Protein AF-A0A8S1JCL3-F1 (afdb_monomer_lite)

pLDDT: mean 70.02, std 22.61, range [21.36, 97.56]

InterPro domains:
  IPR002912 ACT domain [PS51671] (69-144)
  IPR040217 ACT domain-containing protein ACR1-12 [PTHR31096] (43-451)
  IPR045865 ACT-like domain [SSF55021] (66-135)
  IPR045865 ACT-like domain [SSF55021] (146-220)

Radius of gyration: 25.97 Å; chains: 1; bounding box: 75×80×82 Å

Structure (mmCIF, N/CA/C/O backbone):
data_AF-A0A8S1JCL3-F1
#
_entry.id   AF-A0A8S1JCL3-F1
#
loop_
_atom_site.group_PDB
_atom_site.id
_atom_site.type_symbol
_atom_site.label_atom_id
_atom_site.label_alt_id
_atom_site.label_comp_id
_atom_site.label_asym_id
_atom_site.label_entity_id
_atom_site.label_seq_id
_atom_site.pdbx_PDB_ins_code
_atom_site.Cartn_x
_atom_site.Cartn_y
_atom_site.Cartn_z
_atom_site.occupancy
_atom_site.B_iso_or_equiv
_atom_site.auth_seq_id
_atom_site.auth_comp_id
_atom_site.auth_asym_id
_atom_site.auth_atom_id
_atom_site.pdbx_PDB_model_num
ATOM 1 N N . MET A 1 1 ? 15.816 -17.778 -21.625 1.00 26.64 1 MET A N 1
ATOM 2 C CA . MET A 1 1 ? 15.983 -17.440 -23.055 1.00 26.64 1 MET A CA 1
ATOM 3 C C . MET A 1 1 ? 15.828 -15.932 -23.219 1.00 26.64 1 MET A C 1
ATOM 5 O O . MET A 1 1 ? 14.720 -15.450 -23.379 1.00 26.64 1 MET A O 1
ATOM 9 N N . LEU A 1 2 ? 16.927 -15.183 -23.104 1.00 31.83 2 LEU A N 1
ATOM 10 C CA . LEU A 1 2 ? 16.972 -13.736 -23.343 1.00 31.83 2 LEU A CA 1
ATOM 11 C C . LEU A 1 2 ? 17.297 -13.513 -24.823 1.00 31.83 2 LEU A C 1
ATOM 13 O O . LEU A 1 2 ? 18.466 -13.411 -25.187 1.00 31.83 2 LEU A O 1
ATOM 17 N N . HIS A 1 3 ? 16.279 -13.502 -25.682 1.00 29.34 3 HIS A N 1
ATOM 18 C CA . HIS A 1 3 ? 16.454 -13.169 -27.092 1.00 29.34 3 HIS A CA 1
ATOM 19 C C . HIS A 1 3 ? 15.667 -11.908 -27.464 1.00 29.34 3 HIS A C 1
ATOM 21 O O . HIS A 1 3 ? 14.447 -11.904 -27.567 1.00 29.34 3 HIS A O 1
ATOM 27 N N . THR A 1 4 ? 16.460 -10.872 -27.751 1.00 32.22 4 THR A N 1
ATOM 28 C CA . THR A 1 4 ? 16.186 -9.794 -28.712 1.00 32.22 4 THR A CA 1
ATOM 29 C C . THR A 1 4 ? 15.314 -8.629 -28.233 1.00 32.22 4 THR A C 1
ATOM 31 O O . THR A 1 4 ? 14.191 -8.412 -28.691 1.00 32.22 4 THR A O 1
ATOM 34 N N . LEU A 1 5 ? 15.957 -7.806 -27.395 1.00 38.34 5 LEU A N 1
ATOM 35 C CA . LEU A 1 5 ? 15.718 -6.375 -27.179 1.00 38.34 5 LEU A CA 1
ATOM 36 C C . LEU A 1 5 ? 15.950 -5.569 -28.475 1.00 38.34 5 LEU A C 1
ATOM 38 O O . LEU A 1 5 ? 16.958 -4.881 -28.625 1.00 38.34 5 LEU A O 1
ATOM 42 N N . ALA A 1 6 ? 15.021 -5.654 -29.423 1.00 36.00 6 ALA A N 1
ATOM 43 C CA . ALA A 1 6 ? 14.835 -4.608 -30.423 1.00 36.00 6 ALA A CA 1
ATOM 44 C C . ALA A 1 6 ? 13.599 -3.813 -29.998 1.00 36.00 6 ALA A C 1
ATOM 46 O O . ALA A 1 6 ? 12.491 -4.344 -29.977 1.00 36.00 6 ALA A O 1
ATOM 47 N N . ALA A 1 7 ? 13.827 -2.572 -29.573 1.00 41.00 7 ALA A N 1
ATOM 48 C CA . ALA A 1 7 ? 12.811 -1.665 -29.069 1.00 41.00 7 ALA A CA 1
ATOM 49 C C . ALA A 1 7 ? 11.747 -1.389 -30.144 1.00 41.00 7 ALA A C 1
ATOM 51 O O . ALA A 1 7 ? 11.939 -0.537 -31.007 1.00 41.00 7 ALA A O 1
ATOM 52 N N . ALA A 1 8 ? 10.614 -2.086 -30.072 1.00 33.47 8 ALA A N 1
ATOM 53 C CA . ALA A 1 8 ? 9.370 -1.514 -30.558 1.00 33.47 8 ALA A CA 1
ATOM 54 C C . ALA A 1 8 ? 8.964 -0.432 -29.541 1.00 33.47 8 ALA A C 1
ATOM 56 O O . ALA A 1 8 ? 8.910 -0.732 -28.341 1.00 33.47 8 ALA A O 1
ATOM 57 N N . PRO A 1 9 ? 8.752 0.828 -29.958 1.00 39.31 9 PRO A N 1
ATOM 58 C CA . PRO A 1 9 ? 8.242 1.839 -29.052 1.00 39.31 9 PRO A CA 1
ATOM 59 C C . PRO A 1 9 ? 6.861 1.386 -28.586 1.00 39.31 9 PRO A C 1
ATOM 61 O O . PRO A 1 9 ? 5.953 1.187 -29.388 1.00 39.31 9 PRO A O 1
ATOM 64 N N . ARG A 1 10 ? 6.709 1.205 -27.272 1.00 41.69 10 ARG A N 1
ATOM 65 C CA . ARG A 1 10 ? 5.388 1.160 -26.649 1.00 41.69 10 ARG A CA 1
ATOM 66 C C . ARG A 1 10 ? 4.672 2.436 -27.090 1.00 41.69 10 ARG A C 1
ATOM 68 O O . ARG A 1 10 ? 5.258 3.510 -26.948 1.00 41.69 10 ARG A O 1
ATOM 75 N N . ALA A 1 11 ? 3.447 2.346 -27.605 1.00 38.75 11 ALA A N 1
ATOM 76 C CA . ALA A 1 11 ? 2.616 3.536 -27.728 1.00 38.75 11 ALA A CA 1
ATOM 77 C C . ALA A 1 11 ? 2.518 4.144 -26.316 1.00 38.75 11 ALA A C 1
ATOM 79 O O . ALA A 1 11 ? 2.035 3.457 -25.407 1.00 38.75 11 ALA A O 1
ATOM 80 N N . PRO A 1 12 ? 3.061 5.352 -26.070 1.00 39.81 12 PRO A N 1
ATOM 81 C CA . PRO A 1 12 ? 3.001 5.937 -24.746 1.00 39.81 12 PRO A CA 1
ATOM 82 C C . PRO A 1 12 ? 1.524 6.086 -24.417 1.00 39.81 12 PRO A C 1
ATOM 84 O O . PRO A 1 12 ? 0.777 6.733 -25.152 1.00 39.81 12 PRO A O 1
ATOM 87 N N . SER A 1 13 ? 1.071 5.480 -23.322 1.00 44.28 13 SER A N 1
ATOM 88 C CA . SER A 1 13 ? -0.205 5.900 -22.763 1.00 44.28 13 SER A CA 1
ATOM 89 C C . SER A 1 13 ? -0.036 7.379 -22.447 1.00 44.28 13 SER A C 1
ATOM 91 O O . SER A 1 13 ? 0.739 7.702 -21.555 1.00 44.28 13 SER A O 1
ATOM 93 N N . LEU A 1 14 ? -0.699 8.273 -23.180 1.00 45.84 14 LEU A N 1
ATOM 94 C CA . LEU A 1 14 ? -0.544 9.729 -23.042 1.00 45.84 14 LEU A CA 1
ATOM 95 C C . LEU A 1 14 ? -1.131 10.282 -21.728 1.00 45.84 14 LEU A C 1
ATOM 97 O O . LEU A 1 14 ? -1.193 11.493 -21.549 1.00 45.84 14 LEU A O 1
ATOM 101 N N . LYS A 1 15 ? -1.576 9.408 -20.813 1.00 46.22 15 LYS A N 1
ATOM 102 C CA . LYS A 1 15 ? -2.283 9.767 -19.581 1.00 46.22 15 LYS A CA 1
ATOM 103 C C . LYS A 1 15 ? -1.590 9.199 -18.337 1.00 46.22 15 LYS A C 1
ATOM 105 O O . LYS A 1 15 ? -1.160 8.041 -18.378 1.00 46.22 15 LYS A O 1
ATOM 110 N N . PRO A 1 16 ? -1.474 9.977 -17.241 1.00 56.28 16 PRO A N 1
ATOM 111 C CA . PRO A 1 16 ? -1.010 9.499 -15.936 1.00 56.28 16 PRO A CA 1
ATOM 112 C C . PRO A 1 16 ? -1.797 8.276 -15.471 1.00 56.28 16 PRO A C 1
ATOM 114 O O . PRO A 1 16 ? -2.979 8.148 -15.784 1.00 56.28 16 PRO A O 1
ATOM 117 N N . PHE A 1 17 ? -1.176 7.396 -14.679 1.00 58.88 17 PHE A N 1
ATOM 118 C CA . PHE A 1 17 ? -1.824 6.162 -14.206 1.00 58.88 17 PHE A CA 1
ATOM 119 C C . PHE A 1 17 ? -3.185 6.422 -13.536 1.00 58.88 17 PHE A C 1
ATOM 121 O O . PHE A 1 17 ? -4.162 5.735 -13.826 1.00 58.88 17 PHE A O 1
ATOM 128 N N . LEU A 1 18 ? -3.271 7.441 -12.675 1.00 59.25 18 LEU A N 1
ATOM 129 C CA . LEU A 1 18 ? -4.517 7.797 -11.988 1.00 59.25 18 LEU A CA 1
ATOM 130 C C . LEU A 1 18 ? -5.606 8.266 -12.966 1.00 59.25 18 LEU A C 1
ATOM 132 O O . LEU A 1 18 ? -6.756 7.852 -12.844 1.00 59.25 18 LEU A O 1
ATOM 136 N N . GLU A 1 19 ? -5.236 9.060 -13.970 1.00 59.19 19 GLU A N 1
ATOM 137 C CA . GLU A 1 19 ? -6.162 9.548 -14.994 1.00 59.19 19 GLU A CA 1
ATOM 138 C C . GLU A 1 19 ? -6.617 8.419 -15.928 1.00 59.19 19 GLU A C 1
ATOM 140 O O . GLU A 1 19 ? -7.795 8.345 -16.274 1.00 59.19 19 GLU A O 1
ATOM 145 N N . TYR A 1 20 ? -5.713 7.503 -16.290 1.00 55.91 20 TYR A N 1
ATOM 146 C CA . TYR A 1 20 ? -6.042 6.304 -17.060 1.00 55.91 20 TYR A CA 1
ATOM 147 C C . TYR A 1 20 ? -7.090 5.454 -16.329 1.00 55.91 20 TYR A C 1
ATOM 149 O O . TYR A 1 20 ? -8.125 5.135 -16.908 1.00 55.91 20 TYR A O 1
ATOM 157 N N . VAL A 1 21 ? -6.880 5.163 -15.039 1.00 57.41 21 VAL A N 1
ATOM 158 C CA . VAL A 1 21 ? -7.834 4.388 -14.225 1.00 57.41 21 VAL A CA 1
ATOM 159 C C . VAL A 1 21 ? -9.183 5.103 -14.103 1.00 57.41 21 VAL A C 1
ATOM 161 O O . VAL A 1 21 ? -10.236 4.460 -14.147 1.00 57.41 21 VAL A O 1
ATOM 164 N N . GLU A 1 22 ? -9.192 6.429 -13.952 1.00 57.53 22 GLU A N 1
ATOM 165 C CA . GLU A 1 22 ? -10.431 7.211 -13.914 1.00 57.53 22 GLU A CA 1
ATOM 166 C C . GLU A 1 22 ? -11.182 7.192 -15.249 1.00 57.53 22 GLU A C 1
ATOM 168 O O . GLU A 1 22 ? -12.404 7.029 -15.250 1.00 57.53 22 GLU A O 1
ATOM 173 N N . LEU A 1 23 ? -10.475 7.317 -16.374 1.00 49.12 23 LEU A N 1
ATOM 174 C CA . LEU A 1 23 ? -11.056 7.225 -17.713 1.00 49.12 23 LEU A CA 1
ATOM 175 C C . LEU A 1 23 ? -11.579 5.830 -18.024 1.00 49.12 23 LEU A C 1
ATOM 177 O O . LEU A 1 23 ? -12.710 5.713 -18.473 1.00 49.12 23 LEU A O 1
ATOM 181 N N . GLU A 1 24 ? -10.822 4.780 -17.722 1.00 49.25 24 GLU A N 1
ATOM 182 C CA . GLU A 1 24 ? -11.261 3.389 -17.873 1.00 49.25 24 GLU A CA 1
ATOM 183 C C . GLU A 1 24 ? -12.534 3.136 -17.038 1.00 49.25 24 GLU A C 1
ATOM 185 O O . GLU A 1 24 ? -13.492 2.510 -17.485 1.00 49.25 24 GLU A O 1
ATOM 190 N N . SER A 1 25 ? -12.621 3.740 -15.846 1.00 48.19 25 SER A N 1
ATOM 191 C CA . SER A 1 25 ? -13.821 3.690 -14.996 1.00 48.19 25 SER A CA 1
ATOM 192 C C . SER A 1 25 ? -15.017 4.488 -15.524 1.00 48.19 25 SER A C 1
ATOM 194 O O . SER A 1 25 ? -16.150 4.197 -15.133 1.00 48.19 25 SER A O 1
ATOM 196 N N . ARG A 1 26 ? -14.789 5.496 -16.374 1.00 44.66 26 ARG A N 1
ATOM 197 C CA . ARG A 1 26 ? -15.843 6.255 -17.069 1.00 44.66 26 ARG A CA 1
ATOM 198 C C . ARG A 1 26 ? -16.275 5.558 -18.359 1.00 44.66 26 ARG A C 1
ATOM 200 O O . ARG A 1 26 ? -17.471 5.457 -18.581 1.00 44.66 26 ARG A O 1
ATOM 207 N N . ASN A 1 27 ? -15.337 5.007 -19.126 1.00 42.12 27 ASN A N 1
ATOM 208 C CA . ASN A 1 27 ? -15.581 4.305 -20.389 1.00 42.12 27 ASN A CA 1
ATOM 209 C C . ASN A 1 27 ? -16.385 3.007 -20.219 1.00 42.12 27 ASN A C 1
ATOM 211 O O . ASN A 1 27 ? -16.981 2.539 -21.169 1.00 42.12 27 ASN A O 1
ATOM 215 N N . LEU A 1 28 ? -16.459 2.439 -19.013 1.00 44.50 28 LEU A N 1
ATOM 216 C CA . LEU A 1 28 ? -17.385 1.338 -18.704 1.00 44.50 28 LEU A CA 1
ATOM 217 C C . LEU A 1 28 ? -18.858 1.783 -18.581 1.00 44.50 28 LEU A C 1
ATOM 219 O O . LEU A 1 28 ? -19.734 0.932 -18.439 1.00 44.50 28 LEU A O 1
ATOM 223 N N . LYS A 1 29 ? -19.141 3.095 -18.555 1.00 41.56 29 LYS A N 1
ATOM 224 C CA . LYS A 1 29 ? -20.506 3.649 -18.469 1.00 41.56 29 LYS A CA 1
ATOM 225 C C . LYS A 1 29 ? -21.100 4.025 -19.826 1.00 41.56 29 LYS A C 1
ATOM 227 O O . LYS A 1 29 ? -22.321 4.094 -19.910 1.00 41.56 29 LYS A O 1
ATOM 232 N N . ASP A 1 30 ? -20.263 4.244 -20.834 1.00 37.19 30 ASP A N 1
ATOM 233 C CA . ASP A 1 30 ? -20.662 4.598 -22.195 1.00 37.19 30 ASP A CA 1
ATOM 234 C C . ASP A 1 30 ? -20.231 3.471 -23.148 1.00 37.19 30 ASP A C 1
ATOM 236 O O . ASP A 1 30 ? -19.250 2.777 -22.894 1.00 37.19 30 ASP A O 1
ATOM 240 N N . GLU A 1 31 ? -21.005 3.228 -24.205 1.00 44.84 31 GLU A N 1
ATOM 241 C CA . GLU A 1 31 ? -20.750 2.168 -25.188 1.00 44.84 31 GLU A CA 1
ATOM 242 C C . GLU A 1 31 ? -19.301 2.198 -25.723 1.00 44.84 31 GLU A C 1
ATOM 244 O O . GLU A 1 31 ? -18.698 3.262 -25.856 1.00 44.84 31 GLU A O 1
ATOM 249 N N . CYS A 1 32 ? -18.764 1.002 -25.994 1.00 40.78 32 CYS A N 1
ATOM 250 C CA . CYS A 1 32 ? -17.385 0.665 -26.373 1.00 40.78 32 CYS A CA 1
ATOM 251 C C . CYS A 1 32 ? -16.535 1.808 -26.980 1.00 40.78 32 CYS A C 1
ATOM 253 O O . CYS A 1 32 ? -16.945 2.400 -27.982 1.00 40.78 32 CYS A O 1
ATOM 255 N N . PRO A 1 33 ? -15.297 2.042 -26.491 1.00 47.72 33 PRO A N 1
ATOM 256 C CA . PRO A 1 33 ? -14.351 2.915 -27.179 1.00 47.72 33 PRO A CA 1
ATOM 257 C C . PRO A 1 33 ? -14.123 2.426 -28.614 1.00 47.72 33 PRO A C 1
ATOM 259 O O . PRO A 1 33 ? -13.962 1.229 -28.864 1.00 47.72 33 PRO A O 1
ATOM 262 N N . SER A 1 34 ? -14.117 3.354 -29.568 1.00 50.31 34 SER A N 1
ATOM 263 C CA . SER A 1 34 ? -13.704 3.067 -30.940 1.00 50.31 34 SER A CA 1
ATOM 264 C C . SER A 1 34 ? -12.229 2.666 -30.925 1.00 50.31 34 SER A C 1
ATOM 266 O O . SER A 1 34 ? -11.393 3.530 -30.687 1.00 50.31 34 SER A O 1
ATOM 268 N N . ALA A 1 35 ? -11.916 1.409 -31.279 1.00 53.19 35 ALA A N 1
ATOM 269 C CA . ALA A 1 35 ? -10.554 0.870 -31.474 1.00 53.19 35 ALA A CA 1
ATOM 270 C C . ALA A 1 35 ? -9.747 1.574 -32.589 1.00 53.19 35 ALA A C 1
ATOM 272 O O . ALA A 1 35 ? -8.718 1.078 -33.051 1.00 53.19 35 ALA A O 1
ATOM 273 N N . VAL A 1 36 ? -10.261 2.704 -33.065 1.00 47.00 36 VAL A N 1
ATOM 274 C CA . VAL A 1 36 ? -9.796 3.514 -34.173 1.00 47.00 36 VAL A CA 1
ATOM 275 C C . VAL A 1 36 ? -9.736 4.954 -33.676 1.00 47.00 36 VAL A C 1
ATOM 277 O O . VAL A 1 36 ? -10.754 5.519 -33.261 1.00 47.00 36 VAL A O 1
ATOM 280 N N . ALA A 1 37 ? -8.547 5.541 -33.728 1.00 54.56 37 ALA A N 1
ATOM 281 C CA . ALA A 1 37 ? -8.320 6.951 -33.475 1.00 54.56 37 ALA A CA 1
ATOM 282 C C . ALA A 1 37 ? -9.065 7.828 -34.510 1.00 54.56 37 ALA A C 1
ATOM 284 O O . ALA A 1 37 ? -9.439 7.349 -35.584 1.00 54.56 37 ALA A O 1
ATOM 285 N N . PRO A 1 38 ? -9.292 9.127 -34.230 1.00 48.19 38 PRO A N 1
ATOM 286 C CA . PRO A 1 38 ? -10.025 10.030 -35.130 1.00 48.19 38 PRO A CA 1
ATOM 287 C C . PRO A 1 38 ? -9.420 10.178 -36.537 1.00 48.19 38 PRO A C 1
ATOM 289 O O . PRO A 1 38 ? -10.100 10.628 -37.455 1.00 48.19 38 PRO A O 1
ATOM 292 N N . ASP A 1 39 ? -8.147 9.819 -36.702 1.00 63.22 39 ASP A N 1
ATOM 293 C CA . ASP A 1 39 ? -7.394 9.807 -37.958 1.00 63.22 39 ASP A CA 1
ATOM 294 C C . ASP A 1 39 ? -7.465 8.461 -38.711 1.00 63.22 39 ASP A C 1
ATOM 296 O O . ASP A 1 39 ? -6.880 8.323 -39.785 1.00 63.22 39 ASP A O 1
ATOM 300 N N . GLY A 1 40 ? -8.196 7.475 -38.183 1.00 49.75 40 GLY A N 1
ATOM 301 C CA . GLY A 1 40 ? -8.357 6.155 -38.791 1.00 49.75 40 GLY A CA 1
ATOM 302 C C . GLY A 1 40 ? -7.309 5.119 -38.368 1.00 49.75 40 GLY A C 1
ATOM 303 O O . GLY A 1 40 ? -7.364 3.988 -38.857 1.00 49.75 40 GLY A O 1
ATOM 304 N N . ALA A 1 41 ? -6.367 5.456 -37.481 1.00 48.84 41 ALA A N 1
ATOM 305 C CA . ALA A 1 41 ? -5.365 4.507 -36.999 1.00 48.84 41 ALA A CA 1
ATOM 306 C C . ALA A 1 41 ? -5.949 3.554 -35.946 1.00 48.84 41 ALA A C 1
ATOM 308 O O . ALA A 1 41 ? -6.641 3.985 -35.027 1.00 48.84 41 ALA A O 1
ATOM 309 N N . LEU A 1 42 ? -5.647 2.255 -36.043 1.00 47.38 42 LEU A N 1
ATOM 310 C CA . LEU A 1 42 ? -6.018 1.301 -34.997 1.00 47.38 42 LEU A CA 1
ATOM 311 C C . LEU A 1 42 ? -5.223 1.593 -33.722 1.00 47.38 42 LEU A C 1
ATOM 313 O O . LEU A 1 42 ? -3.993 1.661 -33.750 1.00 47.38 42 LEU A O 1
ATOM 317 N N . LEU A 1 43 ? -5.919 1.718 -32.596 1.00 56.22 43 LEU A N 1
ATOM 318 C CA . LEU A 1 43 ? -5.286 1.795 -31.288 1.00 56.22 43 LEU A CA 1
ATOM 319 C C . LEU A 1 43 ? -4.812 0.380 -30.933 1.00 56.22 43 LEU A C 1
ATOM 321 O O . LEU A 1 43 ? -5.590 -0.441 -30.452 1.00 56.22 43 LEU A O 1
ATOM 325 N N . GLU A 1 44 ? -3.538 0.075 -31.222 1.00 53.34 44 GLU A N 1
ATOM 326 C CA . GLU A 1 44 ? -2.939 -1.266 -31.050 1.00 53.34 44 GLU A CA 1
ATOM 327 C C . GLU A 1 44 ? -3.297 -1.887 -29.698 1.00 53.34 44 GLU A C 1
ATOM 329 O O . GLU A 1 44 ? -3.694 -3.047 -29.618 1.00 53.34 44 GLU A O 1
ATOM 334 N N . TYR A 1 45 ? -3.236 -1.081 -28.645 1.00 51.22 45 TYR A N 1
ATOM 335 C CA . TYR A 1 45 ? -3.588 -1.471 -27.295 1.00 51.22 45 TYR A CA 1
ATOM 336 C C . TYR A 1 45 ? -5.053 -1.927 -27.155 1.00 51.22 45 TYR A C 1
ATOM 338 O O . TYR A 1 45 ? -5.290 -3.029 -26.675 1.00 51.22 45 TYR A O 1
ATOM 346 N N . GLU A 1 46 ? -6.023 -1.170 -27.669 1.00 54.50 46 GLU A N 1
ATOM 347 C CA . GLU A 1 46 ? -7.455 -1.516 -27.617 1.00 54.50 46 GLU A CA 1
ATOM 348 C C . GLU A 1 46 ? -7.780 -2.738 -28.497 1.00 54.50 46 GLU A C 1
ATOM 350 O O . GLU A 1 46 ? -8.609 -3.581 -28.154 1.00 54.50 46 GLU A O 1
ATOM 355 N N . THR A 1 47 ? -7.066 -2.915 -29.615 1.00 55.66 47 THR A N 1
ATOM 356 C CA . THR A 1 47 ? -7.199 -4.130 -30.438 1.00 55.66 47 THR A CA 1
ATOM 357 C C . THR A 1 47 ? -6.587 -5.380 -29.798 1.00 55.66 47 THR A C 1
ATOM 359 O O . THR A 1 47 ? -7.069 -6.487 -30.048 1.00 55.66 47 THR A O 1
ATOM 362 N N . LEU A 1 48 ? -5.540 -5.233 -28.978 1.00 53.62 48 LEU A N 1
ATOM 363 C CA . LEU A 1 48 ? -4.959 -6.319 -28.182 1.00 53.62 48 LEU A CA 1
ATOM 364 C C . LEU A 1 48 ? -5.849 -6.660 -26.984 1.00 53.62 48 LEU A C 1
ATOM 366 O O . LEU A 1 48 ? -6.036 -7.837 -26.680 1.00 53.62 48 LEU A O 1
ATOM 370 N N . GLU A 1 49 ? -6.457 -5.654 -26.357 1.00 52.66 49 GLU A N 1
ATOM 371 C CA . GLU A 1 49 ? -7.441 -5.838 -25.290 1.00 52.66 49 GLU A CA 1
ATOM 372 C C . GLU A 1 49 ? -8.609 -6.719 -25.736 1.00 52.66 49 GLU A C 1
ATOM 374 O O . GLU A 1 49 ? -8.951 -7.689 -25.070 1.00 52.66 49 GLU A O 1
ATOM 379 N N . LEU A 1 50 ? -9.163 -6.480 -26.922 1.00 54.12 50 LEU A N 1
ATOM 380 C CA . LEU A 1 50 ? -10.262 -7.301 -27.439 1.00 54.12 50 LEU A CA 1
ATOM 381 C C . LEU A 1 50 ? -9.886 -8.777 -27.683 1.00 54.12 50 LEU A C 1
ATOM 383 O O . LEU A 1 50 ? -10.775 -9.614 -27.817 1.00 54.12 50 LEU A O 1
ATOM 387 N N . ARG A 1 51 ? -8.591 -9.113 -27.772 1.00 54.22 51 ARG A N 1
ATOM 388 C CA . ARG A 1 51 ? -8.108 -10.462 -28.123 1.00 54.22 51 ARG A CA 1
ATOM 389 C C . ARG A 1 51 ? -7.665 -11.306 -26.929 1.00 54.22 51 ARG A C 1
ATOM 391 O O . ARG A 1 51 ? -7.594 -12.522 -27.068 1.00 54.22 51 ARG A O 1
ATOM 398 N N . VAL A 1 52 ? -7.332 -10.681 -25.801 1.00 56.03 52 VAL A N 1
ATOM 399 C CA . VAL A 1 52 ? -6.677 -11.339 -24.649 1.00 56.03 52 VAL A CA 1
ATOM 400 C C . VAL A 1 52 ? -7.413 -11.032 -23.334 1.00 56.03 52 VAL A C 1
ATOM 402 O O . VAL A 1 52 ? -6.884 -11.229 -22.246 1.00 56.03 52 VAL A O 1
ATOM 405 N N . HIS A 1 53 ? -8.648 -10.530 -23.420 1.00 58.28 53 HIS A N 1
ATOM 406 C CA . HIS A 1 53 ? -9.527 -10.367 -22.264 1.00 58.28 53 HIS A CA 1
ATOM 407 C C . HIS A 1 53 ? -10.526 -11.521 -22.159 1.00 58.28 53 HIS A C 1
ATOM 409 O O . HIS A 1 53 ? -11.183 -11.838 -23.155 1.00 58.28 53 HIS A O 1
ATOM 415 N N . PRO A 1 54 ? -10.693 -12.127 -20.966 1.00 63.19 54 PRO A N 1
ATOM 416 C CA . PRO A 1 54 ? -10.044 -11.806 -19.681 1.00 63.19 54 PRO A CA 1
ATOM 417 C C . PRO A 1 54 ? -8.590 -12.322 -19.558 1.00 63.19 54 PRO A C 1
ATOM 419 O O . PRO A 1 54 ? -8.224 -13.255 -20.274 1.00 63.19 54 PRO A O 1
ATOM 422 N N . PRO A 1 55 ? -7.775 -11.769 -18.631 1.00 76.19 55 PRO A N 1
ATOM 423 C CA . PRO A 1 55 ? -6.412 -12.244 -18.382 1.00 76.19 55 PRO A CA 1
ATOM 424 C C . PRO A 1 55 ? -6.397 -13.714 -17.944 1.00 76.19 55 PRO A C 1
ATOM 426 O O . PRO A 1 55 ? -7.248 -14.162 -17.165 1.00 76.19 55 PRO A O 1
ATOM 429 N N . ASN A 1 56 ? -5.408 -14.458 -18.435 1.00 82.44 56 ASN A N 1
ATOM 430 C CA . ASN A 1 56 ? -5.222 -15.860 -18.093 1.00 82.44 56 ASN A CA 1
ATOM 431 C C . ASN A 1 56 ? -4.476 -15.965 -16.760 1.00 82.44 56 ASN A C 1
ATOM 433 O O . ASN A 1 56 ? -3.450 -15.318 -16.563 1.00 82.44 56 ASN A O 1
ATOM 437 N N . VAL A 1 57 ? -5.017 -16.757 -15.833 1.00 87.06 57 VAL A N 1
ATOM 438 C CA . VAL A 1 57 ? -4.461 -16.917 -14.485 1.00 87.06 57 VAL A CA 1
ATOM 439 C C . VAL A 1 57 ? -4.277 -18.396 -14.208 1.00 87.06 57 VAL A C 1
ATOM 441 O O . VAL A 1 57 ? -5.241 -19.132 -13.952 1.00 87.06 57 VAL A O 1
ATOM 444 N N . GLU A 1 58 ? -3.022 -18.814 -14.222 1.00 89.62 58 GLU A N 1
ATOM 445 C CA . GLU A 1 58 ? -2.610 -20.149 -13.838 1.00 89.62 58 GLU A CA 1
ATOM 446 C C . GLU A 1 58 ? -2.156 -20.139 -12.379 1.00 89.62 58 GLU A C 1
ATOM 448 O O . GLU A 1 58 ? -1.522 -19.200 -11.898 1.00 89.62 58 GLU A O 1
ATOM 453 N N . ILE A 1 59 ? -2.561 -21.168 -11.640 1.00 92.19 59 ILE A N 1
ATOM 454 C CA . ILE A 1 59 ? -2.137 -21.351 -10.256 1.00 92.19 59 ILE A CA 1
ATOM 455 C C . ILE A 1 59 ? -1.543 -22.740 -10.167 1.00 92.19 59 ILE A C 1
ATOM 457 O O . ILE A 1 59 ? -2.261 -23.718 -10.391 1.00 92.19 59 ILE A O 1
ATOM 461 N N . ASP A 1 60 ? -0.271 -22.784 -9.804 1.00 90.88 60 ASP A N 1
ATOM 462 C CA . ASP A 1 60 ? 0.502 -23.992 -9.592 1.00 90.88 60 ASP A CA 1
ATOM 463 C C . ASP A 1 60 ? 0.816 -24.151 -8.096 1.00 90.88 60 ASP A C 1
ATOM 465 O O . ASP A 1 60 ? 1.394 -23.285 -7.432 1.00 90.88 60 ASP A O 1
ATOM 469 N N . ASN A 1 61 ? 0.381 -25.287 -7.554 1.00 91.00 61 ASN A N 1
ATOM 470 C CA . ASN A 1 61 ? 0.598 -25.699 -6.173 1.00 91.00 61 ASN A CA 1
ATOM 471 C C . ASN A 1 61 ? 1.513 -26.935 -6.070 1.00 91.00 61 ASN A C 1
ATOM 473 O O . ASN A 1 61 ? 1.611 -27.524 -4.995 1.00 91.00 61 ASN A O 1
ATOM 477 N N . GLU A 1 62 ? 2.218 -27.303 -7.132 1.00 87.12 62 GLU A N 1
ATOM 478 C CA . GLU A 1 62 ? 3.172 -28.415 -7.181 1.00 87.12 62 GLU A CA 1
ATOM 479 C C . GLU A 1 62 ? 4.610 -27.931 -7.438 1.00 87.12 62 GLU A C 1
ATOM 481 O O . GLU A 1 62 ? 5.539 -28.510 -6.881 1.00 87.12 62 GLU A O 1
ATOM 486 N N . GLY A 1 63 ? 4.807 -26.840 -8.190 1.00 83.62 63 GLY A N 1
ATOM 487 C CA . GLY A 1 63 ? 6.136 -26.359 -8.601 1.00 83.62 63 GLY A CA 1
ATOM 488 C C . GLY A 1 63 ? 7.068 -25.826 -7.499 1.00 83.62 63 GLY A C 1
ATOM 489 O O . GLY A 1 63 ? 8.275 -25.740 -7.713 1.00 83.62 63 GLY A O 1
ATOM 490 N N . ASP A 1 64 ? 6.547 -25.489 -6.317 1.00 85.12 64 ASP A N 1
ATOM 491 C CA . ASP A 1 64 ? 7.322 -25.010 -5.159 1.00 85.12 64 ASP A CA 1
ATOM 492 C C . ASP A 1 64 ? 6.765 -25.625 -3.866 1.00 85.12 64 ASP A C 1
ATOM 494 O O . ASP A 1 64 ? 5.565 -25.557 -3.613 1.00 85.12 64 ASP A O 1
ATOM 498 N N . GLU A 1 65 ? 7.597 -26.228 -3.016 1.00 82.81 65 GLU A N 1
ATOM 499 C CA . GLU A 1 65 ? 7.142 -26.844 -1.759 1.00 82.81 65 GLU A CA 1
ATOM 500 C C . GLU A 1 65 ? 6.640 -25.810 -0.733 1.00 82.81 65 GLU A C 1
ATOM 502 O O . GLU A 1 65 ? 5.759 -26.110 0.077 1.00 82.81 65 GLU A O 1
ATOM 507 N N . GLY A 1 66 ? 7.175 -24.586 -0.767 1.00 84.12 66 GLY A N 1
ATOM 508 C CA . GLY A 1 66 ? 6.930 -23.549 0.237 1.00 84.12 66 GLY A CA 1
ATOM 509 C C . GLY A 1 66 ? 5.906 -22.487 -0.161 1.00 84.12 66 GLY A C 1
ATOM 510 O O . GLY A 1 66 ? 5.385 -21.796 0.716 1.00 84.12 66 GLY A O 1
ATOM 511 N N . ALA A 1 67 ? 5.597 -22.344 -1.451 1.00 89.31 67 ALA A N 1
ATOM 512 C CA . ALA A 1 67 ? 4.723 -21.286 -1.953 1.00 89.31 67 ALA A CA 1
ATOM 513 C C . ALA A 1 67 ? 3.757 -21.769 -3.042 1.00 89.31 67 ALA A C 1
ATOM 515 O O . ALA A 1 67 ? 3.940 -22.808 -3.671 1.00 89.31 67 ALA A O 1
ATOM 516 N N . THR A 1 68 ? 2.690 -20.999 -3.239 1.00 93.00 68 THR A N 1
ATOM 517 C CA . THR A 1 68 ? 1.771 -21.134 -4.373 1.00 93.00 68 THR A CA 1
ATOM 518 C C . THR A 1 68 ? 2.267 -20.231 -5.492 1.00 93.00 68 THR A C 1
ATOM 520 O O . THR A 1 68 ? 2.461 -19.041 -5.256 1.00 93.00 68 THR A O 1
ATOM 523 N N . ILE A 1 69 ? 2.461 -20.758 -6.695 1.00 93.81 69 ILE A N 1
ATOM 524 C CA . ILE A 1 69 ? 2.880 -19.963 -7.849 1.00 93.81 69 ILE A CA 1
ATOM 525 C C . ILE A 1 69 ? 1.622 -19.482 -8.569 1.00 93.81 69 ILE A C 1
ATOM 527 O O . ILE A 1 69 ? 0.729 -20.267 -8.881 1.00 93.81 69 ILE A O 1
ATOM 531 N N . VAL A 1 70 ? 1.526 -18.175 -8.791 1.00 93.06 70 VAL A N 1
ATOM 532 C CA . VAL A 1 70 ? 0.456 -17.545 -9.567 1.00 93.06 70 VAL A CA 1
ATOM 533 C C . VAL A 1 70 ? 1.087 -16.908 -10.793 1.00 93.06 70 VAL A C 1
ATOM 535 O O . VAL A 1 70 ? 1.793 -15.908 -10.661 1.00 93.06 70 VAL A O 1
ATOM 538 N N . THR A 1 71 ? 0.806 -17.476 -11.960 1.00 92.38 71 THR A N 1
ATOM 539 C CA . THR A 1 71 ? 1.242 -16.960 -13.258 1.00 92.38 71 THR A CA 1
ATOM 540 C C . THR A 1 71 ? 0.089 -16.202 -13.895 1.00 92.38 71 THR A C 1
ATOM 542 O O . THR A 1 71 ? -1.041 -16.696 -13.964 1.00 92.38 71 THR A O 1
ATOM 545 N N . VAL A 1 72 ? 0.357 -14.970 -14.317 1.00 88.56 72 VAL A N 1
ATOM 546 C CA . VAL A 1 72 ? -0.640 -14.088 -14.922 1.00 88.56 72 VAL A CA 1
ATOM 547 C C . VAL A 1 72 ? -0.172 -13.658 -16.301 1.00 88.56 72 VAL A C 1
ATOM 549 O O . VAL A 1 72 ? 0.792 -12.901 -16.413 1.00 88.56 72 VAL A O 1
ATOM 552 N N . ASP A 1 73 ? -0.924 -14.062 -17.326 1.00 85.50 73 ASP A N 1
ATOM 553 C CA . ASP A 1 73 ? -0.747 -13.583 -18.695 1.00 85.50 73 ASP A CA 1
ATOM 554 C C . ASP A 1 73 ? -1.826 -12.553 -19.021 1.00 85.50 73 ASP A C 1
ATOM 556 O O . ASP A 1 73 ? -3.032 -12.821 -18.962 1.00 85.50 73 ASP A O 1
ATOM 560 N N . SER A 1 74 ? -1.404 -11.346 -19.383 1.00 76.25 74 SER A N 1
ATOM 561 C CA . SER A 1 74 ? -2.322 -10.255 -19.694 1.00 76.25 74 SER A CA 1
ATOM 562 C C . SER A 1 74 ? -1.749 -9.283 -20.722 1.00 76.25 74 SER A C 1
ATOM 564 O O . SER A 1 74 ? -0.561 -9.295 -21.050 1.00 76.25 74 SER A O 1
ATOM 566 N N . VAL A 1 75 ? -2.613 -8.411 -21.243 1.00 72.62 75 VAL A N 1
ATOM 567 C CA . VAL A 1 75 ? -2.174 -7.251 -22.026 1.00 72.62 75 VAL A CA 1
ATOM 568 C C . VAL A 1 75 ? -1.438 -6.280 -21.104 1.00 72.62 75 VAL A C 1
ATOM 570 O O . VAL A 1 75 ? -1.878 -5.996 -19.988 1.00 72.62 75 VAL A O 1
ATOM 573 N N . ASN A 1 76 ? -0.322 -5.730 -21.580 1.00 70.56 76 ASN A N 1
ATOM 574 C CA . ASN A 1 76 ? 0.495 -4.785 -20.824 1.00 70.56 76 ASN A CA 1
ATOM 575 C C . ASN A 1 76 ? -0.147 -3.387 -20.755 1.00 70.56 76 ASN A C 1
ATOM 577 O O . ASN A 1 76 ? 0.235 -2.461 -21.484 1.00 70.56 76 ASN A O 1
ATOM 581 N N . ARG A 1 77 ? -1.108 -3.239 -19.841 1.00 70.69 77 ARG A N 1
ATOM 582 C CA . ARG A 1 77 ? -1.801 -1.994 -19.504 1.00 70.69 77 ARG A CA 1
ATOM 583 C C . ARG A 1 77 ? -0.970 -1.071 -18.617 1.00 70.69 77 ARG A C 1
ATOM 585 O O . ARG A 1 77 ? -0.209 -1.544 -17.766 1.00 70.69 77 ARG A O 1
ATOM 592 N N . PRO A 1 78 ? -1.101 0.262 -18.762 1.00 68.06 78 PRO A N 1
ATOM 593 C CA . PRO A 1 78 ? -0.612 1.200 -17.762 1.00 68.06 78 PRO A CA 1
ATOM 594 C C . PRO A 1 78 ? -1.119 0.821 -16.366 1.00 68.06 78 PRO A C 1
ATOM 596 O O . PRO A 1 78 ? -2.298 0.945 -16.049 1.00 68.06 78 PRO A O 1
ATOM 599 N N . GLY A 1 79 ? -0.203 0.345 -15.523 1.00 71.69 79 GLY A N 1
ATOM 600 C CA . GLY A 1 79 ? -0.499 -0.031 -14.146 1.00 71.69 79 GLY A CA 1
ATOM 601 C C . GLY A 1 79 ? -1.078 -1.431 -13.923 1.00 71.69 79 GLY A C 1
ATOM 602 O O . GLY A 1 79 ? -1.523 -1.682 -12.803 1.00 71.69 79 GLY A O 1
ATOM 603 N N . THR A 1 80 ? -0.999 -2.357 -14.894 1.00 78.88 80 THR A N 1
ATOM 604 C CA . THR A 1 80 ? -1.326 -3.787 -14.677 1.00 78.88 80 THR A CA 1
ATOM 605 C C . THR A 1 80 ? -0.617 -4.339 -13.440 1.00 78.88 80 THR A C 1
ATOM 607 O O . THR A 1 80 ? -1.266 -4.867 -12.541 1.00 78.88 80 THR A O 1
ATOM 610 N N . LEU A 1 81 ? 0.703 -4.132 -13.326 1.00 85.94 81 LEU A N 1
ATOM 611 C CA . LEU A 1 81 ? 1.488 -4.588 -12.171 1.00 85.94 81 LEU A CA 1
ATOM 612 C C . LEU A 1 81 ? 0.918 -4.067 -10.842 1.00 85.94 81 LEU A C 1
ATOM 614 O O . LEU A 1 81 ? 0.792 -4.803 -9.865 1.00 85.94 81 LEU A O 1
ATOM 618 N N . VAL A 1 82 ? 0.553 -2.784 -10.803 1.00 85.06 82 VAL A N 1
ATOM 619 C CA . VAL A 1 82 ? -0.008 -2.149 -9.606 1.00 85.06 82 VAL A CA 1
ATOM 620 C C . VAL A 1 82 ? -1.351 -2.777 -9.244 1.00 85.06 82 VAL A C 1
ATOM 622 O O . VAL A 1 82 ? -1.595 -3.027 -8.065 1.00 85.06 82 VAL A O 1
ATOM 625 N N . GLN A 1 83 ? -2.200 -3.055 -10.232 1.00 80.69 83 GLN A N 1
ATOM 626 C CA . GLN A 1 83 ? -3.499 -3.697 -10.030 1.00 80.69 83 GLN A CA 1
ATOM 627 C C . GLN A 1 83 ? -3.356 -5.144 -9.540 1.00 80.69 83 GLN A C 1
ATOM 629 O O . GLN A 1 83 ? -4.018 -5.523 -8.573 1.00 80.69 83 GLN A O 1
ATOM 634 N N . LEU A 1 84 ? -2.461 -5.936 -10.135 1.00 86.25 84 LEU A N 1
ATOM 635 C CA . LEU A 1 84 ? -2.212 -7.321 -9.722 1.00 86.25 84 LEU A CA 1
ATOM 636 C C . LEU A 1 84 ? -1.690 -7.387 -8.289 1.00 86.25 84 LEU A C 1
ATOM 638 O O . LEU A 1 84 ? -2.257 -8.077 -7.439 1.00 86.25 84 LEU A O 1
ATOM 642 N N . VAL A 1 85 ? -0.666 -6.591 -7.977 1.00 89.50 85 VAL A N 1
ATOM 643 C CA . VAL A 1 85 ? -0.099 -6.544 -6.628 1.00 89.50 85 VAL A CA 1
ATOM 644 C C . VAL A 1 85 ? -1.123 -5.986 -5.625 1.00 89.50 85 VAL A C 1
ATOM 646 O O . VAL A 1 85 ? -1.199 -6.461 -4.490 1.00 89.50 85 VAL A O 1
ATOM 649 N N . GLN A 1 86 ? -1.984 -5.038 -6.016 1.00 85.31 86 GLN A N 1
ATOM 650 C CA . GLN A 1 86 ? -3.131 -4.604 -5.203 1.00 85.31 86 GLN A CA 1
ATOM 651 C C . GLN A 1 86 ? -4.111 -5.745 -4.915 1.00 85.31 86 GLN A C 1
ATOM 653 O O . GLN A 1 86 ? -4.527 -5.907 -3.769 1.00 85.31 86 GLN A O 1
ATOM 658 N N . CYS A 1 87 ? -4.463 -6.548 -5.916 1.00 85.00 87 CYS A N 1
ATOM 659 C CA . CYS A 1 87 ? -5.374 -7.677 -5.752 1.00 85.00 87 CYS A CA 1
ATOM 660 C C . CYS A 1 87 ? -4.797 -8.730 -4.798 1.00 85.00 87 CYS A C 1
ATOM 662 O O . CYS A 1 87 ? -5.444 -9.084 -3.810 1.00 85.00 87 CYS A O 1
ATOM 664 N N . LEU A 1 88 ? -3.550 -9.158 -5.025 1.00 87.69 88 LEU A N 1
ATOM 665 C CA . LEU A 1 88 ? -2.861 -10.136 -4.175 1.00 87.69 88 LEU A CA 1
ATOM 666 C C . LEU A 1 88 ? -2.756 -9.645 -2.721 1.00 87.69 88 LEU A C 1
ATOM 668 O O . LEU A 1 88 ? -3.103 -10.354 -1.773 1.00 87.69 88 LEU A O 1
ATOM 672 N N . THR A 1 89 ? -2.354 -8.389 -2.527 1.00 83.94 89 THR A N 1
ATOM 673 C CA . THR A 1 89 ? -2.213 -7.805 -1.182 1.00 83.94 89 THR A CA 1
ATOM 674 C C . THR A 1 89 ? -3.562 -7.534 -0.505 1.00 83.94 89 THR A C 1
ATOM 676 O O . THR A 1 89 ? -3.657 -7.605 0.727 1.00 83.94 89 THR A O 1
ATOM 679 N N . GLY A 1 90 ? -4.612 -7.257 -1.285 1.00 79.31 90 GLY A N 1
ATOM 680 C CA . GLY A 1 90 ? -5.998 -7.126 -0.839 1.00 79.31 90 GLY A CA 1
ATOM 681 C C . GLY A 1 90 ? -6.586 -8.448 -0.341 1.00 79.31 90 GLY A C 1
ATOM 682 O O . GLY A 1 90 ? -7.285 -8.460 0.675 1.00 79.31 90 GLY A O 1
ATOM 683 N N . LEU A 1 91 ? -6.214 -9.565 -0.976 1.00 81.50 91 LEU A N 1
ATOM 684 C CA . LEU A 1 91 ? -6.519 -10.930 -0.525 1.00 81.50 91 LEU A CA 1
ATOM 685 C C . LEU A 1 91 ? -5.729 -11.343 0.729 1.00 81.50 91 LEU A C 1
ATOM 687 O O . LEU A 1 91 ? -6.030 -12.363 1.348 1.00 81.50 91 LEU A O 1
ATOM 691 N N . GLY A 1 92 ? -4.768 -10.520 1.158 1.00 79.62 92 GLY A N 1
ATOM 692 C CA . GLY A 1 92 ? -3.937 -10.778 2.331 1.00 79.62 92 GLY A CA 1
ATOM 693 C C . GLY A 1 92 ? -2.803 -11.764 2.069 1.00 79.62 92 GLY A C 1
ATOM 694 O O . GLY A 1 92 ? -2.314 -12.359 3.025 1.00 79.62 92 GLY A O 1
ATOM 695 N N . LEU A 1 93 ? -2.405 -11.926 0.806 1.00 86.75 93 LEU A N 1
ATOM 696 C CA . LEU A 1 93 ? -1.274 -12.752 0.409 1.00 86.75 93 LEU A CA 1
ATOM 697 C C . LEU A 1 93 ? 0.040 -11.983 0.558 1.00 86.75 93 LEU A C 1
ATOM 699 O O . LEU A 1 93 ? 0.091 -10.758 0.379 1.00 86.75 93 LEU A O 1
ATOM 703 N N . ARG A 1 94 ? 1.104 -12.716 0.877 1.00 87.19 94 ARG A N 1
ATOM 704 C CA . ARG A 1 94 ? 2.489 -12.242 0.844 1.00 87.19 94 ARG A CA 1
ATOM 705 C C . ARG A 1 94 ? 3.153 -12.724 -0.432 1.00 87.19 94 ARG A C 1
ATOM 707 O O . ARG A 1 94 ? 2.885 -13.834 -0.863 1.00 87.19 94 ARG A O 1
ATOM 714 N N . ILE A 1 95 ? 4.014 -11.893 -1.008 1.00 90.19 95 ILE A N 1
ATOM 715 C CA . ILE A 1 95 ? 4.793 -12.217 -2.205 1.00 90.19 95 ILE A CA 1
ATOM 716 C C . ILE A 1 95 ? 6.236 -12.401 -1.742 1.00 90.19 95 ILE A C 1
ATOM 718 O O . ILE A 1 95 ? 6.829 -11.434 -1.265 1.00 90.19 95 ILE A O 1
ATOM 722 N N . SER A 1 96 ? 6.761 -13.622 -1.828 1.00 88.06 96 SER A N 1
ATOM 723 C CA . SER A 1 96 ? 8.143 -13.949 -1.447 1.00 88.06 96 SER A CA 1
ATOM 724 C C . SER A 1 96 ? 9.096 -13.857 -2.633 1.00 88.06 96 SER A C 1
ATOM 726 O O . SER A 1 96 ? 10.243 -13.441 -2.480 1.00 88.06 96 SER A O 1
ATOM 728 N N . GLN A 1 97 ? 8.625 -14.229 -3.820 1.00 91.06 97 GLN A N 1
ATOM 729 C CA . GLN A 1 97 ? 9.379 -14.111 -5.059 1.00 91.06 97 GLN A CA 1
ATOM 730 C C . GLN A 1 97 ? 8.468 -13.629 -6.180 1.00 91.06 97 GLN A C 1
ATOM 732 O O . GLN A 1 97 ? 7.267 -13.907 -6.180 1.00 91.06 97 GLN A O 1
ATOM 737 N N . ALA A 1 98 ? 9.037 -12.889 -7.125 1.00 93.88 98 ALA A N 1
ATOM 738 C CA . ALA A 1 98 ? 8.330 -12.505 -8.334 1.00 93.88 98 ALA A CA 1
ATOM 739 C C . ALA A 1 98 ? 9.280 -12.349 -9.521 1.00 93.88 98 ALA A C 1
ATOM 741 O O . ALA A 1 98 ? 10.380 -11.802 -9.388 1.00 93.88 98 ALA A O 1
ATOM 742 N N . ARG A 1 99 ? 8.818 -12.771 -10.696 1.00 94.31 99 ARG A N 1
ATOM 743 C CA . ARG A 1 99 ? 9.433 -12.463 -11.987 1.00 94.31 99 ARG A CA 1
ATOM 744 C C . ARG A 1 99 ? 8.421 -11.665 -12.787 1.00 94.31 99 ARG A C 1
ATOM 746 O O . ARG A 1 99 ? 7.333 -12.148 -13.052 1.00 94.31 99 ARG A O 1
ATOM 753 N N . ILE A 1 100 ? 8.781 -10.435 -13.128 1.00 92.38 100 ILE A N 1
ATOM 754 C CA . ILE A 1 100 ? 7.910 -9.502 -13.843 1.00 92.38 100 ILE A CA 1
ATOM 755 C C . ILE A 1 100 ? 8.498 -9.296 -15.226 1.00 92.38 100 ILE A C 1
ATOM 757 O O . ILE A 1 100 ? 9.693 -8.997 -15.337 1.00 92.38 100 ILE A O 1
ATOM 761 N N . SER A 1 101 ? 7.694 -9.454 -16.272 1.00 88.31 101 SER A N 1
ATOM 762 C CA . SER A 1 101 ? 8.140 -9.241 -17.649 1.00 88.31 101 SER A CA 1
ATOM 763 C C . SER A 1 101 ? 7.048 -8.628 -18.508 1.00 88.31 101 SER A C 1
ATOM 765 O O . SER A 1 101 ? 5.962 -9.168 -18.683 1.00 88.31 101 SER A O 1
ATOM 767 N N . SER A 1 102 ? 7.374 -7.487 -19.101 1.00 80.94 102 SER A N 1
ATOM 768 C CA . SER A 1 102 ? 6.458 -6.686 -19.898 1.00 80.94 102 SER A CA 1
ATOM 769 C C . SER A 1 102 ? 7.087 -6.395 -21.263 1.00 80.94 102 SER A C 1
ATOM 771 O O . SER A 1 102 ? 7.620 -5.308 -21.495 1.00 80.94 102 SER A O 1
ATOM 773 N N . ASP A 1 103 ? 7.076 -7.384 -22.161 1.00 70.25 103 ASP A N 1
ATOM 774 C CA . ASP A 1 103 ? 7.680 -7.291 -23.499 1.00 70.25 103 ASP A CA 1
ATOM 775 C C . ASP A 1 103 ? 6.618 -7.294 -24.613 1.00 70.25 103 ASP A C 1
ATOM 777 O O . ASP A 1 103 ? 5.611 -7.991 -24.531 1.00 70.25 103 ASP A O 1
ATOM 781 N N . ARG A 1 104 ? 6.837 -6.509 -25.677 1.00 63.28 104 ARG A N 1
ATOM 782 C CA . ARG A 1 104 ? 6.012 -6.477 -26.912 1.00 63.28 104 ARG A CA 1
ATOM 783 C C . ARG A 1 104 ? 4.489 -6.376 -26.706 1.00 63.28 104 ARG A C 1
ATOM 785 O O . ARG A 1 104 ? 3.721 -6.970 -27.457 1.00 63.28 104 ARG A O 1
ATOM 792 N N . GLY A 1 105 ? 4.045 -5.629 -25.695 1.00 62.41 105 GLY A N 1
ATOM 793 C CA . GLY A 1 105 ? 2.616 -5.462 -25.383 1.00 62.41 105 GLY A CA 1
ATOM 794 C C . GLY A 1 105 ? 2.001 -6.604 -24.564 1.00 62.41 105 GLY A C 1
ATOM 795 O O . GLY A 1 105 ? 0.842 -6.502 -24.165 1.00 62.41 105 GLY A O 1
ATOM 796 N N . TRP A 1 106 ? 2.788 -7.632 -24.248 1.00 70.00 106 TRP A N 1
ATOM 797 C CA . TRP A 1 106 ? 2.438 -8.726 -23.351 1.00 70.00 106 TRP A CA 1
ATOM 798 C C . TRP A 1 106 ? 2.991 -8.480 -21.956 1.00 70.00 106 TRP A C 1
ATOM 800 O O . TRP A 1 106 ? 4.005 -7.801 -21.773 1.00 70.00 106 TRP A O 1
ATOM 810 N N . PHE A 1 107 ? 2.289 -9.020 -20.976 1.00 73.06 107 PHE A N 1
ATOM 811 C CA . PHE A 1 107 ? 2.610 -8.917 -19.569 1.00 73.06 107 PHE A CA 1
ATOM 812 C C . PHE A 1 107 ? 2.476 -10.315 -18.968 1.00 73.06 107 PHE A C 1
ATOM 814 O O . PHE A 1 107 ? 1.362 -10.828 -18.879 1.00 73.06 107 PHE A O 1
ATOM 821 N N . VAL A 1 108 ? 3.615 -10.933 -18.654 1.00 82.81 108 VAL A N 1
ATOM 822 C CA . VAL A 1 108 ? 3.719 -12.294 -18.114 1.00 82.81 108 VAL A CA 1
ATOM 823 C C . VAL A 1 108 ? 4.486 -12.205 -16.809 1.00 82.81 108 VAL A C 1
ATOM 825 O O . VAL A 1 108 ? 5.692 -11.932 -16.809 1.00 82.81 108 VAL A O 1
ATOM 828 N N . ASP A 1 109 ? 3.767 -12.421 -15.716 1.00 89.06 109 ASP A N 1
ATOM 829 C CA . ASP A 1 109 ? 4.302 -12.287 -14.373 1.00 89.06 109 ASP A CA 1
ATOM 830 C C . ASP A 1 109 ? 4.068 -13.556 -13.558 1.00 89.06 109 ASP A C 1
ATOM 832 O O . ASP A 1 109 ? 2.941 -14.043 -13.464 1.00 89.06 109 ASP A O 1
ATOM 836 N N . ASP A 1 110 ? 5.123 -14.013 -12.891 1.00 92.19 110 ASP A N 1
ATOM 837 C CA . ASP A 1 110 ? 5.075 -15.109 -11.932 1.00 92.19 110 ASP A CA 1
ATOM 838 C C . ASP A 1 110 ? 5.209 -14.552 -10.517 1.00 92.19 110 ASP A C 1
ATOM 840 O O . ASP A 1 110 ? 6.160 -13.826 -10.211 1.00 92.19 110 ASP A O 1
ATOM 844 N N . PHE A 1 111 ? 4.285 -14.923 -9.632 1.00 93.50 111 PHE A N 1
ATOM 845 C CA . PHE A 1 111 ? 4.305 -14.548 -8.220 1.00 93.50 111 PHE A CA 1
ATOM 846 C C . PHE A 1 111 ? 4.285 -15.788 -7.331 1.00 93.50 111 PHE A C 1
ATOM 848 O O . PHE A 1 111 ? 3.314 -16.539 -7.327 1.00 93.50 111 PHE A O 1
ATOM 855 N N . HIS A 1 112 ? 5.312 -15.954 -6.502 1.00 93.12 112 HIS A N 1
ATOM 856 C CA . HIS A 1 112 ? 5.307 -16.940 -5.426 1.00 93.12 112 HIS A CA 1
ATOM 857 C C . HIS A 1 112 ? 4.622 -16.311 -4.218 1.00 93.12 112 HIS A C 1
ATOM 859 O O . HIS A 1 112 ? 5.130 -15.351 -3.620 1.00 93.12 112 HIS A O 1
ATOM 865 N N . VAL A 1 113 ? 3.442 -16.829 -3.884 1.00 91.88 113 VAL A N 1
ATOM 866 C CA . VAL A 1 113 ? 2.585 -16.293 -2.833 1.00 91.88 113 VAL A CA 1
ATOM 867 C C . VAL A 1 113 ? 2.387 -17.259 -1.676 1.00 91.88 113 VAL A C 1
ATOM 869 O O . VAL A 1 113 ? 2.258 -18.472 -1.841 1.00 91.88 113 VAL A O 1
ATOM 872 N N . THR A 1 114 ? 2.316 -16.685 -0.481 1.00 89.25 114 THR A N 1
ATOM 873 C CA . THR A 1 114 ? 1.976 -17.374 0.766 1.00 89.25 114 THR A CA 1
ATOM 874 C C . THR A 1 114 ? 0.830 -16.653 1.466 1.00 89.25 114 THR A C 1
ATOM 876 O O . THR A 1 114 ? 0.486 -15.508 1.147 1.00 89.25 114 THR A O 1
ATOM 879 N N . ASP A 1 115 ? 0.185 -17.328 2.409 1.00 84.06 115 ASP A N 1
ATOM 880 C CA . ASP A 1 115 ? -0.829 -16.715 3.252 1.00 84.06 115 ASP A CA 1
ATOM 881 C C . ASP A 1 115 ? -0.225 -15.779 4.323 1.00 84.06 115 ASP A C 1
ATOM 883 O O . ASP A 1 115 ? 0.981 -15.523 4.391 1.00 84.06 115 ASP A O 1
ATOM 887 N N . ALA A 1 116 ? -1.087 -15.220 5.174 1.00 73.06 116 ALA A N 1
ATOM 888 C CA . ALA A 1 116 ? -0.672 -14.308 6.240 1.00 73.06 116 ALA A CA 1
ATOM 889 C C . ALA A 1 116 ? 0.176 -14.981 7.336 1.00 73.06 116 ALA A C 1
ATOM 891 O O . ALA A 1 116 ? 0.852 -14.276 8.090 1.00 73.06 116 ALA A O 1
ATOM 892 N N . ASP A 1 117 ? 0.168 -16.309 7.408 1.00 70.44 117 ASP A N 1
ATOM 893 C CA . ASP A 1 117 ? 0.935 -17.109 8.361 1.00 70.44 117 ASP A CA 1
ATOM 894 C C . ASP A 1 117 ? 2.254 -17.607 7.732 1.00 70.44 117 ASP A C 1
ATOM 896 O O . ASP A 1 117 ? 3.115 -18.147 8.423 1.00 70.44 117 ASP A O 1
ATOM 900 N N . GLY A 1 118 ? 2.469 -17.321 6.440 1.00 76.56 118 GLY A N 1
ATOM 901 C CA . GLY A 1 118 ? 3.648 -17.728 5.674 1.00 76.56 118 GLY A CA 1
ATOM 902 C C . GLY A 1 118 ? 3.546 -19.145 5.113 1.00 76.56 118 GLY A C 1
ATOM 903 O O . GLY A 1 118 ? 4.534 -19.656 4.595 1.00 76.56 118 GLY A O 1
ATOM 904 N N . GLY A 1 119 ? 2.373 -19.772 5.213 1.00 83.44 119 GLY A N 1
ATOM 905 C CA . GLY A 1 119 ? 2.089 -21.077 4.642 1.00 83.44 119 GLY A CA 1
ATOM 906 C C . GLY A 1 119 ? 1.648 -20.992 3.184 1.00 83.44 119 GLY A C 1
ATOM 907 O O . GLY A 1 119 ? 1.207 -19.951 2.685 1.00 83.44 119 GLY A O 1
ATOM 908 N N . LYS A 1 120 ? 1.738 -22.127 2.498 1.00 88.12 120 LYS A N 1
ATOM 909 C CA . LYS A 1 120 ? 1.220 -22.291 1.142 1.00 88.12 120 LYS A CA 1
ATOM 910 C C . LYS A 1 120 ? -0.302 -22.137 1.113 1.00 88.12 120 LYS A C 1
ATOM 912 O O . LYS A 1 120 ? -1.004 -22.587 2.021 1.00 88.12 120 LYS A O 1
ATOM 917 N N . VAL A 1 121 ? -0.837 -21.533 0.055 1.00 87.75 121 VAL A N 1
ATOM 918 C CA . VAL A 1 121 ? -2.285 -21.355 -0.088 1.00 87.75 121 VAL A CA 1
ATOM 919 C C . VAL A 1 121 ? -2.890 -22.646 -0.637 1.00 87.75 121 VAL A C 1
ATOM 921 O O . VAL A 1 121 ? -2.887 -22.891 -1.837 1.00 87.75 121 VAL A O 1
ATOM 924 N N . THR A 1 122 ? -3.415 -23.490 0.246 1.00 87.00 122 THR A N 1
ATOM 925 C CA . THR A 1 122 ? -4.036 -24.778 -0.126 1.00 87.00 122 THR A CA 1
ATOM 926 C C . THR A 1 122 ? -5.563 -24.759 -0.074 1.00 87.00 122 THR A C 1
ATOM 928 O O . THR A 1 122 ? -6.215 -25.647 -0.611 1.00 87.00 122 THR A O 1
ATOM 931 N N . ASP A 1 123 ? -6.156 -23.744 0.558 1.00 85.56 123 ASP A N 1
ATOM 932 C CA . ASP A 1 123 ? -7.609 -23.603 0.653 1.00 85.56 123 ASP A CA 1
ATOM 933 C C . ASP A 1 123 ? -8.217 -23.271 -0.718 1.00 85.56 123 ASP A C 1
ATOM 935 O O . ASP A 1 123 ? -8.083 -22.149 -1.218 1.00 85.56 123 ASP A O 1
ATOM 939 N N . GLU A 1 124 ? -8.955 -24.226 -1.283 1.00 86.06 124 GLU A N 1
ATOM 940 C CA . GLU A 1 124 ? -9.656 -24.103 -2.566 1.00 86.06 124 GLU A CA 1
ATOM 941 C C . GLU A 1 124 ? -10.564 -22.873 -2.659 1.00 86.06 124 GLU A C 1
ATOM 943 O O . GLU A 1 124 ? -10.718 -22.279 -3.730 1.00 86.06 124 GLU A O 1
ATOM 948 N N . ARG A 1 125 ? -11.143 -22.415 -1.539 1.00 83.44 125 ARG A N 1
ATOM 949 C CA . ARG A 1 125 ? -11.962 -21.193 -1.531 1.00 83.44 125 ARG A CA 1
ATOM 950 C C . ARG A 1 125 ? -11.107 -19.954 -1.766 1.00 83.44 125 ARG A C 1
ATOM 952 O O . ARG A 1 125 ? -11.536 -19.049 -2.484 1.00 83.44 125 ARG A O 1
ATOM 959 N N . LYS A 1 126 ? -9.907 -19.902 -1.179 1.00 82.75 126 LYS A N 1
ATOM 960 C CA . LYS A 1 126 ? -8.946 -18.813 -1.404 1.00 82.75 126 LYS A CA 1
ATOM 961 C C . LYS A 1 126 ? -8.375 -18.882 -2.816 1.00 82.75 126 LYS A C 1
ATOM 963 O O . LYS A 1 126 ? -8.331 -17.848 -3.470 1.00 82.75 126 LYS A O 1
ATOM 968 N N . LEU A 1 127 ? -8.015 -20.068 -3.308 1.00 86.50 127 LEU A N 1
ATOM 969 C CA . LEU A 1 127 ? -7.527 -20.256 -4.679 1.00 86.50 127 LEU A CA 1
ATOM 970 C C . LEU A 1 127 ? -8.567 -19.821 -5.717 1.00 86.50 127 LEU A C 1
ATOM 972 O O . LEU A 1 127 ? -8.267 -19.039 -6.619 1.00 86.50 127 LEU A O 1
ATOM 976 N N . SER A 1 128 ? -9.821 -20.231 -5.530 1.00 83.81 128 SER A N 1
ATOM 977 C CA . SER A 1 128 ? -10.943 -19.787 -6.364 1.00 83.81 128 SER A CA 1
ATOM 978 C C . SER A 1 128 ? -11.147 -18.271 -6.295 1.00 83.81 128 SER A C 1
ATOM 980 O O . SER A 1 128 ? -11.441 -17.639 -7.309 1.00 83.81 128 SER A O 1
ATOM 982 N N . ALA A 1 129 ? -10.973 -17.662 -5.117 1.00 82.12 129 ALA A N 1
ATOM 983 C CA . ALA A 1 129 ? -11.043 -16.211 -4.962 1.00 82.12 129 ALA A CA 1
ATOM 984 C C . ALA A 1 129 ? -9.890 -15.492 -5.681 1.00 82.12 129 ALA A C 1
ATOM 986 O O . ALA A 1 129 ? -10.140 -14.464 -6.301 1.00 82.12 129 ALA A O 1
ATOM 987 N N . ILE A 1 130 ? -8.668 -16.037 -5.647 1.00 84.38 130 ILE A N 1
ATOM 988 C CA . ILE A 1 130 ? -7.511 -15.513 -6.390 1.00 84.38 130 ILE A CA 1
ATOM 989 C C . ILE A 1 130 ? -7.817 -15.520 -7.886 1.00 84.38 130 ILE A C 1
ATOM 991 O O . ILE A 1 130 ? -7.791 -14.455 -8.500 1.00 84.38 130 ILE A O 1
ATOM 995 N N . ARG A 1 131 ? -8.204 -16.675 -8.452 1.00 85.50 131 ARG A N 1
ATOM 996 C CA . ARG A 1 131 ? -8.580 -16.772 -9.874 1.00 85.50 131 ARG A CA 1
ATOM 997 C C . ARG A 1 131 ? -9.681 -15.777 -10.211 1.00 85.50 131 ARG A C 1
ATOM 999 O O . ARG A 1 131 ? -9.549 -14.991 -11.134 1.00 85.50 131 ARG A O 1
ATOM 1006 N N . LYS A 1 132 ? -10.749 -15.733 -9.413 1.00 81.12 132 LYS A N 1
ATOM 1007 C CA . LYS A 1 132 ? -11.878 -14.835 -9.672 1.00 81.12 132 LYS A CA 1
ATOM 1008 C C . LYS A 1 132 ? -11.481 -13.358 -9.645 1.00 81.12 132 LYS A C 1
ATOM 1010 O O . LYS A 1 132 ? -11.940 -12.612 -10.497 1.00 81.12 132 LYS A O 1
ATOM 1015 N N . VAL A 1 133 ? -10.677 -12.925 -8.676 1.00 77.31 133 VAL A N 1
ATOM 1016 C CA . VAL A 1 133 ? -10.278 -11.513 -8.542 1.00 77.31 133 VAL A CA 1
ATOM 1017 C C . VAL A 1 133 ? -9.302 -11.096 -9.639 1.00 77.31 133 VAL A C 1
ATOM 1019 O O . VAL A 1 133 ? -9.348 -9.948 -10.066 1.00 77.31 133 VAL A O 1
ATOM 1022 N N . LEU A 1 134 ? -8.441 -12.009 -10.092 1.00 78.38 134 LEU A N 1
ATOM 1023 C CA . LEU A 1 134 ? -7.449 -11.721 -11.124 1.00 78.38 134 LEU A CA 1
ATOM 1024 C C . LEU A 1 134 ? -8.012 -11.867 -12.551 1.00 78.38 134 LEU A C 1
ATOM 1026 O O . LEU A 1 134 ? -7.600 -11.114 -13.422 1.00 78.38 134 LEU A O 1
ATOM 1030 N N . THR A 1 135 ? -8.965 -12.780 -12.786 1.00 72.81 135 THR A N 1
ATOM 1031 C CA . THR A 1 135 ? -9.585 -13.033 -14.105 1.00 72.81 135 THR A CA 1
ATOM 1032 C C . THR A 1 135 ? -10.808 -12.157 -14.377 1.00 72.81 135 THR A C 1
ATOM 1034 O O . THR A 1 135 ? -11.052 -11.772 -15.517 1.00 72.81 135 THR A O 1
ATOM 1037 N N . VAL A 1 136 ? -11.622 -11.846 -13.364 1.00 58.28 136 VAL A N 1
ATOM 1038 C CA . VAL A 1 136 ? -12.814 -11.013 -13.564 1.00 58.28 136 VAL A CA 1
ATOM 1039 C C . VAL A 1 136 ? -12.408 -9.551 -13.437 1.00 58.28 136 VAL A C 1
ATOM 1041 O O . VAL A 1 136 ? -12.212 -9.056 -12.324 1.00 58.28 136 VAL A O 1
ATOM 1044 N N . GLU A 1 137 ? -12.362 -8.835 -14.565 1.00 55.91 137 GLU A N 1
ATOM 1045 C CA . GLU A 1 137 ? -12.486 -7.380 -14.541 1.00 55.91 137 GLU A CA 1
ATOM 1046 C C . GLU A 1 137 ? -13.759 -7.038 -13.774 1.00 55.91 137 GLU A C 1
ATOM 1048 O O . GLU A 1 137 ? -14.868 -7.272 -14.245 1.00 55.91 137 GLU A O 1
ATOM 1053 N N . ARG A 1 138 ? -13.574 -6.530 -12.552 1.00 52.19 138 ARG A N 1
ATOM 1054 C CA . ARG A 1 138 ? -14.629 -5.963 -11.714 1.00 52.19 138 ARG A CA 1
ATOM 1055 C C . ARG A 1 138 ? -15.873 -6.849 -11.693 1.00 52.19 138 ARG A C 1
ATOM 1057 O O . ARG A 1 138 ? -16.888 -6.538 -12.315 1.00 52.19 138 ARG A O 1
ATOM 1064 N N . ALA A 1 139 ? -15.866 -7.878 -10.839 1.00 34.88 139 ALA A N 1
ATOM 1065 C CA . ALA A 1 139 ? -17.144 -8.268 -10.249 1.00 34.88 139 ALA A CA 1
ATOM 1066 C C . ALA A 1 139 ? -17.821 -6.958 -9.799 1.00 34.88 139 ALA A C 1
ATOM 1068 O O . ALA A 1 139 ? -17.117 -6.142 -9.189 1.00 34.88 139 ALA A O 1
ATOM 1069 N N . PRO A 1 140 ? -19.102 -6.701 -10.128 1.00 36.31 140 PRO A N 1
ATOM 1070 C CA . PRO A 1 140 ? -19.821 -5.553 -9.602 1.00 36.31 140 PRO A CA 1
ATOM 1071 C C . PRO A 1 140 ? -19.882 -5.746 -8.088 1.00 36.31 140 PRO A C 1
ATOM 1073 O O . PRO A 1 140 ? -20.764 -6.392 -7.529 1.00 36.31 140 PRO A O 1
ATOM 1076 N N . LEU A 1 141 ? -18.824 -5.291 -7.426 1.00 41.03 141 LEU A N 1
ATOM 1077 C CA . LEU A 1 141 ? -18.647 -5.323 -5.996 1.00 41.03 141 LEU A CA 1
ATOM 1078 C C . LEU A 1 141 ? -19.672 -4.327 -5.508 1.00 41.03 141 LEU A C 1
ATOM 1080 O O . LEU A 1 141 ? -19.471 -3.140 -5.716 1.00 41.03 141 LEU A O 1
ATOM 1084 N N . ALA A 1 142 ? -20.777 -4.871 -4.995 1.00 43.03 142 ALA A N 1
ATOM 1085 C CA . ALA A 1 142 ? -21.920 -4.231 -4.358 1.00 43.03 142 ALA A CA 1
ATOM 1086 C C . ALA A 1 142 ? -22.083 -2.722 -4.624 1.00 43.03 142 ALA A C 1
ATOM 1088 O O . ALA A 1 142 ? -21.245 -1.911 -4.235 1.00 43.03 142 ALA A O 1
ATOM 1089 N N . GLU A 1 143 ? -23.254 -2.343 -5.137 1.00 42.50 143 GLU A N 1
ATOM 1090 C CA . GLU A 1 143 ? -23.742 -0.969 -5.359 1.00 42.50 143 GLU A CA 1
ATOM 1091 C C . GLU A 1 143 ? -23.814 -0.072 -4.099 1.00 42.50 143 GLU A C 1
ATOM 1093 O O . GLU A 1 143 ? -24.522 0.932 -4.068 1.00 42.50 143 GLU A O 1
ATOM 1098 N N . ALA A 1 144 ? -23.107 -0.408 -3.022 1.00 54.75 144 ALA A N 1
ATOM 1099 C CA . ALA A 1 144 ? -22.994 0.437 -1.855 1.00 54.75 144 ALA A CA 1
ATOM 1100 C C . ALA A 1 144 ? -22.026 1.589 -2.154 1.00 54.75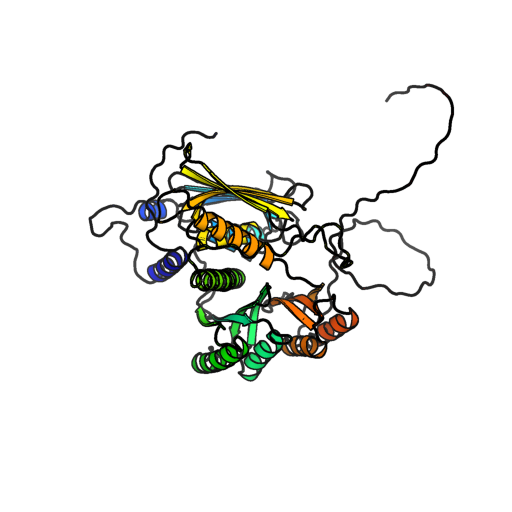 144 ALA A C 1
ATOM 1102 O O . ALA A 1 144 ? -20.803 1.432 -2.098 1.00 54.75 144 ALA A O 1
ATOM 1103 N N . ASP A 1 145 ? -22.586 2.765 -2.443 1.00 66.00 145 ASP A N 1
ATOM 1104 C CA . ASP A 1 145 ? -21.852 4.025 -2.355 1.00 66.00 145 ASP A CA 1
ATOM 1105 C C . ASP A 1 145 ? -21.190 4.111 -0.971 1.00 66.00 145 ASP A C 1
ATOM 1107 O O . ASP A 1 145 ? -21.860 4.171 0.062 1.00 66.00 145 ASP A O 1
ATOM 1111 N N . SER A 1 146 ? -19.862 4.099 -0.953 1.00 73.44 146 SER A N 1
ATOM 1112 C CA . SER A 1 146 ? -19.065 4.251 0.257 1.00 73.44 146 SER A CA 1
ATOM 1113 C C . SER A 1 146 ? -18.472 5.652 0.280 1.00 73.44 146 SER A C 1
ATOM 1115 O O . SER A 1 146 ? -17.834 6.087 -0.682 1.00 73.44 146 SER A O 1
ATOM 1117 N N . ALA A 1 147 ? -18.675 6.363 1.385 1.00 88.25 147 ALA A N 1
ATOM 1118 C CA . ALA A 1 147 ? -18.005 7.631 1.613 1.00 88.25 147 ALA A CA 1
ATOM 1119 C C . ALA A 1 147 ? -16.595 7.356 2.135 1.00 88.25 147 ALA A C 1
ATOM 1121 O O . ALA A 1 147 ? -16.410 6.611 3.100 1.00 88.25 147 ALA A O 1
ATOM 1122 N N . VAL A 1 148 ? -15.600 7.939 1.476 1.00 90.44 148 VAL A N 1
ATOM 1123 C CA . VAL A 1 148 ? -14.188 7.794 1.826 1.00 90.44 148 VAL A CA 1
ATOM 1124 C C . VAL A 1 148 ? -13.638 9.152 2.220 1.00 90.44 148 VAL A C 1
ATOM 1126 O O . VAL A 1 148 ? -13.800 10.124 1.486 1.00 90.44 148 VAL A O 1
ATOM 1129 N N . LEU A 1 149 ? -12.979 9.197 3.371 1.00 92.44 149 LEU A N 1
ATOM 1130 C CA . LEU A 1 149 ? -12.238 10.347 3.867 1.00 92.44 149 LEU A CA 1
ATOM 1131 C C . LEU A 1 149 ? -10.743 10.087 3.703 1.00 92.44 149 LEU A C 1
ATOM 1133 O O . LEU A 1 149 ? -10.239 9.046 4.139 1.00 92.44 149 LEU A O 1
ATOM 1137 N N . GLU A 1 150 ? -10.048 11.052 3.115 1.00 93.94 150 GLU A N 1
ATOM 1138 C CA . GLU A 1 150 ? -8.590 11.076 3.015 1.00 93.94 150 GLU A CA 1
ATOM 1139 C C . GLU A 1 150 ? -8.076 12.317 3.731 1.00 93.94 150 GLU A C 1
ATOM 1141 O O . GLU A 1 150 ? -8.424 13.441 3.376 1.00 93.94 150 GLU A O 1
ATOM 1146 N N . LEU A 1 151 ? -7.293 12.106 4.780 1.00 92.94 151 LEU A N 1
ATOM 1147 C CA . LEU A 1 151 ? -6.843 13.151 5.686 1.00 92.94 151 LEU A CA 1
ATOM 1148 C C . LEU A 1 151 ? -5.321 13.090 5.788 1.00 92.94 151 LEU A C 1
ATOM 1150 O O . LEU A 1 151 ? -4.783 12.016 6.046 1.00 92.94 151 LEU A O 1
ATOM 1154 N N . ALA A 1 152 ? -4.620 14.205 5.627 1.00 91.75 152 ALA A N 1
ATOM 1155 C CA . ALA A 1 152 ? -3.191 14.290 5.910 1.00 91.75 152 ALA A CA 1
ATOM 1156 C C . ALA A 1 152 ? -2.856 15.589 6.631 1.00 91.75 152 ALA A C 1
ATOM 1158 O O . ALA A 1 152 ? -3.514 16.607 6.434 1.00 91.75 152 ALA A O 1
ATOM 1159 N N . GLY A 1 153 ? -1.848 15.553 7.490 1.00 89.19 153 GLY A N 1
ATOM 1160 C CA . GLY A 1 153 ? -1.498 16.714 8.292 1.00 89.19 153 GLY A CA 1
ATOM 1161 C C . GLY A 1 153 ? -0.343 16.457 9.237 1.00 89.19 153 GLY A C 1
ATOM 1162 O O . GLY A 1 153 ? 0.379 15.464 9.114 1.00 89.19 153 GLY A O 1
ATOM 1163 N N . GLU A 1 154 ? -0.164 17.378 10.174 1.00 85.00 154 GLU A N 1
ATOM 1164 C CA . GLU A 1 154 ? 0.784 17.203 11.273 1.00 85.00 154 GLU A CA 1
ATOM 1165 C C . GLU A 1 154 ? 0.214 16.244 12.307 1.00 85.00 154 GLU A C 1
ATOM 1167 O O . GLU A 1 154 ? -0.961 16.311 12.663 1.00 85.00 154 GLU A O 1
ATOM 1172 N N . ASP A 1 155 ? 1.052 15.303 12.730 1.00 84.81 155 ASP A N 1
ATOM 1173 C CA . ASP A 1 155 ? 0.677 14.339 13.746 1.00 84.81 155 ASP A CA 1
ATOM 1174 C C . ASP A 1 155 ? 0.783 14.978 15.131 1.00 84.81 155 ASP A C 1
ATOM 1176 O O . ASP A 1 155 ? 1.817 15.548 15.489 1.00 84.81 155 ASP A O 1
ATOM 1180 N N . CYS A 1 156 ? -0.284 14.847 15.912 1.00 79.56 156 CYS A N 1
ATOM 1181 C CA . CYS A 1 156 ? -0.388 15.359 17.271 1.00 79.56 156 CYS A CA 1
ATOM 1182 C C . CYS A 1 156 ? -0.904 14.238 18.187 1.00 79.56 156 CYS A C 1
ATOM 1184 O O . CYS A 1 156 ? -1.800 13.487 17.782 1.00 79.56 156 CYS A O 1
ATOM 1186 N N . PRO A 1 157 ? -0.408 14.122 19.435 1.00 79.88 157 PRO A N 1
ATOM 1187 C CA . PRO A 1 157 ? -0.930 13.147 20.389 1.00 79.88 157 PRO A CA 1
ATOM 1188 C C . PRO A 1 157 ? -2.456 13.240 20.525 1.00 79.88 157 PRO A C 1
ATOM 1190 O O . PRO A 1 157 ? -3.016 14.323 20.678 1.00 79.88 157 PRO A O 1
ATOM 1193 N N . GLY A 1 158 ? -3.141 12.098 20.440 1.00 82.88 158 GLY A N 1
ATOM 1194 C CA . GLY A 1 158 ? -4.603 12.023 20.539 1.00 82.88 158 GLY A CA 1
ATOM 1195 C C . GLY A 1 158 ? -5.386 12.410 19.275 1.00 82.88 158 GLY A C 1
ATOM 1196 O O . GLY A 1 158 ? -6.599 12.202 19.254 1.00 82.88 158 GLY A O 1
ATOM 1197 N N . LEU A 1 159 ? -4.734 12.873 18.200 1.00 88.00 159 LEU A N 1
ATOM 1198 C CA . LEU A 1 159 ? -5.408 13.322 16.973 1.00 88.00 159 LEU A CA 1
ATOM 1199 C C . LEU A 1 159 ? -6.332 12.255 16.369 1.00 88.00 159 LEU A C 1
ATOM 1201 O O . LEU A 1 159 ? -7.472 12.550 16.023 1.00 88.00 159 LEU A O 1
ATOM 1205 N N . LEU A 1 160 ? -5.882 10.998 16.279 1.00 89.06 160 LEU A N 1
ATOM 1206 C CA . LEU A 1 160 ? -6.714 9.903 15.761 1.00 89.06 160 LEU A CA 1
ATOM 1207 C C . LEU A 1 160 ? -7.986 9.693 16.599 1.00 89.06 160 LEU A C 1
ATOM 1209 O O . LEU A 1 160 ? -9.047 9.401 16.043 1.00 89.06 160 LEU A O 1
ATOM 1213 N N . ALA A 1 161 ? -7.884 9.841 17.922 1.00 88.31 161 ALA A N 1
ATOM 1214 C CA . ALA A 1 161 ? -9.031 9.721 18.810 1.00 88.31 161 ALA A CA 1
ATOM 1215 C C . ALA A 1 161 ? -10.009 10.879 18.593 1.00 88.31 161 ALA A C 1
ATOM 1217 O O . ALA A 1 161 ? -11.205 10.637 18.452 1.00 88.31 161 ALA A O 1
ATOM 1218 N N . ASP A 1 162 ? -9.509 12.108 18.460 1.00 90.12 162 ASP A N 1
ATOM 1219 C CA . ASP A 1 162 ? -10.350 13.281 18.210 1.00 90.12 162 ASP A CA 1
ATOM 1220 C C . ASP A 1 162 ? -11.058 13.211 16.852 1.00 90.12 162 ASP A C 1
ATOM 1222 O O . ASP A 1 162 ? -12.255 13.483 16.764 1.00 90.12 162 ASP A O 1
ATOM 1226 N N . VAL A 1 163 ? -10.357 12.762 15.804 1.00 92.25 163 VAL A N 1
ATOM 1227 C CA . VAL A 1 163 ? -10.946 12.518 14.477 1.00 92.25 163 VAL A CA 1
ATOM 1228 C C . VAL A 1 163 ? -12.071 11.485 14.567 1.00 92.25 163 VAL A C 1
ATOM 1230 O O . VAL A 1 163 ? -13.159 11.700 14.031 1.00 92.25 163 VAL A O 1
ATOM 1233 N N . HIS A 1 164 ? -11.838 10.369 15.263 1.00 90.25 164 HIS A N 1
ATOM 1234 C CA . HIS A 1 164 ? -12.853 9.331 15.436 1.00 90.25 164 HIS A CA 1
ATOM 1235 C C . HIS A 1 164 ? -14.066 9.835 16.231 1.00 90.25 164 HIS A C 1
ATOM 1237 O O . HIS A 1 164 ? -15.207 9.586 15.840 1.00 90.25 164 HIS A O 1
ATOM 1243 N N . MET A 1 165 ? -13.832 10.578 17.314 1.00 89.75 165 MET A N 1
ATOM 1244 C CA . MET A 1 165 ? -14.889 11.140 18.154 1.00 89.75 165 MET A CA 1
ATOM 1245 C C . MET A 1 165 ? -15.743 12.158 17.400 1.00 89.75 165 MET A C 1
ATOM 1247 O O . MET A 1 165 ? -16.969 12.104 17.495 1.00 89.75 165 MET A O 1
ATOM 1251 N N . LEU A 1 166 ? -15.129 13.037 16.605 1.00 93.38 166 LEU A N 1
ATOM 1252 C CA . LEU A 1 166 ? -15.848 14.005 15.779 1.00 93.38 166 LEU A CA 1
ATOM 1253 C C . LEU A 1 166 ? -16.777 13.315 14.769 1.00 93.38 166 LEU A C 1
ATOM 1255 O O . LEU A 1 166 ? -17.923 13.737 14.587 1.00 93.38 166 LEU A O 1
ATOM 1259 N N . LEU A 1 167 ? -16.306 12.237 14.132 1.00 92.50 167 LEU A N 1
ATOM 1260 C CA . LEU A 1 167 ? -17.123 11.436 13.219 1.00 92.50 167 LEU A CA 1
ATOM 1261 C C . LEU A 1 167 ? -18.302 10.792 13.954 1.00 92.50 167 LEU A C 1
ATOM 1263 O O . LEU A 1 167 ? -19.444 10.960 13.522 1.00 92.50 167 LEU A O 1
ATOM 1267 N N . ALA A 1 168 ? -18.046 10.156 15.100 1.00 89.88 168 ALA A N 1
ATOM 1268 C CA . ALA A 1 168 ? -19.075 9.501 15.904 1.00 89.88 168 ALA A CA 1
ATOM 1269 C C . ALA A 1 168 ? -20.143 10.492 16.409 1.00 89.88 168 ALA A C 1
ATOM 1271 O O . ALA A 1 168 ? -21.339 10.244 16.262 1.00 89.88 168 ALA A O 1
ATOM 1272 N N . GLN A 1 169 ? -19.736 11.659 16.923 1.00 90.75 169 GLN A N 1
ATOM 1273 C CA . GLN A 1 169 ? -20.646 12.736 17.350 1.00 90.75 169 GLN A CA 1
ATOM 1274 C C . GLN A 1 169 ? -21.465 13.302 16.184 1.00 90.75 169 GLN A C 1
ATOM 1276 O O . GLN A 1 169 ? -22.623 13.692 16.338 1.00 90.75 169 GLN A O 1
ATOM 1281 N N . SER A 1 170 ? -20.886 13.293 14.986 1.00 91.69 170 SER A N 1
ATOM 1282 C CA . SER A 1 170 ? -21.572 13.665 13.751 1.00 91.69 170 SER A CA 1
ATOM 1283 C C . SER A 1 170 ? -22.463 12.542 13.201 1.00 91.69 170 SER A C 1
ATOM 1285 O O . SER A 1 170 ? -23.162 12.743 12.205 1.00 91.69 170 SER A O 1
ATOM 1287 N N . GLY A 1 171 ? -22.527 11.390 13.872 1.00 89.25 171 GLY A N 1
ATOM 1288 C CA . GLY A 1 171 ? -23.345 10.239 13.498 1.00 89.25 171 GLY A CA 1
ATOM 1289 C C . GLY A 1 171 ? -22.766 9.419 12.346 1.00 89.25 171 GLY A C 1
ATOM 1290 O O . GLY A 1 171 ? -23.536 8.743 11.668 1.00 89.25 171 GLY A O 1
ATOM 1291 N N . PHE A 1 172 ? -21.459 9.517 12.091 1.00 90.69 172 PHE A N 1
ATOM 1292 C CA . PHE A 1 172 ? -20.743 8.700 11.116 1.00 90.69 172 PHE A CA 1
ATOM 1293 C C . PHE A 1 172 ? -19.937 7.605 11.817 1.00 90.69 172 PHE A C 1
ATOM 1295 O O . PHE A 1 172 ? -19.124 7.880 12.697 1.00 90.69 172 PHE A O 1
ATOM 1302 N N . ASP A 1 173 ? -20.113 6.371 11.359 1.00 86.50 173 ASP A N 1
ATOM 1303 C CA . ASP A 1 173 ? -19.388 5.202 11.843 1.00 86.50 173 ASP A CA 1
ATOM 1304 C C . ASP A 1 173 ? -18.232 4.862 10.902 1.00 86.50 173 ASP A C 1
ATOM 1306 O O . ASP A 1 173 ? -18.410 4.775 9.682 1.00 86.50 173 ASP A O 1
ATOM 1310 N N . VAL A 1 174 ? -17.046 4.617 11.463 1.0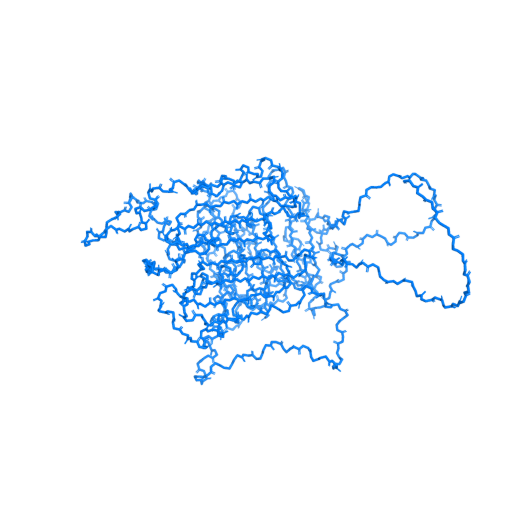0 87.50 174 VAL A N 1
ATOM 1311 C CA . VAL A 1 174 ? -15.867 4.177 10.703 1.00 87.50 174 VAL A CA 1
ATOM 1312 C C . VAL A 1 174 ? -15.978 2.681 10.414 1.00 87.50 174 VAL A C 1
ATOM 1314 O O . VAL A 1 174 ? -15.887 1.857 11.322 1.00 87.50 174 VAL A O 1
ATOM 1317 N N . GLN A 1 175 ? -16.135 2.311 9.143 1.00 83.81 175 GLN A N 1
ATOM 1318 C CA . GLN A 1 175 ? -16.234 0.907 8.732 1.00 83.81 175 GLN A CA 1
ATOM 1319 C C . GLN A 1 175 ? -14.866 0.262 8.547 1.00 83.81 175 GLN A C 1
ATOM 1321 O O . GLN A 1 175 ? -14.645 -0.884 8.934 1.00 83.81 175 GLN A O 1
ATOM 1326 N N . SER A 1 176 ? -13.944 0.980 7.914 1.00 85.94 176 SER A N 1
ATOM 1327 C CA . SER A 1 176 ? -12.562 0.546 7.762 1.00 85.94 176 SER A CA 1
ATOM 1328 C C . SER A 1 176 ? -11.644 1.750 7.685 1.00 85.94 176 SER A C 1
ATOM 1330 O O . SER A 1 176 ? -12.046 2.812 7.220 1.00 85.94 176 SER A O 1
ATOM 1332 N N . ALA A 1 177 ? -10.418 1.598 8.168 1.00 90.06 177 ALA A N 1
ATOM 1333 C CA . ALA A 1 177 ? -9.441 2.675 8.175 1.00 90.06 177 ALA A CA 1
ATOM 1334 C C . ALA A 1 177 ? -8.024 2.126 8.049 1.00 90.06 177 ALA A C 1
ATOM 1336 O O . ALA A 1 177 ? -7.691 1.082 8.616 1.00 90.06 177 ALA A O 1
ATOM 1337 N N . ALA A 1 178 ? -7.192 2.861 7.327 1.00 90.38 178 ALA A N 1
ATOM 1338 C CA . ALA A 1 178 ? -5.749 2.735 7.314 1.00 90.38 178 ALA A CA 1
ATOM 1339 C C . ALA A 1 178 ? -5.159 4.061 7.802 1.00 90.38 178 ALA A C 1
ATOM 1341 O O . ALA A 1 178 ? -5.558 5.125 7.332 1.00 90.38 178 ALA A O 1
ATOM 1342 N N . VAL A 1 179 ? -4.227 3.993 8.749 1.00 91.00 179 VAL A N 1
ATOM 1343 C CA . VAL A 1 179 ? -3.589 5.172 9.353 1.00 91.00 179 VAL A CA 1
ATOM 1344 C C . VAL A 1 179 ? -2.097 4.935 9.420 1.00 91.00 179 VAL A C 1
ATOM 1346 O O . VAL A 1 179 ? -1.718 3.887 9.944 1.00 91.00 179 VAL A O 1
ATOM 1349 N N . TRP A 1 180 ? -1.277 5.865 8.923 1.00 88.56 180 TRP A N 1
ATOM 1350 C CA . TRP A 1 180 ? 0.191 5.816 8.988 1.00 88.56 180 TRP A CA 1
ATOM 1351 C C . TRP A 1 180 ? 0.740 7.141 9.518 1.00 88.56 180 TRP A C 1
ATOM 1353 O O . TRP A 1 180 ? 0.351 8.203 9.039 1.00 88.56 180 TRP A O 1
ATOM 1363 N N . THR A 1 181 ? 1.696 7.066 10.441 1.00 85.38 181 THR A N 1
ATOM 1364 C CA . THR A 1 181 ? 2.485 8.218 10.898 1.00 85.38 181 THR A CA 1
ATOM 1365 C C . THR A 1 181 ? 3.926 8.088 10.413 1.00 85.38 181 THR A C 1
ATOM 1367 O O . THR A 1 181 ? 4.551 7.039 10.599 1.00 85.38 181 THR A O 1
ATOM 1370 N N . HIS A 1 182 ? 4.492 9.140 9.830 1.00 80.25 182 HIS A N 1
ATOM 1371 C CA . HIS A 1 182 ? 5.881 9.167 9.379 1.00 80.25 182 HIS A CA 1
ATOM 1372 C C . HIS A 1 182 ? 6.443 10.592 9.434 1.00 80.25 182 HIS A C 1
ATOM 1374 O O . HIS A 1 182 ? 5.803 11.522 8.962 1.00 80.25 182 HIS A O 1
ATOM 1380 N N . LYS A 1 183 ? 7.650 10.776 9.996 1.00 74.94 183 LYS A N 1
ATOM 1381 C CA . LYS A 1 183 ? 8.333 12.087 10.094 1.00 74.94 183 LYS A CA 1
ATOM 1382 C C . LYS A 1 183 ? 7.421 13.226 10.621 1.00 74.94 183 LYS A C 1
ATOM 1384 O O . LYS A 1 183 ? 7.404 14.302 10.034 1.00 74.94 183 LYS A O 1
ATOM 1389 N N . GLN A 1 184 ? 6.678 12.984 11.713 1.00 77.56 184 GLN A N 1
ATOM 1390 C CA . GLN A 1 184 ? 5.702 13.922 12.321 1.00 77.56 184 GLN A CA 1
ATOM 1391 C C . GLN A 1 184 ? 4.504 14.298 11.431 1.00 77.56 184 GLN A C 1
ATOM 1393 O O . GLN A 1 184 ? 3.751 15.214 11.747 1.00 77.56 184 GLN A O 1
ATOM 1398 N N . LYS A 1 185 ? 4.306 13.595 10.316 1.00 84.00 185 LYS A N 1
ATOM 1399 C CA . LYS A 1 185 ? 3.099 13.688 9.501 1.00 84.00 185 LYS A CA 1
ATOM 1400 C C . LYS A 1 185 ? 2.244 12.456 9.723 1.00 84.00 185 LYS A C 1
ATOM 1402 O O . LYS A 1 185 ? 2.763 11.361 9.950 1.00 84.00 185 LYS A O 1
ATOM 1407 N N . VAL A 1 186 ? 0.941 12.633 9.606 1.00 88.19 186 VAL A N 1
ATOM 1408 C CA . VAL A 1 186 ? -0.032 11.549 9.647 1.00 88.19 186 VAL A CA 1
ATOM 1409 C C . VAL A 1 186 ? -0.851 11.549 8.369 1.00 88.19 186 VAL A C 1
ATOM 1411 O O . VAL A 1 186 ? -1.141 12.600 7.801 1.00 88.19 186 VAL A O 1
ATOM 1414 N N . GLY A 1 187 ? -1.212 10.354 7.919 1.00 91.44 187 GLY A N 1
ATOM 1415 C CA . GLY A 1 187 ? -2.207 10.144 6.884 1.00 91.44 187 GLY A CA 1
ATOM 1416 C C . GLY A 1 187 ? -3.280 9.179 7.376 1.00 91.44 187 GLY A C 1
ATOM 1417 O O . GLY A 1 187 ? -2.972 8.154 7.991 1.00 91.44 187 GLY A O 1
ATOM 1418 N N . PHE A 1 188 ? -4.533 9.479 7.057 1.00 92.75 188 PHE A N 1
ATOM 1419 C CA . PHE A 1 188 ? -5.688 8.633 7.299 1.00 92.75 188 PHE A CA 1
ATOM 1420 C C . PHE A 1 188 ? -6.422 8.405 5.979 1.00 92.75 188 PHE A C 1
ATOM 1422 O O . PHE A 1 188 ? -6.746 9.350 5.266 1.00 92.75 188 PHE A O 1
ATOM 1429 N N . ALA A 1 189 ? -6.739 7.152 5.680 1.00 92.06 189 ALA A N 1
ATOM 1430 C CA . ALA A 1 189 ? -7.692 6.783 4.645 1.00 92.06 189 ALA A CA 1
ATOM 1431 C C . ALA A 1 189 ? -8.764 5.914 5.298 1.00 92.06 189 ALA A C 1
ATOM 1433 O O . ALA A 1 189 ? -8.459 4.819 5.776 1.00 92.06 189 ALA A O 1
ATOM 1434 N N . MET A 1 190 ? -10.007 6.386 5.352 1.00 91.94 190 MET A N 1
ATOM 1435 C CA . MET A 1 190 ? -11.086 5.687 6.053 1.00 91.94 190 MET A CA 1
ATOM 1436 C C . MET A 1 190 ? -12.388 5.681 5.263 1.00 91.94 190 MET A C 1
ATOM 1438 O O . MET A 1 190 ? -12.741 6.673 4.633 1.00 91.94 190 MET A O 1
ATOM 1442 N N . SER A 1 191 ? -13.111 4.564 5.311 1.00 89.62 191 SER A N 1
ATOM 1443 C CA . SER A 1 191 ? -14.493 4.496 4.849 1.00 89.62 191 SER A CA 1
ATOM 1444 C C . SER A 1 191 ? -15.449 4.717 6.011 1.00 89.62 191 SER A C 1
ATOM 1446 O O . SER A 1 191 ? -15.307 4.119 7.084 1.00 89.62 191 SER A O 1
ATOM 1448 N N . VAL A 1 192 ? -16.437 5.572 5.777 1.00 89.94 192 VAL A N 1
ATOM 1449 C CA . VAL A 1 192 ? -17.456 5.934 6.757 1.00 89.94 192 VAL A CA 1
ATOM 1450 C C . VAL A 1 192 ? -18.848 5.608 6.243 1.00 89.94 192 VAL A C 1
ATOM 1452 O O . VAL A 1 192 ? -19.111 5.582 5.040 1.00 89.94 192 VAL A O 1
ATOM 1455 N N . SER A 1 193 ? -19.753 5.352 7.178 1.00 87.56 193 SER A N 1
ATOM 1456 C CA . SER A 1 193 ? -21.166 5.130 6.898 1.00 87.56 193 SER A CA 1
ATOM 1457 C C . SER A 1 193 ? -22.056 5.807 7.911 1.00 87.56 193 SER A C 1
ATOM 1459 O O . SER A 1 193 ? -21.591 6.259 8.950 1.00 87.56 193 SER A O 1
ATOM 1461 N N . GLN A 1 194 ? -23.349 5.830 7.615 1.00 86.69 194 GLN A N 1
ATOM 1462 C CA . GLN A 1 194 ? -24.355 6.369 8.504 1.00 86.69 194 GLN A CA 1
ATOM 1463 C C . GLN A 1 194 ? -25.385 5.280 8.811 1.00 86.69 194 GLN A C 1
ATOM 1465 O O . GLN A 1 194 ? -25.902 4.636 7.897 1.00 86.69 194 GLN A O 1
ATOM 1470 N N . ALA A 1 195 ? -25.649 5.024 10.092 1.00 81.25 195 ALA A N 1
ATOM 1471 C CA . ALA A 1 195 ? -26.515 3.924 10.505 1.00 81.25 195 ALA A CA 1
ATOM 1472 C C . ALA A 1 195 ? -27.924 4.040 9.893 1.00 81.25 195 ALA A C 1
ATOM 1474 O O . ALA A 1 195 ? -28.615 5.043 10.077 1.00 81.25 195 ALA A O 1
ATOM 1475 N N . GLY A 1 196 ? -28.343 3.001 9.161 1.00 75.25 196 GLY A N 1
ATOM 1476 C CA . GLY A 1 196 ? -29.699 2.864 8.619 1.00 75.25 196 GLY A CA 1
ATOM 1477 C C . GLY A 1 196 ? -30.089 3.847 7.508 1.00 75.25 196 GLY A C 1
ATOM 1478 O O . GLY A 1 196 ? -31.255 3.865 7.123 1.00 75.25 196 GLY A O 1
ATOM 1479 N N . LYS A 1 197 ? -29.161 4.661 6.983 1.00 81.88 197 LYS A N 1
ATOM 1480 C CA . LYS A 1 197 ? -29.448 5.640 5.920 1.00 81.88 197 LYS A CA 1
ATOM 1481 C C . LYS A 1 197 ? -28.259 5.869 4.977 1.00 81.88 197 LYS A C 1
ATOM 1483 O O . LYS A 1 197 ? -27.120 5.599 5.359 1.00 81.88 197 LYS A O 1
ATOM 1488 N N . PRO A 1 198 ? -28.495 6.388 3.757 1.00 84.69 198 PRO A N 1
ATOM 1489 C CA . PRO A 1 198 ? -27.423 6.885 2.901 1.00 84.69 198 PRO A CA 1
ATOM 1490 C C . PRO A 1 198 ? -26.596 7.961 3.613 1.00 84.69 198 PRO A C 1
ATOM 1492 O O . PRO A 1 198 ? -27.120 8.704 4.444 1.00 84.69 198 PRO A O 1
ATOM 1495 N N . VAL A 1 199 ? -25.310 8.049 3.272 1.00 87.38 199 VAL A N 1
ATOM 1496 C CA . VAL A 1 199 ? -24.403 9.046 3.854 1.00 87.38 199 VAL A CA 1
ATOM 1497 C C . VAL A 1 199 ? -24.851 10.455 3.465 1.00 87.38 199 VAL A C 1
ATOM 1499 O O . VAL A 1 199 ? -24.966 10.775 2.282 1.00 87.38 199 VAL A O 1
ATOM 1502 N N . ASP A 1 200 ? -25.060 11.307 4.467 1.00 90.44 200 ASP A N 1
ATOM 1503 C CA . ASP A 1 200 ? -25.290 12.738 4.284 1.00 90.44 200 ASP A CA 1
ATOM 1504 C C . ASP A 1 200 ? -23.974 13.462 3.955 1.00 90.44 200 ASP A C 1
ATOM 1506 O O . ASP A 1 200 ? -23.177 13.795 4.837 1.00 90.44 200 ASP A O 1
ATOM 1510 N N . TYR A 1 201 ? -23.746 13.705 2.664 1.00 90.25 201 TYR A N 1
ATOM 1511 C CA . TYR A 1 201 ? -22.542 14.378 2.175 1.00 90.25 201 TYR A CA 1
ATOM 1512 C C . TYR A 1 201 ? -22.467 15.857 2.570 1.00 90.25 201 TYR A C 1
ATOM 1514 O O . TYR A 1 201 ? -21.363 16.367 2.724 1.00 90.25 201 TYR A O 1
ATOM 1522 N N . ALA A 1 202 ? -23.594 16.545 2.784 1.00 90.88 202 ALA A N 1
ATOM 1523 C CA . ALA A 1 202 ? -23.575 17.946 3.212 1.00 90.88 202 ALA A CA 1
ATOM 1524 C C . ALA A 1 202 ? -23.087 18.060 4.665 1.00 90.88 202 ALA A C 1
ATOM 1526 O O . ALA A 1 202 ? -22.235 18.892 4.997 1.00 90.88 202 ALA A O 1
ATOM 1527 N N . LYS A 1 203 ? -23.558 17.153 5.529 1.00 92.69 203 LYS A N 1
ATOM 1528 C CA . LYS A 1 203 ? -23.039 17.033 6.893 1.00 92.69 203 LYS A CA 1
ATOM 1529 C C . LYS A 1 203 ? -21.576 16.591 6.900 1.00 92.69 203 LYS A C 1
ATOM 1531 O O . LYS A 1 203 ? -20.783 17.146 7.656 1.00 92.69 203 LYS A O 1
ATOM 1536 N N . LEU A 1 204 ? -21.203 15.630 6.054 1.00 92.19 204 LEU A N 1
ATOM 1537 C CA . LEU A 1 204 ? -19.822 15.149 5.962 1.00 92.19 204 LEU A CA 1
ATOM 1538 C C . LEU A 1 204 ? -18.857 16.249 5.498 1.00 92.19 204 LEU A C 1
ATOM 1540 O O . LEU A 1 204 ? -17.754 16.348 6.024 1.00 92.19 204 LEU A O 1
ATOM 1544 N N . GLU A 1 205 ? -19.289 17.119 4.587 1.00 91.81 205 GLU A N 1
ATOM 1545 C CA . GLU A 1 205 ? -18.519 18.283 4.145 1.00 91.81 205 GLU A CA 1
ATOM 1546 C C . GLU A 1 205 ? -18.334 19.315 5.270 1.00 91.81 205 GLU A C 1
ATOM 1548 O O . GLU A 1 205 ? -17.259 19.893 5.425 1.00 91.81 205 GLU A O 1
ATOM 1553 N N . THR A 1 206 ? -19.340 19.485 6.132 1.00 93.12 206 THR A N 1
ATOM 1554 C CA . THR A 1 206 ? -19.207 20.311 7.346 1.00 93.12 206 THR A CA 1
ATOM 1555 C C . THR A 1 206 ? -18.159 19.724 8.296 1.00 93.12 206 THR A C 1
ATOM 1557 O O . THR A 1 206 ? -17.291 20.440 8.795 1.00 93.12 206 THR A O 1
ATOM 1560 N N . VAL A 1 207 ? -18.190 18.404 8.502 1.00 94.12 207 VAL A N 1
ATOM 1561 C CA . VAL A 1 207 ? -17.188 17.688 9.307 1.00 94.12 207 VAL A CA 1
ATOM 1562 C C . VAL A 1 207 ? -15.795 17.799 8.686 1.00 94.12 207 VAL A C 1
ATOM 1564 O O . VAL A 1 207 ? -14.825 18.009 9.412 1.00 94.12 207 VAL A O 1
ATOM 1567 N N . ARG A 1 208 ? -15.684 17.730 7.352 1.00 93.38 208 ARG A N 1
ATOM 1568 C CA . ARG A 1 208 ? -14.421 17.886 6.614 1.00 93.38 208 ARG A CA 1
ATOM 1569 C C . ARG A 1 208 ? -13.720 19.198 6.955 1.00 93.38 208 ARG A C 1
ATOM 1571 O O . ARG A 1 208 ? -12.507 19.194 7.135 1.00 93.38 208 ARG A O 1
ATOM 1578 N N . GLN A 1 209 ? -14.459 20.299 7.091 1.00 90.81 209 GLN A N 1
ATOM 1579 C CA . GLN A 1 209 ? -13.870 21.601 7.428 1.00 90.81 209 GLN A CA 1
ATOM 1580 C C . GLN A 1 209 ? -13.321 21.656 8.859 1.00 90.81 209 GLN A C 1
ATOM 1582 O O . GLN A 1 209 ? -12.247 22.213 9.102 1.00 90.81 209 GLN A O 1
ATOM 1587 N N . VAL A 1 210 ? -14.011 21.024 9.810 1.00 92.69 210 VAL A N 1
ATOM 1588 C CA . VAL A 1 210 ? -13.510 20.895 11.187 1.00 92.69 210 VAL A CA 1
ATOM 1589 C C . VAL A 1 210 ? -12.254 20.020 11.215 1.00 92.69 210 VAL A C 1
ATOM 1591 O O . VAL A 1 210 ? -11.246 20.416 11.797 1.00 92.69 210 VAL A O 1
ATOM 1594 N N . LEU A 1 211 ? -12.270 18.882 10.514 1.00 92.12 211 LEU A N 1
ATOM 1595 C CA . LEU A 1 211 ? -11.106 17.999 10.379 1.00 92.12 211 LEU A CA 1
ATOM 1596 C C . LEU A 1 211 ? -9.904 18.724 9.768 1.00 92.12 211 LEU A C 1
ATOM 1598 O O . LEU A 1 211 ? -8.793 18.595 10.271 1.00 92.12 211 LEU A O 1
ATOM 1602 N N . LEU A 1 212 ? -10.119 19.528 8.725 1.00 89.69 212 LEU A N 1
ATOM 1603 C CA . LEU A 1 212 ? -9.058 20.318 8.103 1.00 89.69 212 LEU A CA 1
ATOM 1604 C C . LEU A 1 212 ? -8.389 21.269 9.106 1.00 89.69 212 LEU A C 1
ATOM 1606 O O . LEU A 1 212 ? -7.169 21.418 9.100 1.00 89.69 212 LEU A O 1
ATOM 1610 N N . THR A 1 213 ? -9.185 21.857 10.001 1.00 87.69 213 THR A N 1
ATOM 1611 C CA . THR A 1 213 ? -8.692 22.750 11.058 1.00 87.69 213 THR A CA 1
ATOM 1612 C C . THR A 1 213 ? -7.842 21.984 12.076 1.00 87.69 213 THR A C 1
ATOM 1614 O O . THR A 1 213 ? -6.797 22.471 12.499 1.00 87.69 213 THR A O 1
ATOM 1617 N N . MET A 1 214 ? -8.241 20.756 12.425 1.00 88.62 214 MET A N 1
ATOM 1618 C CA . MET A 1 214 ? -7.484 19.883 13.334 1.00 88.62 214 MET A CA 1
ATOM 1619 C C . MET A 1 214 ? -6.144 19.414 12.746 1.00 88.62 214 MET A C 1
ATOM 1621 O O . MET A 1 214 ? -5.185 19.226 13.486 1.00 88.62 214 MET A O 1
ATOM 1625 N N . LEU A 1 215 ? -6.074 19.212 11.426 1.00 85.56 215 LEU A N 1
ATOM 1626 C CA . LEU A 1 215 ? -4.915 18.631 10.729 1.00 85.56 215 LEU A CA 1
ATOM 1627 C C . LEU A 1 215 ? -3.821 19.645 10.367 1.00 85.56 215 LEU A C 1
ATOM 1629 O O . LEU A 1 215 ? -2.727 19.254 9.956 1.00 85.56 215 LEU A O 1
ATOM 1633 N N . GLY A 1 216 ? -4.115 20.941 10.454 1.00 69.25 216 GLY A N 1
ATOM 1634 C CA . GLY A 1 216 ? -3.284 21.975 9.855 1.00 69.25 216 GLY A CA 1
ATOM 1635 C C . GLY A 1 216 ? -3.177 23.226 10.704 1.00 69.25 216 GLY A C 1
ATOM 1636 O O . GLY A 1 216 ? -3.515 24.291 10.203 1.00 69.25 216 GLY A O 1
ATOM 1637 N N . GLY A 1 217 ? -2.630 23.140 11.921 1.00 55.97 217 GLY A N 1
ATOM 1638 C CA . GLY A 1 217 ? -2.358 24.311 12.778 1.00 55.97 217 GLY A CA 1
ATOM 1639 C C . GLY A 1 217 ? -1.655 25.497 12.076 1.00 55.97 217 GLY A C 1
ATOM 1640 O O . GLY A 1 217 ? -1.763 26.626 12.544 1.00 55.97 217 GLY A O 1
ATOM 1641 N N . HIS A 1 218 ? -1.016 25.268 10.916 1.00 53.69 218 HIS A N 1
ATOM 1642 C CA . HIS A 1 218 ? -0.417 26.279 10.029 1.00 53.69 218 HIS A CA 1
ATOM 1643 C C . HIS A 1 218 ? -0.925 26.274 8.562 1.00 53.69 218 HIS A C 1
ATOM 1645 O O . HIS A 1 218 ? -0.236 26.759 7.668 1.00 53.69 218 HIS A O 1
ATOM 1651 N N . GLY A 1 219 ? -2.114 25.730 8.273 1.00 59.03 219 GLY A N 1
ATOM 1652 C CA . GLY A 1 219 ? -2.766 25.829 6.953 1.00 59.03 219 GLY A CA 1
ATOM 1653 C C . GLY A 1 219 ? -2.286 24.854 5.866 1.00 59.03 219 GLY A C 1
ATOM 1654 O O . GLY A 1 219 ? -2.571 25.077 4.693 1.00 59.03 219 GLY A O 1
ATOM 1655 N N . GLN A 1 220 ? -1.572 23.779 6.224 1.00 71.31 220 GLN A N 1
ATOM 1656 C CA . GLN A 1 220 ? -1.041 22.779 5.273 1.00 71.31 220 GLN A CA 1
ATOM 1657 C C . GLN A 1 220 ? -1.742 21.408 5.320 1.00 71.31 220 GLN A C 1
ATOM 1659 O O . GLN A 1 220 ? -1.300 20.474 4.659 1.00 71.31 220 GLN A O 1
ATOM 1664 N N . GLY A 1 221 ? -2.813 21.264 6.105 1.00 83.69 221 GLY A N 1
ATOM 1665 C CA . GLY A 1 221 ? -3.571 20.014 6.180 1.00 83.69 221 GLY A CA 1
ATOM 1666 C C . GLY A 1 221 ? -4.326 19.705 4.881 1.00 83.69 221 GLY A C 1
ATOM 1667 O O . GLY A 1 221 ? -4.685 20.600 4.116 1.00 83.69 221 GLY A O 1
ATOM 1668 N N . VAL A 1 222 ? -4.607 18.428 4.653 1.00 88.62 222 VAL A N 1
ATOM 1669 C CA . VAL A 1 222 ? -5.442 17.919 3.563 1.00 88.62 222 VAL A CA 1
ATOM 1670 C C . VAL A 1 222 ? -6.62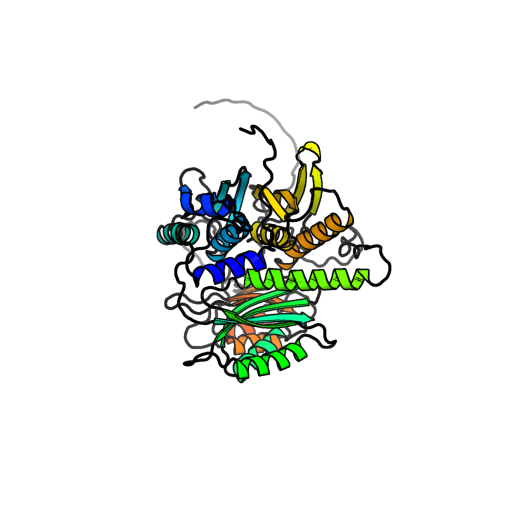2 17.183 4.180 1.00 88.62 222 VAL A C 1
ATOM 1672 O O . VAL A 1 222 ? -6.441 16.330 5.043 1.00 88.62 222 VAL A O 1
ATOM 1675 N N . ALA A 1 223 ? -7.832 17.493 3.723 1.00 91.38 223 ALA A N 1
ATOM 1676 C CA . ALA A 1 223 ? -9.033 16.741 4.059 1.00 91.38 223 ALA A CA 1
ATOM 1677 C C . ALA A 1 223 ? -9.912 16.640 2.813 1.00 91.38 223 ALA A C 1
ATOM 1679 O O . ALA A 1 223 ? -10.449 17.650 2.353 1.00 91.38 223 ALA A O 1
ATOM 1680 N N . LEU A 1 224 ? -10.042 15.437 2.261 1.00 88.88 224 LEU A N 1
ATOM 1681 C CA . LEU A 1 224 ? -10.809 15.143 1.054 1.00 88.88 224 LEU A CA 1
ATOM 1682 C C . LEU A 1 224 ? -11.949 14.180 1.379 1.00 88.88 224 LEU A C 1
ATOM 1684 O O . LEU A 1 224 ? -11.802 13.267 2.194 1.00 88.88 224 LEU A O 1
ATOM 1688 N N . VAL A 1 225 ? -13.084 14.387 0.715 1.00 89.44 225 VAL A N 1
ATOM 1689 C CA . VAL A 1 225 ? -14.259 13.514 0.773 1.00 89.44 225 VAL A CA 1
ATOM 1690 C C . VAL A 1 225 ? -14.524 12.996 -0.631 1.00 89.44 225 VAL A C 1
ATOM 1692 O O . VAL A 1 225 ? -14.716 13.773 -1.564 1.00 89.44 225 VAL A O 1
ATOM 1695 N N . HIS A 1 226 ? -14.581 11.677 -0.774 1.00 85.00 226 HIS A N 1
ATOM 1696 C CA . HIS A 1 226 ? -14.894 11.019 -2.034 1.00 85.00 226 HIS A CA 1
ATOM 1697 C C . HIS A 1 226 ? -16.131 10.138 -1.882 1.00 85.00 226 HIS A C 1
ATOM 1699 O O . HIS A 1 226 ? -16.239 9.346 -0.944 1.00 85.00 226 HIS A O 1
ATOM 1705 N N . ARG A 1 227 ? -17.043 10.231 -2.851 1.00 84.94 227 ARG A N 1
ATOM 1706 C CA . ARG A 1 227 ? -18.086 9.225 -3.069 1.00 84.94 227 ARG A CA 1
ATOM 1707 C C . ARG A 1 227 ? -17.516 8.155 -3.985 1.00 84.94 227 ARG A C 1
ATOM 1709 O O . ARG A 1 227 ? -17.242 8.438 -5.149 1.00 84.94 227 ARG A O 1
ATOM 1716 N N . VAL A 1 228 ? -17.327 6.947 -3.464 1.00 75.31 228 VAL A N 1
ATOM 1717 C CA . VAL A 1 228 ? -16.758 5.838 -4.236 1.00 75.31 228 VAL A CA 1
ATOM 1718 C C . VAL A 1 228 ? -17.777 4.716 -4.371 1.00 75.31 228 VAL A C 1
ATOM 1720 O O . VAL A 1 228 ? -18.432 4.339 -3.402 1.00 75.31 228 VAL A O 1
ATOM 1723 N N . ARG A 1 229 ? -17.896 4.175 -5.584 1.00 67.38 229 ARG A N 1
ATOM 1724 C CA . ARG A 1 229 ? -18.667 2.962 -5.863 1.00 67.38 229 ARG A CA 1
ATOM 1725 C C . ARG A 1 229 ? -17.734 1.758 -5.874 1.00 67.38 229 ARG A C 1
ATOM 1727 O O . ARG A 1 229 ? -16.682 1.811 -6.506 1.00 67.38 229 ARG A O 1
ATOM 1734 N N . GLY A 1 230 ? -18.136 0.684 -5.202 1.00 65.69 230 GLY A N 1
ATOM 1735 C CA . GLY A 1 230 ? -17.372 -0.559 -5.125 1.00 65.69 230 GLY A CA 1
ATOM 1736 C C . GLY A 1 230 ? -16.265 -0.557 -4.069 1.00 65.69 230 GLY A C 1
ATOM 1737 O O . GLY A 1 230 ? -16.257 0.237 -3.127 1.00 65.69 230 GLY A O 1
ATOM 1738 N N . SER A 1 231 ? -15.333 -1.505 -4.190 1.0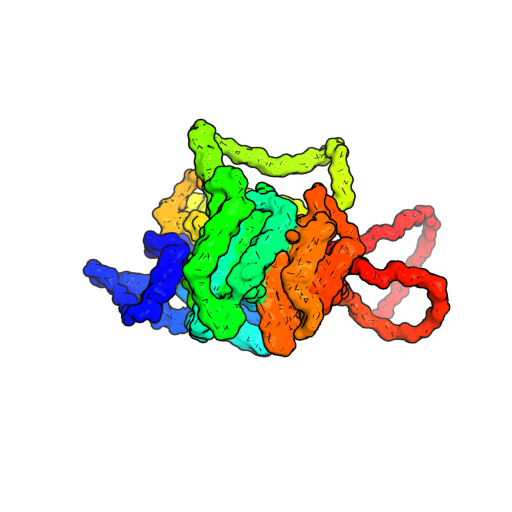0 64.75 231 SER A N 1
ATOM 1739 C CA . SER A 1 231 ? -14.269 -1.708 -3.205 1.00 64.75 231 SER A CA 1
ATOM 1740 C C . SER A 1 231 ? -13.195 -0.624 -3.277 1.00 64.75 231 SER A C 1
ATOM 1742 O O . SER A 1 231 ? -12.645 -0.350 -4.341 1.00 64.75 231 SER A O 1
ATOM 1744 N N . VAL A 1 232 ? -12.820 -0.083 -2.120 1.00 74.69 232 VAL A N 1
ATOM 1745 C CA . VAL A 1 232 ? -11.773 0.935 -1.998 1.00 74.69 232 VAL A CA 1
ATOM 1746 C C . VAL A 1 232 ? -10.523 0.319 -1.382 1.00 74.69 232 VAL A C 1
ATOM 1748 O O . VAL A 1 232 ? -10.558 -0.176 -0.255 1.00 74.69 232 VAL A O 1
ATOM 1751 N N . HIS A 1 233 ? -9.385 0.409 -2.073 1.00 80.38 233 HIS A N 1
ATOM 1752 C CA . HIS A 1 233 ? -8.102 -0.006 -1.509 1.00 80.38 233 HIS A CA 1
ATOM 1753 C C . HIS A 1 233 ? -7.505 1.119 -0.640 1.00 80.38 233 HIS A C 1
ATOM 1755 O O . HIS A 1 233 ? -6.691 1.920 -1.098 1.00 80.38 233 HIS A O 1
ATOM 1761 N N . LEU A 1 234 ? -7.909 1.199 0.634 1.00 84.62 234 LEU A N 1
ATOM 1762 C CA . LEU A 1 234 ? -7.509 2.292 1.542 1.00 84.62 234 LEU A CA 1
ATOM 1763 C C . LEU A 1 234 ? -5.987 2.440 1.699 1.00 84.62 234 LEU A C 1
ATOM 1765 O O . LEU A 1 234 ? -5.483 3.554 1.767 1.00 84.62 234 LEU A O 1
ATOM 1769 N N . GLU A 1 235 ? -5.231 1.338 1.685 1.00 84.38 235 GLU A N 1
ATOM 1770 C CA . GLU A 1 235 ? -3.762 1.407 1.747 1.00 84.38 235 GLU A CA 1
ATOM 1771 C C . GLU A 1 235 ? -3.150 2.038 0.484 1.00 84.38 235 GLU A C 1
ATOM 1773 O O . GLU A 1 235 ? -2.089 2.647 0.560 1.00 84.38 235 GLU A O 1
ATOM 1778 N N . ARG A 1 236 ? -3.826 1.932 -0.669 1.00 86.06 236 ARG A N 1
ATOM 1779 C CA . ARG A 1 236 ? -3.389 2.571 -1.917 1.00 86.06 236 ARG A CA 1
ATOM 1780 C C . ARG A 1 236 ? -3.642 4.074 -1.855 1.00 86.06 236 ARG A C 1
ATOM 1782 O O . ARG A 1 236 ? -2.750 4.839 -2.193 1.00 86.06 236 ARG A O 1
ATOM 1789 N N . LYS A 1 237 ? -4.818 4.487 -1.375 1.00 87.50 237 LYS A N 1
ATOM 1790 C CA . LYS A 1 237 ? -5.139 5.907 -1.154 1.00 87.50 237 LYS A CA 1
ATOM 1791 C C . LYS A 1 237 ? -4.148 6.560 -0.196 1.00 87.50 237 LYS A C 1
ATOM 1793 O O . LYS A 1 237 ? -3.563 7.585 -0.513 1.00 87.50 237 LYS A O 1
ATOM 1798 N N . LEU A 1 238 ? -3.858 5.889 0.916 1.00 88.12 238 LEU A N 1
ATOM 1799 C CA . LEU A 1 238 ? -2.880 6.365 1.888 1.00 88.12 238 LEU A CA 1
ATOM 1800 C C . LEU A 1 238 ? -1.455 6.461 1.310 1.00 88.12 238 LEU A C 1
ATOM 1802 O O . LEU A 1 238 ? -0.724 7.398 1.627 1.00 88.12 238 LEU A O 1
ATOM 1806 N N . HIS A 1 239 ? -1.070 5.524 0.433 1.00 88.56 239 HIS A N 1
ATOM 1807 C CA . HIS A 1 239 ? 0.202 5.571 -0.296 1.00 88.56 239 HIS A CA 1
ATOM 1808 C C . HIS A 1 239 ? 0.316 6.816 -1.183 1.00 88.56 239 HIS A C 1
ATOM 1810 O O . HIS A 1 239 ? 1.354 7.479 -1.132 1.00 88.56 239 HIS A O 1
ATOM 1816 N N . VAL A 1 240 ? -0.726 7.121 -1.968 1.00 88.00 240 VAL A N 1
ATOM 1817 C CA . VAL A 1 240 ? -0.789 8.312 -2.838 1.00 88.00 240 VAL A CA 1
ATOM 1818 C C . VAL A 1 240 ? -0.737 9.580 -1.997 1.00 88.00 240 VAL A C 1
ATOM 1820 O O . VAL A 1 240 ? 0.151 10.403 -2.188 1.00 88.00 240 VAL A O 1
ATOM 1823 N N . LEU A 1 241 ? -1.616 9.687 -1.000 1.00 88.12 241 LEU A N 1
ATOM 1824 C CA . LEU A 1 241 ? -1.743 10.867 -0.151 1.00 88.12 241 LEU A CA 1
ATOM 1825 C C . LEU A 1 241 ? -0.409 11.255 0.504 1.00 88.12 241 LEU A C 1
ATOM 1827 O O . LEU A 1 241 ? 0.027 12.400 0.437 1.00 88.12 241 LEU A O 1
ATOM 1831 N N . LEU A 1 242 ? 0.290 10.282 1.093 1.00 86.06 242 LEU A N 1
ATOM 1832 C CA . LEU A 1 242 ? 1.585 10.534 1.727 1.00 86.06 242 LEU A CA 1
ATOM 1833 C C . LEU A 1 242 ? 2.719 10.746 0.717 1.00 86.06 242 LEU A C 1
ATOM 1835 O O . LEU A 1 242 ? 3.733 11.344 1.064 1.00 86.06 242 LEU A O 1
ATOM 1839 N N . LEU A 1 243 ? 2.593 10.230 -0.509 1.00 87.19 243 LEU A N 1
ATOM 1840 C CA . LEU A 1 243 ? 3.558 10.510 -1.572 1.00 87.19 243 LEU A CA 1
ATOM 1841 C C . LEU A 1 243 ? 3.428 11.966 -2.037 1.00 87.19 243 LEU A C 1
ATOM 1843 O O . LEU A 1 243 ? 4.437 12.648 -2.200 1.00 87.19 243 LEU A O 1
ATOM 1847 N N . GLU A 1 244 ? 2.200 12.456 -2.207 1.00 85.19 244 GLU A N 1
ATOM 1848 C CA . GLU A 1 244 ? 1.923 13.846 -2.571 1.00 85.19 244 GLU A CA 1
ATOM 1849 C C . GLU A 1 244 ? 2.427 14.832 -1.515 1.00 85.19 244 GLU A C 1
ATOM 1851 O O . GLU A 1 244 ? 3.032 15.842 -1.871 1.00 85.19 244 GLU A O 1
ATOM 1856 N N . GLU A 1 245 ? 2.258 14.526 -0.227 1.00 83.88 245 GLU A N 1
ATOM 1857 C CA . GLU A 1 245 ? 2.801 15.354 0.858 1.00 83.88 245 GLU A CA 1
ATOM 1858 C C . GLU A 1 245 ? 4.335 15.452 0.810 1.00 83.88 245 GLU A C 1
ATOM 1860 O O . GLU A 1 245 ? 4.901 16.542 0.939 1.00 83.88 245 GLU A O 1
ATOM 1865 N N . GLU A 1 246 ? 5.029 14.342 0.545 1.00 84.75 246 GLU A N 1
ATOM 1866 C CA . GLU A 1 246 ? 6.486 14.357 0.363 1.00 84.75 246 GLU A CA 1
ATOM 1867 C C . GLU A 1 246 ? 6.893 15.131 -0.902 1.00 84.75 246 GLU A C 1
ATOM 1869 O O . GLU A 1 246 ? 7.857 15.897 -0.872 1.00 84.75 246 GLU A O 1
ATOM 1874 N N . ARG A 1 247 ? 6.133 15.022 -2.001 1.00 83.56 247 ARG A N 1
ATOM 1875 C CA . ARG A 1 247 ? 6.374 15.813 -3.221 1.00 83.56 247 ARG A CA 1
ATOM 1876 C C . ARG A 1 247 ? 6.208 17.311 -2.973 1.00 83.56 247 ARG A C 1
ATOM 1878 O O . ARG A 1 247 ? 7.094 18.077 -3.346 1.00 83.56 247 ARG A O 1
ATOM 1885 N N . LYS A 1 248 ? 5.130 17.738 -2.305 1.00 80.31 248 LYS A N 1
ATOM 1886 C CA . LYS A 1 248 ? 4.913 19.149 -1.936 1.00 80.31 248 LYS A CA 1
ATOM 1887 C C . LYS A 1 248 ? 6.077 19.683 -1.107 1.00 80.31 248 LYS A C 1
ATOM 1889 O O . LYS A 1 248 ? 6.574 20.773 -1.379 1.00 80.31 248 LYS A O 1
ATOM 1894 N N . ARG A 1 249 ? 6.562 18.897 -0.141 1.00 78.56 249 ARG A N 1
ATOM 1895 C CA . ARG A 1 249 ? 7.727 19.248 0.680 1.00 78.56 249 ARG A CA 1
ATOM 1896 C C . ARG A 1 249 ? 8.986 19.460 -0.164 1.00 78.56 249 ARG A C 1
ATOM 1898 O O . ARG A 1 249 ? 9.706 20.433 0.056 1.00 78.56 249 ARG A O 1
ATOM 1905 N N . LEU A 1 250 ? 9.243 18.575 -1.126 1.00 78.44 250 LEU A N 1
ATOM 1906 C CA . LEU A 1 250 ? 10.374 18.714 -2.044 1.00 78.44 250 LEU A CA 1
ATOM 1907 C C . LEU A 1 250 ? 10.242 19.983 -2.900 1.00 78.44 250 LEU A C 1
ATOM 1909 O O . LEU A 1 250 ? 11.198 20.750 -2.981 1.00 78.44 250 LEU A O 1
ATOM 1913 N N . CYS A 1 251 ? 9.061 20.271 -3.453 1.00 73.06 251 CYS A N 1
ATOM 1914 C CA . CYS A 1 251 ? 8.817 21.496 -4.221 1.00 73.06 251 CYS A CA 1
ATOM 1915 C C . CYS A 1 251 ? 9.019 22.770 -3.382 1.00 73.06 251 CYS A C 1
ATOM 1917 O O . CYS A 1 251 ? 9.678 23.702 -3.835 1.00 73.06 251 CYS A O 1
ATOM 1919 N N . LEU A 1 252 ? 8.523 22.802 -2.138 1.00 63.97 252 LEU A N 1
ATOM 1920 C CA . LEU A 1 252 ? 8.726 23.934 -1.223 1.00 63.97 252 LEU A CA 1
ATOM 1921 C C . LEU A 1 252 ? 10.211 24.167 -0.914 1.00 63.97 252 LEU A C 1
ATOM 1923 O O . LEU A 1 252 ? 10.642 25.311 -0.797 1.00 63.97 252 LEU A O 1
ATOM 1927 N N . SER A 1 253 ? 11.009 23.099 -0.831 1.00 61.19 253 SER A N 1
ATOM 1928 C CA . SER A 1 253 ? 12.457 23.213 -0.626 1.00 61.19 253 SER A CA 1
ATOM 1929 C C . SER A 1 253 ? 13.216 23.760 -1.845 1.00 61.19 253 SER A C 1
ATOM 1931 O O . SER A 1 253 ? 14.278 24.350 -1.675 1.00 61.19 253 SER A O 1
ATOM 1933 N N . GLN A 1 254 ? 12.666 23.629 -3.058 1.00 57.03 254 GLN A N 1
ATOM 1934 C CA . GLN A 1 254 ? 13.282 24.111 -4.303 1.00 57.03 254 GLN A CA 1
ATOM 1935 C C . GLN A 1 254 ? 13.063 25.616 -4.552 1.00 57.03 254 GLN A C 1
ATOM 1937 O O . GLN A 1 254 ? 13.779 26.212 -5.353 1.00 57.03 254 GLN A O 1
ATOM 1942 N N . GLY A 1 255 ? 12.120 26.256 -3.847 1.00 48.09 255 GLY A N 1
ATOM 1943 C CA . GLY A 1 255 ? 11.858 27.700 -3.948 1.00 48.09 255 GLY A CA 1
ATOM 1944 C C . GLY A 1 255 ? 12.961 28.600 -3.364 1.00 48.09 255 GLY A C 1
ATOM 1945 O O . GLY A 1 255 ? 12.968 29.802 -3.621 1.00 48.09 255 GLY A O 1
ATOM 1946 N N . CYS A 1 256 ? 13.915 28.032 -2.618 1.00 41.53 256 CYS A N 1
ATOM 1947 C CA . CYS A 1 256 ? 15.026 28.742 -1.984 1.00 41.53 256 CYS A CA 1
ATOM 1948 C C . CYS A 1 256 ? 16.369 28.217 -2.528 1.00 41.53 256 CYS A C 1
ATOM 1950 O O . CYS A 1 256 ? 16.968 27.307 -1.965 1.00 41.53 256 CYS A O 1
ATOM 1952 N N . SER A 1 257 ? 16.857 28.828 -3.613 1.00 40.19 257 SER A N 1
ATOM 1953 C CA . SER A 1 257 ? 18.069 28.469 -4.378 1.00 40.19 257 SER A CA 1
ATOM 1954 C C . SER A 1 257 ? 17.963 27.150 -5.164 1.00 40.19 257 SER A C 1
ATOM 1956 O O . SER A 1 257 ? 17.744 26.082 -4.604 1.00 40.19 257 SER A O 1
ATOM 1958 N N . GLY A 1 258 ? 18.128 27.241 -6.488 1.00 41.44 258 GLY A N 1
ATOM 1959 C CA . GLY A 1 258 ? 17.942 26.166 -7.474 1.00 41.44 258 GLY A CA 1
ATOM 1960 C C . GLY A 1 258 ? 18.967 25.027 -7.442 1.00 41.44 258 GLY A C 1
ATOM 1961 O O . GLY A 1 258 ? 19.415 24.579 -8.490 1.00 41.44 258 GLY A O 1
ATOM 1962 N N . VAL A 1 259 ? 19.341 24.545 -6.259 1.00 42.69 259 VAL A N 1
ATOM 1963 C CA . VAL A 1 259 ? 20.089 23.302 -6.074 1.00 42.69 259 VAL A CA 1
ATOM 1964 C C . VAL A 1 259 ? 19.394 22.529 -4.962 1.00 42.69 259 VAL A C 1
ATOM 1966 O O . VAL A 1 259 ? 19.488 22.892 -3.790 1.00 42.69 259 VAL A O 1
ATOM 1969 N N . TYR A 1 260 ? 18.692 21.453 -5.324 1.00 43.00 260 TYR A N 1
ATOM 1970 C CA . TYR A 1 260 ? 18.222 20.477 -4.348 1.00 43.00 260 TYR A CA 1
ATOM 1971 C C . TYR A 1 260 ? 19.443 19.911 -3.615 1.00 43.00 260 TYR A C 1
ATOM 1973 O O . TYR A 1 260 ? 20.194 19.105 -4.158 1.00 43.00 260 TYR A O 1
ATOM 1981 N N . LYS A 1 261 ? 19.666 20.356 -2.377 1.00 41.16 261 LYS A N 1
ATOM 1982 C CA . LYS A 1 261 ? 20.467 19.600 -1.419 1.00 41.16 261 LYS A CA 1
ATOM 1983 C C . LYS A 1 261 ? 19.490 18.671 -0.711 1.00 41.16 261 LYS A C 1
ATOM 1985 O O . LYS A 1 261 ? 18.648 19.192 0.028 1.00 41.16 261 LYS A O 1
ATOM 1990 N N . PRO A 1 262 ? 19.552 17.343 -0.922 1.00 43.22 262 PRO A N 1
ATOM 1991 C CA . PRO A 1 262 ? 18.754 16.436 -0.117 1.00 43.22 262 PRO A CA 1
ATOM 1992 C C . PRO A 1 262 ? 19.004 16.779 1.348 1.00 43.22 262 PRO A C 1
ATOM 1994 O O . PRO A 1 262 ? 20.154 16.973 1.759 1.00 43.22 262 PRO A O 1
ATOM 1997 N N . ALA A 1 263 ? 17.927 16.895 2.134 1.00 39.91 263 ALA A N 1
ATOM 1998 C CA . ALA A 1 263 ? 18.079 16.861 3.580 1.00 39.91 263 ALA A CA 1
ATOM 1999 C C . ALA A 1 263 ? 18.970 15.646 3.875 1.00 39.91 263 ALA A C 1
ATOM 2001 O O . ALA A 1 263 ? 18.707 14.586 3.291 1.00 39.91 263 ALA A O 1
ATOM 2002 N N . PRO A 1 264 ? 20.044 15.792 4.676 1.00 37.06 264 PRO A N 1
ATOM 2003 C CA . PRO A 1 264 ? 20.947 14.683 4.924 1.00 37.06 264 PRO A CA 1
ATOM 2004 C C . PRO A 1 264 ? 20.092 13.473 5.300 1.00 37.06 264 PRO A C 1
ATOM 2006 O O . PRO A 1 264 ? 19.127 13.657 6.060 1.00 37.06 264 PRO A O 1
ATOM 2009 N N . PRO A 1 265 ? 20.375 12.276 4.743 1.00 41.12 265 PRO A N 1
ATOM 2010 C CA . PRO A 1 265 ? 19.662 11.074 5.147 1.00 41.12 265 PRO A CA 1
ATOM 2011 C C . PRO A 1 265 ? 19.642 11.101 6.666 1.00 41.12 265 PRO A C 1
ATOM 2013 O O . PRO A 1 265 ? 20.694 11.346 7.265 1.00 41.12 265 PRO A O 1
ATOM 2016 N N . SER A 1 266 ? 18.445 10.985 7.257 1.00 39.78 266 SER A N 1
ATOM 2017 C CA . SER A 1 266 ? 18.239 11.036 8.709 1.00 39.78 266 SER A CA 1
ATOM 2018 C C . SER A 1 266 ? 19.446 10.390 9.376 1.00 39.78 266 SER A C 1
ATOM 2020 O O . SER A 1 266 ? 19.717 9.235 9.023 1.00 39.78 266 SER A O 1
ATOM 2022 N N . PRO A 1 267 ? 20.227 11.138 10.185 1.00 33.97 267 PRO A N 1
ATOM 2023 C CA . PRO A 1 267 ? 21.630 10.841 10.424 1.00 33.97 267 PRO A CA 1
ATOM 2024 C C . PRO A 1 267 ? 21.801 9.354 10.678 1.00 33.97 267 PRO A C 1
ATOM 2026 O O . PRO A 1 267 ? 21.161 8.794 11.577 1.00 33.97 267 PRO A O 1
ATOM 2029 N N . ARG A 1 268 ? 22.622 8.698 9.843 1.00 40.56 268 ARG A N 1
ATOM 2030 C CA . ARG A 1 268 ? 23.087 7.346 10.159 1.00 40.56 268 ARG A CA 1
ATOM 2031 C C . ARG A 1 268 ? 23.621 7.447 11.589 1.00 40.56 268 ARG A C 1
ATOM 2033 O O . ARG A 1 268 ? 24.464 8.315 11.822 1.00 40.56 268 ARG A O 1
ATOM 2040 N N . PRO A 1 269 ? 23.102 6.671 12.557 1.00 35.31 269 PRO A N 1
ATOM 2041 C CA . PRO A 1 269 ? 23.627 6.736 13.907 1.00 35.31 269 PRO A CA 1
ATOM 2042 C C . PRO A 1 269 ? 25.119 6.462 13.805 1.00 35.31 269 PRO A C 1
ATOM 2044 O O . PRO A 1 269 ? 25.523 5.430 13.267 1.00 35.31 269 PRO A O 1
ATOM 2047 N N . VAL A 1 270 ? 25.921 7.429 14.235 1.00 33.53 270 VAL A N 1
ATOM 2048 C CA . VAL A 1 270 ? 27.372 7.301 14.244 1.00 33.53 270 VAL A CA 1
ATOM 2049 C C . VAL A 1 270 ? 27.684 6.103 15.146 1.00 33.53 270 VAL A C 1
ATOM 2051 O O . VAL A 1 270 ? 27.242 6.107 16.301 1.00 33.53 270 VAL A O 1
ATOM 2054 N N . PRO A 1 271 ? 28.377 5.054 14.669 1.00 33.09 271 PRO A N 1
ATOM 2055 C CA . PRO A 1 271 ? 28.802 3.979 15.550 1.00 33.09 271 PRO A CA 1
ATOM 2056 C C . PRO A 1 271 ? 29.793 4.585 16.547 1.00 33.09 271 PRO A C 1
ATOM 2058 O O . PRO A 1 271 ? 30.911 4.923 16.172 1.00 33.09 271 PRO A O 1
ATOM 2061 N N . GLY A 1 272 ? 29.373 4.790 17.798 1.00 37.44 272 GLY A N 1
ATOM 2062 C CA . GLY A 1 272 ? 30.293 5.163 18.877 1.00 37.44 272 GLY A CA 1
ATOM 2063 C C . GLY A 1 272 ? 29.968 6.401 19.712 1.00 37.44 272 GLY A C 1
ATOM 2064 O O . GLY A 1 272 ? 30.725 6.665 20.639 1.00 37.44 272 GLY A O 1
ATOM 2065 N N . MET A 1 273 ? 28.866 7.129 19.489 1.00 33.75 273 MET A N 1
ATOM 2066 C CA . MET A 1 273 ? 28.466 8.215 20.404 1.00 33.75 273 MET A CA 1
ATOM 2067 C C . MET A 1 273 ? 27.144 7.881 21.104 1.00 33.75 273 MET A C 1
ATOM 2069 O O . MET A 1 273 ? 26.101 7.702 20.481 1.00 33.75 273 MET A O 1
ATOM 2073 N N . GLY A 1 274 ? 27.240 7.668 22.417 1.00 36.38 274 GLY A N 1
ATOM 2074 C CA . GLY A 1 274 ? 26.257 6.967 23.230 1.00 36.38 274 GLY A CA 1
ATOM 2075 C C . GLY A 1 274 ? 24.949 7.720 23.462 1.00 36.38 274 GLY A C 1
ATOM 2076 O O . GLY A 1 274 ? 24.876 8.614 24.289 1.00 36.38 274 GLY A O 1
ATOM 2077 N N . MET A 1 275 ? 23.886 7.228 22.833 1.00 30.80 275 MET A N 1
ATOM 2078 C CA . MET A 1 275 ? 22.668 6.811 23.533 1.00 30.80 275 MET A CA 1
ATOM 2079 C C . MET A 1 275 ? 22.206 5.512 22.871 1.00 30.80 275 MET A C 1
ATOM 2081 O O . MET A 1 275 ? 21.620 5.515 21.789 1.00 30.80 275 MET A O 1
ATOM 2085 N N . ARG A 1 276 ? 22.520 4.371 23.495 1.00 30.03 276 ARG A N 1
ATOM 2086 C CA . ARG A 1 276 ? 21.949 3.084 23.089 1.00 30.03 276 ARG A CA 1
ATOM 2087 C C . ARG A 1 276 ? 20.471 3.102 23.480 1.00 30.03 276 ARG A C 1
ATOM 2089 O O . ARG A 1 276 ? 20.141 2.856 24.633 1.00 30.03 276 ARG A O 1
ATOM 2096 N N . LEU A 1 277 ? 19.581 3.402 22.532 1.00 36.91 277 LEU A N 1
ATOM 2097 C CA . LEU A 1 277 ? 18.190 2.959 22.647 1.00 36.91 277 LEU A CA 1
ATOM 2098 C C . LEU A 1 277 ? 18.238 1.424 22.739 1.00 36.91 277 LEU A C 1
ATOM 2100 O O . LEU A 1 277 ? 18.828 0.822 21.838 1.00 36.91 277 LEU A O 1
ATOM 2104 N N . PRO A 1 278 ? 17.687 0.778 23.784 1.00 31.84 278 PRO A N 1
ATOM 2105 C CA . PRO A 1 278 ? 17.988 -0.627 24.054 1.00 31.84 278 PRO A CA 1
ATOM 2106 C C . PRO A 1 278 ? 17.595 -1.588 22.929 1.00 31.84 278 PRO A C 1
ATOM 2108 O O . PRO A 1 278 ? 18.157 -2.674 22.851 1.00 31.84 278 PRO A O 1
ATOM 2111 N N . HIS A 1 279 ? 16.670 -1.225 22.035 1.00 37.53 279 HIS A N 1
ATOM 2112 C CA . HIS A 1 279 ? 16.101 -2.159 21.064 1.00 37.53 279 HIS A CA 1
ATOM 2113 C C . HIS A 1 279 ? 15.940 -1.513 19.677 1.00 37.53 279 HIS A C 1
ATOM 2115 O O . HIS A 1 279 ? 14.915 -0.905 19.373 1.00 37.53 279 HIS A O 1
ATOM 2121 N N . ARG A 1 280 ? 16.938 -1.658 18.796 1.00 37.19 280 ARG A N 1
ATOM 2122 C CA . ARG A 1 280 ? 16.740 -1.502 17.343 1.00 37.19 280 ARG A CA 1
ATOM 2123 C C . ARG A 1 280 ? 16.766 -2.888 16.710 1.00 37.19 280 ARG A C 1
ATOM 2125 O O . ARG A 1 280 ? 17.821 -3.504 16.629 1.00 37.19 280 ARG A O 1
ATOM 2132 N N . SER A 1 281 ? 15.603 -3.379 16.282 1.00 37.00 281 SER A N 1
ATOM 2133 C CA . SER A 1 281 ? 15.520 -4.654 15.565 1.00 37.00 281 SER A CA 1
ATOM 2134 C C . SER A 1 281 ? 16.272 -4.584 14.216 1.00 37.00 281 SER A C 1
ATOM 2136 O O . SER A 1 281 ? 16.261 -3.530 13.570 1.00 37.00 281 SER A O 1
ATOM 2138 N N . PRO A 1 282 ? 16.864 -5.693 13.729 1.00 42.12 282 PRO A N 1
ATOM 2139 C CA . PRO A 1 282 ? 17.451 -5.791 12.383 1.00 42.12 282 PRO A CA 1
ATOM 2140 C C . PRO A 1 282 ? 16.472 -5.448 11.242 1.00 42.12 282 PRO A C 1
ATOM 2142 O O . PRO A 1 282 ? 16.894 -5.110 10.140 1.00 42.12 282 PRO A O 1
ATOM 2145 N N . LYS A 1 283 ? 15.158 -5.473 11.518 1.00 42.91 283 LYS A N 1
ATOM 2146 C CA . LYS A 1 283 ? 14.075 -5.074 10.601 1.00 42.91 283 LYS A CA 1
ATOM 2147 C C . LYS A 1 283 ? 13.970 -3.557 10.381 1.00 42.91 283 LYS A C 1
ATOM 2149 O O . LYS A 1 283 ? 13.189 -3.114 9.546 1.00 42.91 283 LYS A O 1
ATOM 2154 N N . HIS A 1 284 ? 14.775 -2.765 11.090 1.00 47.31 284 HIS A N 1
ATOM 2155 C CA . HIS A 1 284 ? 14.986 -1.336 10.843 1.00 47.31 284 HIS A CA 1
ATOM 2156 C C . HIS A 1 284 ? 16.226 -1.053 9.981 1.00 47.31 284 HIS A C 1
ATOM 2158 O O . HIS A 1 284 ? 16.809 0.032 10.082 1.00 47.31 284 HIS A O 1
ATOM 2164 N N . SER A 1 285 ? 16.657 -2.005 9.146 1.00 58.62 285 SER A N 1
ATOM 2165 C CA . SER A 1 285 ? 17.613 -1.695 8.087 1.00 58.62 285 SER A CA 1
ATOM 2166 C C . SER A 1 285 ? 16.999 -0.629 7.178 1.00 58.62 285 SER A C 1
ATOM 2168 O O . SER A 1 285 ? 15.880 -0.765 6.669 1.00 58.62 285 SER A O 1
ATOM 2170 N N . TYR A 1 286 ? 17.711 0.490 7.044 1.00 71.44 286 TYR A N 1
ATOM 2171 C CA . TYR A 1 286 ? 17.351 1.508 6.069 1.00 71.44 286 TYR A CA 1
ATOM 2172 C C . TYR A 1 286 ? 17.336 0.849 4.688 1.00 71.44 286 TYR A C 1
ATOM 2174 O O . TYR A 1 286 ? 18.271 0.105 4.387 1.00 71.44 286 TYR A O 1
ATOM 2182 N N . PRO A 1 287 ? 16.290 1.070 3.873 1.00 87.25 287 PRO A N 1
ATOM 2183 C CA . PRO A 1 287 ? 16.310 0.586 2.506 1.00 87.25 287 PRO A CA 1
ATOM 2184 C C . PRO A 1 287 ? 17.482 1.229 1.775 1.00 87.25 287 PRO A C 1
ATOM 2186 O O . PRO A 1 287 ? 17.663 2.444 1.835 1.00 87.25 287 PRO A O 1
ATOM 2189 N N . GLU A 1 288 ? 18.276 0.409 1.104 1.00 89.44 288 GLU A N 1
ATOM 2190 C CA . GLU A 1 288 ? 19.315 0.866 0.201 1.00 89.44 288 GLU A CA 1
ATOM 2191 C C . GLU A 1 288 ? 18.760 0.822 -1.216 1.00 89.44 288 GLU A C 1
ATOM 2193 O O . GLU A 1 288 ? 18.505 -0.251 -1.766 1.00 89.44 288 GLU A O 1
ATOM 2198 N N . VAL A 1 289 ? 18.540 2.002 -1.794 1.00 94.44 289 VAL A N 1
ATOM 2199 C CA . VAL A 1 289 ? 18.080 2.146 -3.173 1.00 94.44 289 VAL A CA 1
ATOM 2200 C C . VAL A 1 289 ? 19.238 2.650 -4.024 1.00 94.44 289 VAL A C 1
ATOM 2202 O O . VAL A 1 289 ? 19.816 3.708 -3.767 1.00 94.44 289 VAL A O 1
ATOM 2205 N N . THR A 1 290 ? 19.583 1.899 -5.064 1.00 95.56 290 THR A N 1
ATOM 2206 C CA . THR A 1 290 ? 20.565 2.317 -6.069 1.00 95.56 290 THR A CA 1
ATOM 2207 C C . THR A 1 290 ? 19.899 2.376 -7.430 1.00 95.56 290 THR A C 1
ATOM 2209 O O . THR A 1 290 ? 19.120 1.497 -7.786 1.00 95.56 290 THR A O 1
ATOM 2212 N N . ILE A 1 291 ? 20.188 3.428 -8.189 1.00 96.12 291 ILE A N 1
ATOM 2213 C CA . ILE A 1 291 ? 19.634 3.637 -9.526 1.00 96.12 291 ILE A CA 1
ATOM 2214 C C . ILE A 1 291 ? 20.813 3.829 -10.471 1.00 96.12 291 ILE A C 1
ATOM 2216 O O . ILE A 1 291 ? 21.736 4.583 -10.163 1.00 96.12 291 ILE A O 1
ATOM 2220 N N . LYS A 1 292 ? 20.821 3.112 -11.595 1.00 94.38 292 LYS A N 1
ATOM 2221 C CA . LYS A 1 292 ? 21.894 3.177 -12.596 1.00 94.38 292 LYS A CA 1
ATOM 2222 C C . LYS A 1 292 ? 21.317 3.305 -13.998 1.00 94.38 292 LYS A C 1
ATOM 2224 O O . LYS A 1 292 ? 20.400 2.567 -14.350 1.00 94.38 292 LYS A O 1
ATOM 2229 N N . ALA A 1 293 ? 21.886 4.186 -14.817 1.00 92.06 293 ALA A N 1
ATOM 2230 C CA . ALA A 1 293 ? 21.592 4.217 -16.245 1.00 92.06 293 ALA A CA 1
ATOM 2231 C C . ALA A 1 293 ? 22.132 2.950 -16.918 1.00 92.06 293 ALA A C 1
ATOM 2233 O O . ALA A 1 293 ? 23.279 2.562 -16.693 1.00 92.06 293 ALA A O 1
ATOM 2234 N N . MET A 1 294 ? 21.342 2.359 -17.811 1.00 89.25 294 MET A N 1
ATOM 2235 C CA . MET A 1 294 ? 21.750 1.267 -18.694 1.00 89.25 294 MET A CA 1
ATOM 2236 C C . MET A 1 294 ? 21.558 1.706 -20.157 1.00 89.25 294 MET A C 1
ATOM 2238 O O . MET A 1 294 ? 20.619 1.243 -20.810 1.00 89.25 294 MET A O 1
ATOM 2242 N N . PRO A 1 295 ? 22.427 2.584 -20.708 1.00 82.88 295 PRO A N 1
ATOM 2243 C CA . PRO A 1 295 ? 22.196 3.234 -22.005 1.00 82.88 295 PRO A CA 1
ATOM 2244 C C . PRO A 1 295 ? 22.052 2.250 -23.167 1.00 82.88 295 PRO A C 1
ATOM 2246 O O . PRO A 1 295 ? 21.212 2.434 -24.036 1.00 82.88 295 PRO A O 1
ATOM 2249 N N . ARG A 1 296 ? 22.820 1.151 -23.147 1.00 81.75 296 ARG A N 1
ATOM 2250 C CA . ARG A 1 296 ? 22.765 0.110 -24.190 1.00 81.75 296 ARG A CA 1
ATOM 2251 C C . ARG A 1 296 ? 21.418 -0.602 -24.272 1.00 81.75 296 ARG A C 1
ATOM 2253 O O . ARG A 1 296 ? 21.074 -1.113 -25.328 1.00 81.75 296 ARG A O 1
ATOM 2260 N N . LEU A 1 297 ? 20.701 -0.676 -23.155 1.00 80.62 297 LEU A N 1
ATOM 2261 C CA . LEU A 1 297 ? 19.401 -1.338 -23.070 1.00 80.62 297 LEU A CA 1
ATOM 2262 C C . LEU A 1 297 ? 18.254 -0.308 -23.060 1.00 80.62 297 LEU A C 1
ATOM 2264 O O . LEU A 1 297 ? 17.087 -0.677 -23.165 1.00 80.62 297 LEU A O 1
ATOM 2268 N N . GLY A 1 298 ? 18.572 0.984 -22.929 1.00 86.19 298 GLY A N 1
ATOM 2269 C CA . GLY A 1 298 ? 17.593 2.056 -22.788 1.00 86.19 298 GLY A CA 1
ATOM 2270 C C . GLY A 1 298 ? 16.753 1.922 -21.519 1.00 86.19 298 GLY A C 1
ATOM 2271 O O . GLY A 1 298 ? 15.555 2.151 -21.579 1.00 86.19 298 GLY A O 1
ATOM 2272 N N . TYR A 1 299 ? 17.328 1.503 -20.389 1.00 89.75 299 TYR A N 1
ATOM 2273 C CA . TYR A 1 299 ? 16.612 1.389 -19.106 1.00 89.75 299 TYR A CA 1
ATOM 2274 C C . TYR A 1 299 ? 17.348 2.121 -17.991 1.00 89.75 299 TYR A C 1
ATOM 2276 O O . TYR A 1 299 ? 18.557 2.347 -18.068 1.00 89.75 299 TYR A O 1
ATOM 2284 N N . TRP A 1 300 ? 16.633 2.418 -16.912 1.00 93.75 300 TRP A N 1
ATOM 2285 C CA . TRP A 1 300 ? 17.236 2.624 -15.602 1.00 93.75 300 TRP A CA 1
ATOM 2286 C C . TRP A 1 300 ? 17.068 1.351 -14.776 1.00 93.75 300 TRP A C 1
ATOM 2288 O O . TRP A 1 300 ? 15.987 0.771 -14.728 1.00 93.75 300 TRP A O 1
ATOM 2298 N N . LEU A 1 301 ? 18.141 0.911 -14.132 1.00 95.81 301 LEU A N 1
ATOM 2299 C CA . LEU A 1 301 ? 18.129 -0.218 -13.214 1.00 95.81 301 LEU A CA 1
ATOM 2300 C C . LEU A 1 301 ? 17.988 0.307 -11.791 1.00 95.81 301 LEU A C 1
ATOM 2302 O O . LEU A 1 301 ? 18.913 0.937 -11.278 1.00 95.81 301 LEU A O 1
ATOM 2306 N N . VAL A 1 302 ? 16.851 0.028 -11.164 1.00 97.56 302 VAL A N 1
ATOM 2307 C CA . VAL A 1 302 ? 16.607 0.281 -9.744 1.00 97.56 302 VAL A CA 1
ATOM 2308 C C . VAL A 1 302 ? 16.881 -1.003 -8.980 1.00 97.56 302 VAL A C 1
ATOM 2310 O O . VAL A 1 302 ? 16.220 -2.009 -9.220 1.00 97.56 302 VAL A O 1
ATOM 2313 N N . LYS A 1 303 ? 17.827 -0.975 -8.044 1.00 96.62 303 LYS A N 1
ATOM 2314 C CA . LYS A 1 303 ? 18.024 -2.050 -7.070 1.00 96.62 303 LYS A CA 1
ATOM 2315 C C . LYS A 1 303 ? 17.617 -1.570 -5.693 1.00 96.62 303 LYS A C 1
ATOM 2317 O O . LYS A 1 303 ? 18.056 -0.503 -5.265 1.00 96.62 303 LYS A O 1
ATOM 2322 N N . VAL A 1 304 ? 16.819 -2.371 -5.007 1.00 94.12 304 VAL A N 1
ATOM 2323 C CA . VAL A 1 304 ? 16.387 -2.138 -3.635 1.00 94.12 304 VAL A CA 1
ATOM 2324 C C . VAL A 1 304 ? 16.848 -3.312 -2.789 1.00 94.12 304 VAL A C 1
ATOM 2326 O O . VAL A 1 304 ? 16.479 -4.454 -3.052 1.00 94.12 304 VAL A O 1
ATOM 2329 N N . VAL A 1 305 ? 17.638 -3.021 -1.760 1.00 90.69 305 VAL A N 1
ATOM 2330 C CA . VAL A 1 305 ? 18.034 -3.994 -0.741 1.00 90.69 305 VAL A CA 1
ATOM 2331 C C . VAL A 1 305 ? 17.515 -3.500 0.594 1.00 90.69 305 VAL A C 1
ATOM 2333 O O . VAL A 1 305 ? 17.834 -2.395 1.032 1.00 90.69 305 VAL A O 1
ATOM 2336 N N . CYS A 1 306 ? 16.667 -4.284 1.244 1.00 86.06 306 CYS A N 1
ATOM 2337 C CA . CYS A 1 306 ? 16.129 -3.902 2.544 1.00 86.06 306 CYS A CA 1
ATOM 2338 C C . CYS A 1 306 ? 15.674 -5.124 3.335 1.00 86.06 306 CYS A C 1
ATOM 2340 O O . CYS A 1 306 ? 15.635 -6.231 2.811 1.00 86.06 306 CYS A O 1
ATOM 2342 N N . GLY A 1 307 ? 15.312 -4.930 4.604 1.00 81.19 307 GLY A N 1
ATOM 2343 C CA . GLY A 1 307 ? 14.656 -5.992 5.357 1.00 81.19 307 GLY A CA 1
ATOM 2344 C C . GLY A 1 307 ? 13.333 -6.404 4.700 1.00 81.19 307 GLY A C 1
ATOM 2345 O O . GLY A 1 307 ? 12.539 -5.510 4.370 1.00 81.19 307 GLY A O 1
ATOM 2346 N N . ASP A 1 308 ? 13.112 -7.713 4.527 1.00 79.25 308 ASP A N 1
ATOM 2347 C CA . ASP A 1 308 ? 11.874 -8.246 3.949 1.00 79.25 308 ASP A CA 1
ATOM 2348 C C . ASP A 1 308 ? 10.663 -7.855 4.804 1.00 79.25 308 ASP A C 1
ATOM 2350 O O . ASP A 1 308 ? 10.730 -7.772 6.039 1.00 79.25 308 ASP A O 1
ATOM 2354 N N . ARG A 1 309 ? 9.564 -7.524 4.128 1.00 77.56 309 ARG A N 1
ATOM 2355 C CA . ARG A 1 309 ? 8.365 -6.985 4.757 1.00 77.56 309 ARG A CA 1
ATOM 2356 C C . ARG A 1 309 ? 7.124 -7.207 3.911 1.00 77.56 309 ARG A C 1
ATOM 2358 O O . ARG A 1 309 ? 7.139 -7.126 2.683 1.00 77.56 309 ARG A O 1
ATOM 2365 N N . ASP A 1 310 ? 6.008 -7.336 4.618 1.00 77.69 310 ASP A N 1
ATOM 2366 C CA . ASP A 1 310 ? 4.688 -7.416 4.015 1.00 77.69 310 ASP A CA 1
ATOM 2367 C C . ASP A 1 310 ? 4.475 -6.254 3.047 1.00 77.69 310 ASP A C 1
ATOM 2369 O O . ASP A 1 310 ? 4.529 -5.080 3.432 1.00 77.69 310 ASP A O 1
ATOM 2373 N N . LYS A 1 311 ? 4.143 -6.614 1.804 1.00 85.56 311 LYS A N 1
ATOM 2374 C CA . LYS A 1 311 ? 3.744 -5.682 0.747 1.00 85.56 311 LYS A CA 1
ATOM 2375 C C . LYS A 1 311 ? 4.877 -4.751 0.289 1.00 85.56 311 LYS A C 1
ATOM 2377 O O . LYS A 1 311 ? 4.610 -3.666 -0.215 1.00 85.56 311 LYS A O 1
ATOM 2382 N N . LEU A 1 312 ? 6.133 -5.176 0.410 1.00 89.12 312 LEU A N 1
ATOM 2383 C CA . LEU A 1 312 ? 7.280 -4.433 -0.116 1.00 89.12 312 LEU A CA 1
ATOM 2384 C C . LEU A 1 312 ? 7.159 -4.146 -1.621 1.00 89.12 312 LEU A C 1
ATOM 2386 O O . LEU A 1 312 ? 7.287 -2.999 -2.048 1.00 89.12 312 LEU A O 1
ATOM 2390 N N . LEU A 1 313 ? 6.837 -5.176 -2.414 1.00 92.56 313 LEU A N 1
ATOM 2391 C CA . LEU A 1 313 ? 6.625 -5.037 -3.857 1.00 92.56 313 LEU A CA 1
ATOM 2392 C C . LEU A 1 313 ? 5.507 -4.033 -4.177 1.00 92.56 313 LEU A C 1
ATOM 2394 O O . LEU A 1 313 ? 5.640 -3.244 -5.105 1.00 92.56 313 LEU A O 1
ATOM 2398 N N . PHE A 1 314 ? 4.437 -4.008 -3.376 1.00 91.62 314 PHE A N 1
ATOM 2399 C CA . PHE A 1 314 ? 3.345 -3.049 -3.544 1.00 91.62 314 PHE A CA 1
ATOM 2400 C C . PHE A 1 314 ? 3.834 -1.607 -3.441 1.00 91.62 314 PHE A C 1
ATOM 2402 O O . PHE A 1 314 ? 3.473 -0.790 -4.284 1.00 91.62 314 PHE A O 1
ATOM 2409 N N . ASP A 1 315 ? 4.636 -1.281 -2.422 1.00 91.50 315 ASP A N 1
ATOM 2410 C CA . ASP A 1 315 ? 5.101 0.095 -2.217 1.00 91.50 315 ASP A CA 1
ATOM 2411 C C . ASP A 1 315 ? 6.022 0.545 -3.341 1.00 91.50 315 ASP A C 1
ATOM 2413 O O . ASP A 1 315 ? 5.917 1.682 -3.804 1.00 91.50 315 ASP A O 1
ATOM 2417 N N . ILE A 1 316 ? 6.900 -0.345 -3.803 1.00 93.75 316 ILE A N 1
ATOM 2418 C CA . ILE A 1 316 ? 7.834 -0.037 -4.884 1.00 93.75 316 ILE A CA 1
ATOM 2419 C C . ILE A 1 316 ? 7.071 0.127 -6.200 1.00 93.75 316 ILE A C 1
ATOM 2421 O O . ILE A 1 316 ? 7.198 1.169 -6.837 1.00 93.75 316 ILE A O 1
ATOM 2425 N N . ALA A 1 317 ? 6.214 -0.833 -6.563 1.00 92.88 317 ALA A N 1
ATOM 2426 C CA . ALA A 1 317 ? 5.421 -0.772 -7.790 1.00 92.88 317 ALA A CA 1
ATOM 2427 C C . ALA A 1 317 ? 4.502 0.460 -7.820 1.00 92.88 317 ALA A C 1
ATOM 2429 O O . ALA A 1 317 ? 4.456 1.166 -8.826 1.00 92.88 317 ALA A O 1
ATOM 2430 N N . CYS A 1 318 ? 3.819 0.770 -6.709 1.00 90.81 318 CYS A N 1
ATOM 2431 C CA . CYS A 1 318 ? 2.981 1.967 -6.617 1.00 90.81 318 CYS A CA 1
ATOM 2432 C C . CYS A 1 318 ? 3.808 3.250 -6.752 1.00 90.81 318 CYS A C 1
ATOM 2434 O O . CYS A 1 318 ? 3.418 4.138 -7.497 1.00 90.81 318 CYS A O 1
ATOM 2436 N N . THR A 1 319 ? 4.950 3.353 -6.062 1.00 93.12 319 THR A N 1
ATOM 2437 C CA . THR A 1 319 ? 5.819 4.542 -6.149 1.00 93.12 319 THR A CA 1
ATOM 2438 C C . THR A 1 319 ? 6.360 4.748 -7.560 1.00 93.12 319 THR A C 1
ATOM 2440 O O . THR A 1 319 ? 6.356 5.874 -8.042 1.00 93.12 319 THR A O 1
ATOM 2443 N N . LEU A 1 320 ? 6.797 3.681 -8.235 1.00 93.38 320 LEU A N 1
ATOM 2444 C CA . LEU A 1 320 ? 7.275 3.760 -9.617 1.00 93.38 320 LEU A CA 1
ATOM 2445 C C . LEU A 1 320 ? 6.167 4.238 -10.560 1.00 93.38 320 LEU A C 1
ATOM 2447 O O . LEU A 1 320 ? 6.386 5.177 -11.320 1.00 93.38 320 LEU A O 1
ATOM 2451 N N . ALA A 1 321 ? 4.970 3.657 -10.455 1.00 88.75 321 ALA A N 1
ATOM 2452 C CA . ALA A 1 321 ? 3.835 4.049 -11.283 1.00 88.75 321 ALA A CA 1
ATOM 2453 C C . ALA A 1 321 ? 3.387 5.499 -11.032 1.00 88.75 321 ALA A C 1
ATOM 2455 O O . ALA A 1 321 ? 3.117 6.216 -11.990 1.00 88.75 321 ALA A O 1
ATOM 2456 N N . ASP A 1 322 ? 3.348 5.942 -9.770 1.00 87.44 322 ASP A N 1
ATOM 2457 C CA . ASP A 1 322 ? 2.968 7.313 -9.386 1.00 87.44 322 ASP A CA 1
ATOM 2458 C C . ASP A 1 322 ? 3.998 8.373 -9.781 1.00 87.44 322 ASP A C 1
ATOM 2460 O O . ASP A 1 322 ? 3.675 9.556 -9.885 1.00 87.44 322 ASP A O 1
ATOM 2464 N N . MET A 1 323 ? 5.249 7.953 -9.955 1.00 87.44 323 MET A N 1
ATOM 2465 C CA . MET A 1 323 ? 6.334 8.784 -10.468 1.00 87.44 323 MET A CA 1
ATOM 2466 C C . MET A 1 323 ? 6.470 8.676 -11.992 1.00 87.44 323 MET A C 1
ATOM 2468 O O . MET A 1 323 ? 7.473 9.123 -12.544 1.00 87.44 323 MET A O 1
ATOM 2472 N N . ASP A 1 324 ? 5.471 8.090 -12.657 1.00 86.62 324 ASP A N 1
ATOM 2473 C CA . ASP A 1 324 ? 5.391 7.922 -14.106 1.00 86.62 324 ASP A CA 1
ATOM 2474 C C . ASP A 1 324 ? 6.538 7.094 -14.698 1.00 86.62 324 ASP A C 1
ATOM 2476 O O . ASP A 1 324 ? 7.043 7.384 -15.784 1.00 86.62 324 ASP A O 1
ATOM 2480 N N . TYR A 1 325 ? 6.931 6.026 -14.002 1.00 88.94 325 TYR A N 1
ATOM 2481 C CA . TYR A 1 325 ? 7.840 5.006 -14.516 1.00 88.94 325 TYR A CA 1
ATOM 2482 C C . TYR A 1 325 ? 7.101 3.697 -14.798 1.00 88.94 325 TYR A C 1
ATOM 2484 O O . TYR A 1 325 ? 6.308 3.212 -13.989 1.00 88.94 325 TYR A O 1
ATOM 2492 N N . ASP A 1 326 ? 7.402 3.104 -15.948 1.00 86.88 326 ASP A N 1
ATOM 2493 C CA . ASP A 1 326 ? 6.967 1.762 -16.317 1.00 86.88 326 ASP A CA 1
ATOM 2494 C C . ASP A 1 326 ? 8.041 0.739 -15.955 1.00 86.88 326 ASP A C 1
ATOM 2496 O O . ASP A 1 326 ? 9.214 0.926 -16.283 1.00 86.88 326 ASP A O 1
ATOM 2500 N N . VAL A 1 327 ? 7.628 -0.361 -15.323 1.00 90.50 327 VAL A N 1
ATOM 2501 C CA . VAL A 1 327 ? 8.469 -1.542 -15.089 1.00 90.50 327 VAL A CA 1
ATOM 2502 C C . VAL A 1 327 ? 8.384 -2.444 -16.318 1.00 90.50 327 VAL A C 1
ATOM 2504 O O . VAL A 1 327 ? 7.288 -2.812 -16.723 1.00 90.50 327 VAL A O 1
ATOM 2507 N N . TYR A 1 328 ? 9.531 -2.781 -16.906 1.00 88.00 328 TYR A N 1
ATOM 2508 C CA . TYR A 1 328 ? 9.626 -3.702 -18.047 1.00 88.00 328 TYR A CA 1
ATOM 2509 C C . TYR A 1 328 ? 10.090 -5.088 -17.628 1.00 88.00 328 TYR A C 1
ATOM 2511 O O . TYR A 1 328 ? 9.581 -6.089 -18.115 1.00 88.00 328 TYR A O 1
ATOM 2519 N N . HIS A 1 329 ? 11.062 -5.137 -16.723 1.00 91.19 329 HIS A N 1
ATOM 2520 C CA . HIS A 1 329 ? 11.507 -6.378 -16.114 1.00 91.19 329 HIS A CA 1
ATOM 2521 C C . HIS A 1 329 ? 11.673 -6.156 -14.622 1.00 91.19 329 HIS A C 1
ATOM 2523 O O . HIS A 1 329 ? 12.152 -5.102 -14.197 1.00 91.19 329 HIS A O 1
ATOM 2529 N N . GLY A 1 330 ? 11.288 -7.144 -13.832 1.00 94.00 330 GLY A N 1
ATOM 2530 C CA . GLY A 1 330 ? 11.400 -7.099 -12.388 1.00 94.00 330 GLY A CA 1
ATOM 2531 C C . GLY A 1 330 ? 11.788 -8.453 -11.827 1.00 94.00 330 GLY A C 1
ATOM 2532 O O . GLY A 1 330 ? 11.370 -9.497 -12.321 1.00 94.00 330 GLY A O 1
ATOM 2533 N N . SER A 1 331 ? 12.593 -8.412 -10.781 1.00 95.06 331 SER A N 1
ATOM 2534 C CA . SER A 1 331 ? 12.989 -9.563 -9.994 1.00 95.06 331 SER A CA 1
ATOM 2535 C C . SER A 1 331 ? 12.774 -9.222 -8.536 1.00 95.06 331 SER A C 1
ATOM 2537 O O . SER A 1 331 ? 13.261 -8.192 -8.072 1.00 95.06 331 SER A O 1
ATOM 2539 N N . VAL A 1 332 ? 12.047 -10.068 -7.824 1.00 93.81 332 VAL A N 1
ATOM 2540 C CA . VAL A 1 332 ? 11.860 -9.969 -6.381 1.00 93.81 332 VAL A CA 1
ATOM 2541 C C . VAL A 1 332 ? 12.296 -11.285 -5.790 1.00 93.81 332 VAL A C 1
ATOM 2543 O O . VAL A 1 332 ? 11.757 -12.323 -6.157 1.00 93.81 332 VAL A O 1
ATOM 2546 N N . ASP A 1 333 ? 13.252 -11.225 -4.877 1.00 90.44 333 ASP A N 1
ATOM 2547 C CA . ASP A 1 333 ? 13.752 -12.384 -4.162 1.00 90.44 333 ASP A CA 1
ATOM 2548 C C . ASP A 1 333 ? 13.876 -12.011 -2.679 1.00 90.44 333 ASP A C 1
ATOM 2550 O O . ASP A 1 333 ? 14.809 -11.323 -2.248 1.00 90.44 333 ASP A O 1
ATOM 2554 N N . CYS A 1 334 ? 12.905 -12.442 -1.878 1.00 83.38 334 CYS A N 1
ATOM 2555 C CA . CYS A 1 334 ? 13.013 -12.416 -0.427 1.00 83.38 334 CYS A CA 1
ATOM 2556 C C . CYS A 1 334 ? 13.854 -13.628 -0.009 1.00 83.38 334 CYS A C 1
ATOM 2558 O O . CYS A 1 334 ? 13.479 -14.769 -0.278 1.00 83.38 334 CYS A O 1
ATOM 2560 N N . GLY A 1 335 ? 15.037 -13.381 0.562 1.00 66.75 335 GLY A N 1
ATOM 2561 C CA . GLY A 1 335 ? 16.038 -14.411 0.843 1.00 66.75 335 GLY A CA 1
ATOM 2562 C C . GLY A 1 335 ? 15.486 -15.578 1.665 1.00 66.75 335 GLY A C 1
ATOM 2563 O O . GLY A 1 335 ? 14.533 -15.428 2.426 1.00 66.75 335 GLY A O 1
ATOM 2564 N N . SER A 1 336 ? 16.117 -16.751 1.564 1.00 61.66 336 SER A N 1
ATOM 2565 C CA . SER A 1 336 ? 15.715 -17.964 2.300 1.00 61.66 336 SER A CA 1
ATOM 2566 C C . SER A 1 336 ? 15.782 -17.810 3.827 1.00 61.66 336 SER A C 1
ATOM 2568 O O . SER A 1 336 ? 15.187 -18.590 4.570 1.00 61.66 336 SER A O 1
ATOM 2570 N N . ASP A 1 337 ? 16.508 -16.801 4.316 1.00 64.50 337 ASP A N 1
ATOM 2571 C CA . ASP A 1 337 ? 16.543 -16.415 5.725 1.00 64.50 337 ASP A CA 1
ATOM 2572 C C . ASP A 1 337 ? 15.288 -15.637 6.174 1.00 64.50 337 ASP A C 1
ATOM 2574 O O . ASP A 1 337 ? 15.064 -15.483 7.381 1.00 64.50 337 ASP A O 1
ATOM 2578 N N . GLY A 1 338 ? 14.469 -15.175 5.221 1.00 62.84 338 GLY A N 1
ATOM 2579 C CA . GLY A 1 338 ? 13.270 -14.360 5.414 1.00 62.84 338 GLY A CA 1
ATOM 2580 C C . GLY A 1 338 ? 13.561 -12.975 5.991 1.00 62.84 338 GLY A C 1
ATOM 2581 O O . GLY A 1 338 ? 12.678 -12.363 6.594 1.00 62.84 338 GLY A O 1
ATOM 2582 N N . ARG A 1 339 ? 14.814 -12.503 5.917 1.00 71.19 339 ARG A N 1
ATOM 2583 C CA . ARG A 1 339 ? 15.241 -11.255 6.571 1.00 71.19 339 ARG A CA 1
ATOM 2584 C C . ARG A 1 339 ? 15.597 -10.169 5.593 1.00 71.19 339 ARG A C 1
ATOM 2586 O O . ARG A 1 339 ? 15.314 -9.017 5.904 1.00 71.19 339 ARG A O 1
ATOM 2593 N N . THR A 1 340 ? 16.201 -10.509 4.462 1.00 82.56 340 THR A N 1
ATOM 2594 C CA . THR A 1 340 ? 16.622 -9.525 3.461 1.00 82.56 340 THR A CA 1
ATOM 2595 C C . THR A 1 340 ? 15.884 -9.773 2.161 1.00 82.56 340 THR A C 1
ATOM 2597 O O . THR A 1 340 ? 15.844 -10.897 1.672 1.00 82.56 340 THR A O 1
ATOM 2600 N N . ALA A 1 341 ? 15.312 -8.718 1.602 1.00 87.69 341 ALA A N 1
ATOM 2601 C CA . ALA A 1 341 ? 14.707 -8.727 0.288 1.00 87.69 341 ALA A CA 1
ATOM 2602 C C . ALA A 1 341 ? 15.610 -7.999 -0.705 1.00 87.69 341 ALA A C 1
ATOM 2604 O O . ALA A 1 341 ? 16.092 -6.891 -0.436 1.00 87.69 341 ALA A O 1
ATOM 2605 N N . TYR A 1 342 ? 15.801 -8.637 -1.854 1.00 91.94 342 TYR A N 1
ATOM 2606 C CA . TYR A 1 342 ? 16.533 -8.121 -2.998 1.00 91.94 342 TYR A CA 1
ATOM 2607 C C . TYR A 1 342 ? 15.542 -7.918 -4.135 1.00 91.94 342 TYR A C 1
ATOM 2609 O O . TYR A 1 342 ? 14.877 -8.858 -4.566 1.00 91.94 342 TYR A O 1
ATOM 2617 N N . LEU A 1 343 ? 15.403 -6.675 -4.584 1.00 94.94 343 LEU A N 1
ATOM 2618 C CA . LEU A 1 343 ? 14.509 -6.343 -5.680 1.00 94.94 343 LEU A CA 1
ATOM 2619 C C . LEU A 1 343 ? 15.272 -5.582 -6.751 1.00 94.94 343 LEU A C 1
ATOM 2621 O O . LEU A 1 343 ? 15.991 -4.628 -6.452 1.00 94.94 343 LEU A O 1
ATOM 2625 N N . GLU A 1 344 ? 15.088 -5.980 -8.002 1.00 96.56 344 GLU A N 1
ATOM 2626 C CA . GLU A 1 344 ? 15.683 -5.334 -9.165 1.00 96.56 344 GLU A CA 1
ATOM 2627 C C . GLU A 1 344 ? 14.595 -5.017 -10.186 1.00 96.56 344 GLU A C 1
ATOM 2629 O O . GLU A 1 344 ? 13.843 -5.902 -10.580 1.00 96.56 344 GLU A O 1
ATOM 2634 N N . PHE A 1 345 ? 14.519 -3.765 -10.634 1.00 96.31 345 PHE A N 1
ATOM 2635 C CA . PHE A 1 345 ? 13.550 -3.316 -11.629 1.00 96.31 345 PHE A CA 1
ATOM 2636 C C . PHE A 1 345 ? 14.244 -2.566 -12.758 1.00 96.31 345 PHE A C 1
ATOM 2638 O O . PHE A 1 345 ? 15.003 -1.624 -12.529 1.00 96.31 345 PHE A O 1
ATOM 2645 N N . TYR A 1 346 ? 13.934 -2.957 -13.986 1.00 93.94 346 TYR A N 1
ATOM 2646 C CA . TYR A 1 346 ? 14.303 -2.253 -15.204 1.00 93.94 346 TYR A CA 1
ATOM 2647 C C . TYR A 1 346 ? 13.145 -1.341 -15.578 1.00 93.94 346 TYR A C 1
ATOM 2649 O O . TYR A 1 346 ? 12.074 -1.817 -15.962 1.00 93.94 346 TYR A O 1
ATOM 2657 N N . ILE A 1 347 ? 13.355 -0.035 -15.435 1.00 92.62 347 ILE A N 1
ATOM 2658 C CA . ILE A 1 347 ? 12.310 0.971 -15.606 1.00 92.62 347 ILE A CA 1
ATOM 2659 C C . ILE A 1 347 ? 12.608 1.927 -16.758 1.00 92.62 347 ILE A C 1
ATOM 2661 O O . ILE A 1 347 ? 13.768 2.153 -17.116 1.00 92.62 347 ILE A O 1
ATOM 2665 N N . ARG A 1 348 ? 11.553 2.522 -17.315 1.00 88.69 348 ARG A N 1
ATOM 2666 C CA . ARG A 1 348 ? 11.630 3.666 -18.238 1.00 88.69 348 ARG A CA 1
ATOM 2667 C C . ARG A 1 348 ? 10.641 4.750 -17.813 1.00 88.69 348 ARG A C 1
ATOM 2669 O O . ARG A 1 348 ? 9.572 4.397 -17.312 1.00 88.69 348 ARG A O 1
ATOM 2676 N N . PRO A 1 349 ? 10.949 6.041 -18.017 1.00 86.06 349 PRO A N 1
ATOM 2677 C CA . PRO A 1 349 ? 9.934 7.086 -17.946 1.00 86.06 349 PRO A CA 1
ATOM 2678 C C . PRO A 1 349 ? 8.785 6.788 -18.921 1.00 86.06 349 PRO A C 1
ATOM 2680 O O . PRO A 1 349 ? 9.024 6.336 -20.039 1.00 86.06 349 PRO A O 1
ATOM 2683 N N . ARG A 1 350 ? 7.545 7.047 -18.504 1.00 79.56 350 ARG A N 1
ATOM 2684 C CA . ARG A 1 350 ? 6.332 6.797 -19.301 1.00 79.56 350 ARG A CA 1
ATOM 2685 C C . ARG A 1 350 ? 6.162 7.802 -20.444 1.00 79.56 350 ARG A C 1
ATOM 2687 O O . ARG A 1 350 ? 5.778 7.420 -21.543 1.00 79.56 350 ARG A O 1
ATOM 2694 N N . PHE A 1 351 ? 6.424 9.082 -20.174 1.00 74.31 351 PHE A N 1
ATOM 2695 C CA . PHE A 1 351 ? 6.117 10.199 -21.087 1.00 74.31 351 PHE A CA 1
ATOM 2696 C C . PHE A 1 351 ? 7.337 10.861 -21.720 1.00 74.31 351 PHE A C 1
ATOM 2698 O O . PHE A 1 351 ? 7.192 11.793 -22.504 1.00 74.31 351 PHE A O 1
ATOM 2705 N N . GLN A 1 352 ? 8.534 10.462 -21.309 1.00 71.38 352 GLN A N 1
ATOM 2706 C CA . GLN A 1 352 ? 9.769 11.164 -21.635 1.00 71.38 352 GLN A CA 1
ATOM 2707 C C . GLN A 1 352 ? 10.780 10.183 -22.205 1.00 71.38 352 GLN A C 1
ATOM 2709 O O . GLN A 1 352 ? 10.692 8.976 -21.965 1.00 71.38 352 GLN A O 1
ATOM 2714 N N . GLU A 1 353 ? 11.762 10.710 -22.929 1.00 76.06 353 GLU A N 1
ATOM 2715 C CA . GLU A 1 353 ? 12.893 9.907 -23.369 1.00 76.06 353 GLU A CA 1
ATOM 2716 C C . GLU A 1 353 ? 13.673 9.353 -22.172 1.00 76.06 353 GLU A C 1
ATOM 2718 O O . GLU A 1 353 ? 13.641 9.889 -21.057 1.00 76.06 353 GLU A O 1
ATOM 2723 N N . VAL A 1 354 ? 14.376 8.243 -22.402 1.00 79.25 354 VAL A N 1
ATOM 2724 C CA . VAL A 1 354 ? 15.221 7.606 -21.386 1.00 79.25 354 VAL A CA 1
ATOM 2725 C C . VAL A 1 354 ? 16.550 8.360 -21.285 1.00 79.25 354 VAL A C 1
ATOM 2727 O O . VAL A 1 354 ? 17.623 7.815 -21.536 1.00 79.25 354 VAL A O 1
ATOM 2730 N N . GLU A 1 355 ? 16.474 9.636 -20.927 1.00 83.50 355 GLU A N 1
ATOM 2731 C CA . GLU A 1 355 ? 17.628 10.472 -20.618 1.00 83.50 355 GLU A CA 1
ATOM 2732 C C . GLU A 1 355 ? 17.931 10.409 -19.129 1.00 83.50 355 GLU A C 1
ATOM 2734 O O . GLU A 1 355 ? 17.020 10.317 -18.312 1.00 83.50 355 GLU A O 1
ATOM 2739 N N . TRP A 1 356 ? 19.212 10.433 -18.767 1.00 86.94 356 TRP A N 1
ATOM 2740 C CA . TRP A 1 356 ? 19.633 10.442 -17.371 1.00 86.94 356 TRP A CA 1
ATOM 2741 C C . TRP A 1 356 ? 19.529 11.849 -16.777 1.00 86.94 356 TRP A C 1
ATOM 2743 O O . TRP A 1 356 ? 20.139 12.782 -17.290 1.00 86.94 356 TRP A O 1
ATOM 2753 N N . ASP A 1 357 ? 18.820 11.974 -15.656 1.00 86.12 357 ASP A N 1
ATOM 2754 C CA . ASP A 1 357 ? 18.678 13.218 -14.898 1.00 86.12 357 ASP A CA 1
ATOM 2755 C C . ASP A 1 357 ? 18.951 12.930 -13.418 1.00 86.12 357 ASP A C 1
ATOM 2757 O O . ASP A 1 357 ? 18.192 12.225 -12.749 1.00 86.12 357 ASP A O 1
ATOM 2761 N N . GLU A 1 358 ? 20.057 13.473 -12.911 1.00 88.12 358 GLU A N 1
ATOM 2762 C CA . GLU A 1 358 ? 20.525 13.244 -11.543 1.00 88.12 358 GLU A CA 1
ATOM 2763 C C . GLU A 1 358 ? 19.539 13.768 -10.489 1.00 88.12 358 GLU A C 1
ATOM 2765 O O . GLU A 1 358 ? 19.307 13.102 -9.480 1.00 88.12 358 GLU A O 1
ATOM 2770 N N . ALA A 1 359 ? 18.876 14.902 -10.738 1.00 85.88 359 ALA A N 1
ATOM 2771 C CA . ALA A 1 359 ? 17.882 15.445 -9.816 1.00 85.88 359 ALA A CA 1
ATOM 2772 C C . ALA A 1 359 ? 16.639 14.546 -9.755 1.00 85.88 359 ALA A C 1
ATOM 2774 O O . ALA A 1 359 ? 16.124 14.262 -8.670 1.00 85.88 359 ALA A O 1
ATOM 2775 N N . ARG A 1 360 ? 16.178 14.041 -10.906 1.00 86.75 360 ARG A N 1
ATOM 2776 C CA . ARG A 1 360 ? 15.069 13.072 -10.959 1.00 86.75 360 ARG A CA 1
ATOM 2777 C C . ARG A 1 360 ? 15.421 11.752 -10.289 1.00 86.75 360 ARG A C 1
ATOM 2779 O O . ARG A 1 360 ? 14.565 11.180 -9.614 1.00 86.75 360 ARG A O 1
ATOM 2786 N N . VAL A 1 361 ? 16.651 11.275 -10.463 1.00 90.38 361 VAL A N 1
ATOM 2787 C CA . VAL A 1 361 ? 17.152 10.052 -9.823 1.00 90.38 361 VAL A CA 1
ATOM 2788 C C . VAL A 1 361 ? 17.171 10.205 -8.305 1.00 90.38 361 VAL A C 1
ATOM 2790 O O . VAL A 1 361 ? 16.648 9.334 -7.610 1.00 90.38 361 VAL A O 1
ATOM 2793 N N . GLU A 1 362 ? 17.693 11.316 -7.785 1.00 89.25 362 GLU A N 1
ATOM 2794 C CA . GLU A 1 362 ? 17.723 11.580 -6.342 1.00 89.25 362 GLU A CA 1
ATOM 2795 C C . GLU A 1 362 ? 16.313 11.710 -5.749 1.00 89.25 362 GLU A C 1
ATOM 2797 O O . GLU A 1 362 ? 16.025 11.127 -4.701 1.00 89.25 362 GLU A O 1
ATOM 2802 N N . ILE A 1 363 ? 15.393 12.386 -6.447 1.00 90.12 363 ILE A N 1
ATOM 2803 C CA . ILE A 1 363 ? 13.982 12.457 -6.038 1.00 90.12 363 ILE A CA 1
ATOM 2804 C C . ILE A 1 363 ? 13.355 11.057 -6.020 1.00 90.12 363 ILE A C 1
ATOM 2806 O O . ILE A 1 363 ? 12.734 10.677 -5.027 1.00 90.12 363 ILE A O 1
ATOM 2810 N N . LEU A 1 364 ? 13.518 10.269 -7.087 1.00 92.75 364 LEU A N 1
ATOM 2811 C CA . LEU A 1 364 ? 12.950 8.922 -7.172 1.00 92.75 364 LEU A CA 1
ATOM 2812 C C . LEU A 1 364 ? 13.494 8.015 -6.063 1.00 92.75 364 LEU A C 1
ATOM 2814 O O . LEU A 1 364 ? 12.725 7.320 -5.398 1.00 92.75 364 LEU A O 1
ATOM 2818 N N . LYS A 1 365 ? 14.807 8.059 -5.829 1.00 92.88 365 LYS A N 1
ATOM 2819 C CA . LYS A 1 365 ? 15.476 7.330 -4.752 1.00 92.88 365 LYS A CA 1
ATOM 2820 C C . LYS A 1 365 ? 14.899 7.700 -3.384 1.00 92.88 365 LYS A C 1
ATOM 2822 O O . LYS A 1 365 ? 14.469 6.813 -2.649 1.00 92.88 365 LYS A O 1
ATOM 2827 N N . TYR A 1 366 ? 14.815 8.994 -3.073 1.00 90.44 366 TYR A N 1
ATOM 2828 C CA . TYR A 1 366 ? 14.249 9.487 -1.814 1.00 90.44 366 TYR A CA 1
ATOM 2829 C C . TYR A 1 366 ? 12.801 9.022 -1.598 1.00 90.44 366 TYR A C 1
ATOM 2831 O O . TYR A 1 366 ? 12.427 8.620 -0.489 1.00 90.44 366 TYR A O 1
ATOM 2839 N N . LEU A 1 367 ? 11.976 9.070 -2.647 1.00 91.69 367 LEU A N 1
ATOM 2840 C CA . LEU A 1 367 ? 10.569 8.680 -2.569 1.00 91.69 367 LEU A CA 1
ATOM 2841 C C . LEU A 1 367 ? 10.404 7.166 -2.403 1.00 91.69 367 LEU A C 1
ATOM 2843 O O . LEU A 1 367 ? 9.570 6.750 -1.602 1.00 91.69 367 LEU A O 1
ATOM 2847 N N . LEU A 1 368 ? 11.231 6.349 -3.064 1.00 93.38 368 LEU A N 1
ATOM 2848 C CA . LEU A 1 368 ? 11.266 4.897 -2.853 1.00 93.38 368 LEU A CA 1
ATOM 2849 C C . LEU A 1 368 ? 11.670 4.549 -1.416 1.00 93.38 368 LEU A C 1
ATOM 2851 O O . LEU A 1 368 ? 10.970 3.792 -0.742 1.00 93.38 368 LEU A O 1
ATOM 2855 N N . GLU A 1 369 ? 12.753 5.142 -0.908 1.00 90.00 369 GLU A N 1
ATOM 2856 C CA . GLU A 1 369 ? 13.204 4.925 0.470 1.00 90.00 369 GLU A CA 1
ATOM 2857 C C . GLU A 1 369 ? 12.123 5.331 1.481 1.00 90.00 369 GLU A C 1
ATOM 2859 O O . GLU A 1 369 ? 11.813 4.580 2.409 1.00 90.00 369 GLU A O 1
ATOM 2864 N N . THR A 1 370 ? 11.496 6.491 1.274 1.00 87.69 370 THR A N 1
ATOM 2865 C CA . THR A 1 370 ? 10.431 7.006 2.144 1.00 87.69 370 THR A CA 1
ATOM 2866 C C . THR A 1 370 ? 9.174 6.133 2.086 1.00 87.69 370 THR A C 1
ATOM 2868 O O . THR A 1 370 ? 8.577 5.852 3.129 1.00 87.69 370 THR A O 1
ATOM 2871 N N . ALA A 1 371 ? 8.791 5.646 0.901 1.00 88.75 371 ALA A N 1
ATOM 2872 C CA . ALA A 1 371 ? 7.650 4.752 0.728 1.00 88.75 371 ALA A CA 1
ATOM 2873 C C . ALA A 1 371 ? 7.843 3.405 1.440 1.00 88.75 371 ALA A C 1
ATOM 2875 O O . ALA A 1 371 ? 6.908 2.886 2.051 1.00 88.75 371 ALA A O 1
ATOM 2876 N N . ILE A 1 372 ? 9.067 2.876 1.430 1.00 87.44 372 ILE A N 1
ATOM 2877 C CA . ILE A 1 372 ? 9.425 1.640 2.132 1.00 87.44 372 ILE A CA 1
ATOM 2878 C C . ILE A 1 372 ? 9.470 1.860 3.656 1.00 87.44 372 ILE A C 1
ATOM 2880 O O . ILE A 1 372 ? 9.047 0.996 4.431 1.00 87.44 372 ILE A O 1
ATOM 2884 N N . GLN A 1 373 ? 9.967 3.016 4.108 1.00 82.12 373 GLN A N 1
ATOM 2885 C CA . GLN A 1 373 ? 10.087 3.354 5.533 1.00 82.12 373 GLN A CA 1
ATOM 2886 C C . GLN A 1 373 ? 8.732 3.587 6.208 1.00 82.12 373 GLN A C 1
ATOM 2888 O O . GLN A 1 373 ? 8.506 3.077 7.306 1.00 82.12 373 GLN A O 1
ATOM 2893 N N . ARG A 1 374 ? 7.801 4.298 5.560 1.00 79.75 374 ARG A N 1
ATOM 2894 C CA . ARG A 1 374 ? 6.483 4.613 6.148 1.00 79.75 374 ARG A CA 1
ATOM 2895 C C . ARG A 1 374 ? 5.620 3.383 6.443 1.00 79.75 374 ARG A C 1
ATOM 2897 O O . ARG A 1 374 ? 4.717 3.456 7.271 1.00 79.75 374 ARG A O 1
ATOM 2904 N N . ARG A 1 375 ? 5.906 2.232 5.823 1.00 74.81 375 ARG A N 1
ATOM 2905 C CA . ARG A 1 375 ? 5.213 0.968 6.121 1.00 74.81 375 ARG A CA 1
ATOM 2906 C C . ARG A 1 375 ? 5.754 0.253 7.359 1.00 74.81 375 ARG A C 1
ATOM 2908 O O . ARG A 1 375 ? 5.232 -0.808 7.704 1.00 74.81 375 ARG A O 1
ATOM 2915 N N . PHE A 1 376 ? 6.730 0.835 8.058 1.00 70.25 376 PHE A N 1
ATOM 2916 C CA . PHE A 1 376 ? 7.211 0.348 9.345 1.00 70.25 376 PHE A CA 1
ATOM 2917 C C . PHE A 1 376 ? 6.849 1.324 10.477 1.00 70.25 376 PHE A C 1
ATOM 2919 O O . PHE A 1 376 ? 7.612 2.243 10.785 1.00 70.25 376 PHE A O 1
ATOM 2926 N N . PRO A 1 377 ? 5.688 1.143 11.124 1.00 66.25 377 PRO A N 1
ATOM 2927 C CA . PRO A 1 377 ? 5.369 1.902 12.323 1.00 66.25 377 PRO A CA 1
ATOM 2928 C C . PRO A 1 377 ? 6.321 1.537 13.460 1.00 66.25 377 PRO A C 1
ATOM 2930 O O . PRO A 1 377 ? 6.693 0.379 13.650 1.00 66.25 377 PRO A O 1
ATOM 2933 N N . ARG A 1 378 ? 6.692 2.535 14.253 1.00 69.50 378 ARG A N 1
ATOM 2934 C CA . ARG A 1 378 ? 7.370 2.308 15.529 1.00 69.50 378 ARG A CA 1
ATOM 2935 C C . ARG A 1 378 ? 6.320 1.934 16.576 1.00 69.50 378 ARG A C 1
ATOM 2937 O O . ARG A 1 378 ? 5.251 2.534 16.583 1.00 69.50 378 ARG A O 1
ATOM 2944 N N . GLY A 1 379 ? 6.626 0.993 17.462 1.00 72.69 379 GLY A N 1
ATOM 2945 C CA . GLY A 1 379 ? 5.790 0.702 18.629 1.00 72.69 379 GLY A CA 1
ATOM 2946 C C . GLY A 1 379 ? 5.275 -0.726 18.724 1.00 72.69 379 GLY A C 1
ATOM 2947 O O . GLY A 1 379 ? 5.541 -1.571 17.869 1.00 72.69 379 GLY A O 1
ATOM 2948 N N . LEU A 1 380 ? 4.558 -0.986 19.813 1.00 78.69 380 LEU A N 1
ATOM 2949 C CA . LEU A 1 380 ? 4.006 -2.289 20.153 1.00 78.69 380 LEU A CA 1
ATOM 2950 C C . LEU A 1 380 ? 2.847 -2.630 19.214 1.00 78.69 380 LEU A C 1
ATOM 2952 O O . LEU A 1 380 ? 1.875 -1.879 19.136 1.00 78.69 380 LEU A O 1
ATOM 2956 N N . LYS A 1 381 ? 2.945 -3.769 18.523 1.00 80.69 381 LYS A N 1
ATOM 2957 C CA . LYS A 1 381 ? 1.865 -4.310 17.692 1.00 80.69 381 LYS A CA 1
ATOM 2958 C C . LYS A 1 381 ? 0.795 -4.924 18.591 1.00 80.69 381 LYS A C 1
ATOM 2960 O O . LYS A 1 381 ? 1.090 -5.790 19.407 1.00 80.69 381 LYS A O 1
ATOM 2965 N N . VAL A 1 382 ? -0.442 -4.494 18.403 1.00 77.75 382 VAL A N 1
ATOM 2966 C CA . VAL A 1 382 ? -1.608 -4.920 19.172 1.00 77.75 382 VAL A CA 1
ATOM 2967 C C . VAL A 1 382 ? -2.661 -5.405 18.189 1.00 77.75 382 VAL A C 1
ATOM 2969 O O . VAL A 1 382 ? -3.095 -4.651 17.316 1.00 77.75 382 VAL A O 1
ATOM 2972 N N . HIS A 1 383 ? -3.075 -6.661 18.327 1.00 78.38 383 HIS A N 1
ATOM 2973 C CA . HIS A 1 383 ? -4.238 -7.191 17.625 1.00 78.38 383 HIS A CA 1
ATOM 2974 C C . HIS A 1 383 ? -5.406 -7.260 18.592 1.00 78.38 383 HIS A C 1
ATOM 2976 O O . HIS A 1 383 ? -5.304 -7.901 19.635 1.00 78.38 383 HIS A O 1
ATOM 2982 N N . VAL A 1 384 ? -6.505 -6.606 18.231 1.00 74.56 384 VAL A N 1
ATOM 2983 C CA . VAL A 1 384 ? -7.713 -6.556 19.050 1.00 74.56 384 VAL A CA 1
ATOM 2984 C C . VAL A 1 384 ? -8.867 -7.140 18.254 1.00 74.56 384 VAL A C 1
ATOM 2986 O O . VAL A 1 384 ? -9.147 -6.697 17.138 1.00 74.56 384 VAL A O 1
ATOM 2989 N N . GLN A 1 385 ? -9.537 -8.136 18.824 1.00 71.94 385 GLN A N 1
ATOM 2990 C CA . GLN A 1 385 ? -10.769 -8.702 18.282 1.00 71.94 385 GLN A CA 1
ATOM 2991 C C . GLN A 1 385 ? -11.934 -8.249 19.169 1.00 71.94 385 GLN A C 1
ATOM 2993 O O . GLN A 1 385 ? -12.004 -8.694 20.312 1.00 71.94 385 GLN A O 1
ATOM 2998 N N . PRO A 1 386 ? -12.828 -7.360 18.702 1.00 66.75 386 PRO A N 1
ATOM 2999 C CA . PRO A 1 386 ? -13.970 -6.946 19.501 1.00 66.75 386 PRO A CA 1
ATOM 3000 C C . PRO A 1 386 ? -14.933 -8.116 19.702 1.00 66.75 386 PRO A C 1
ATOM 3002 O O . PRO A 1 386 ? -15.292 -8.815 18.748 1.00 66.75 386 PRO A O 1
ATOM 3005 N N . GLN A 1 387 ? -15.386 -8.303 20.940 1.00 63.25 387 GLN A N 1
ATOM 3006 C CA . GLN A 1 387 ? -16.494 -9.201 21.248 1.00 63.25 387 GLN A CA 1
ATOM 3007 C C . GLN A 1 387 ? -17.827 -8.550 20.857 1.00 63.25 387 GLN A C 1
ATOM 3009 O O . GLN A 1 387 ? -18.008 -7.339 20.981 1.00 63.25 387 GLN A O 1
ATOM 3014 N N . ALA A 1 388 ? -18.771 -9.367 20.380 1.00 56.47 388 ALA A N 1
ATOM 3015 C CA . ALA A 1 388 ? -19.971 -8.949 19.648 1.00 56.47 388 ALA A CA 1
ATOM 3016 C C . ALA A 1 388 ? -20.965 -8.032 20.402 1.00 56.47 388 ALA A C 1
ATOM 3018 O O . ALA A 1 388 ? -21.982 -7.662 19.820 1.00 56.47 388 ALA A O 1
ATOM 3019 N N . SER A 1 389 ? -20.716 -7.667 21.664 1.00 52.75 389 SER A N 1
ATOM 3020 C CA . SER A 1 389 ? -21.697 -6.955 22.494 1.00 52.75 389 SER A CA 1
ATOM 3021 C C . SER A 1 389 ? -21.151 -5.950 23.520 1.00 52.75 389 SER A C 1
ATOM 3023 O O . SER A 1 389 ? -21.970 -5.377 24.234 1.00 52.75 389 SER A O 1
ATOM 3025 N N . GLN A 1 390 ? -19.835 -5.701 23.633 1.00 50.78 390 GLN A N 1
ATOM 3026 C CA . GLN A 1 390 ? -19.314 -4.946 24.795 1.00 50.78 390 GLN A CA 1
ATOM 3027 C C . GLN A 1 390 ? -18.396 -3.742 24.533 1.00 50.78 390 GLN A C 1
ATOM 3029 O O . GLN A 1 390 ? -18.203 -2.959 25.458 1.00 50.78 390 GLN A O 1
ATOM 3034 N N . GLY A 1 391 ? -17.882 -3.510 23.321 1.00 58.16 391 GLY A N 1
ATOM 3035 C CA . GLY A 1 391 ? -16.956 -2.393 23.091 1.00 58.16 391 GLY A CA 1
ATOM 3036 C C . GLY A 1 391 ? -17.195 -1.627 21.801 1.00 58.16 391 GLY A C 1
ATOM 3037 O O . GLY A 1 391 ? -17.416 -2.215 20.744 1.00 58.16 391 GLY A O 1
ATOM 3038 N N . SER A 1 392 ? -17.115 -0.299 21.884 1.00 72.19 392 SER A N 1
ATOM 3039 C CA . SER A 1 392 ? -17.051 0.570 20.710 1.00 72.19 392 SER A CA 1
ATOM 3040 C C . SER A 1 392 ? -15.595 0.920 20.404 1.00 72.19 392 SER A C 1
ATOM 3042 O O . SER A 1 392 ? -14.780 1.105 21.311 1.00 72.19 392 SER A O 1
ATOM 3044 N N . LEU A 1 393 ? -15.262 1.067 19.117 1.00 80.56 393 LEU A N 1
ATOM 3045 C CA . LEU A 1 393 ? -13.961 1.597 18.693 1.00 80.56 393 LEU A CA 1
ATOM 3046 C C . LEU A 1 393 ? -13.659 2.951 19.362 1.00 80.56 393 LEU A C 1
ATOM 3048 O O . LEU A 1 393 ? -12.511 3.220 19.707 1.00 80.56 393 LEU A O 1
ATOM 3052 N N . GLY A 1 394 ? -14.696 3.749 19.6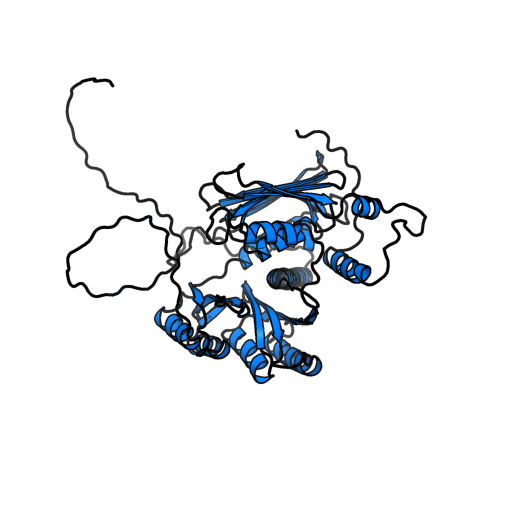37 1.00 80.38 394 GLY A N 1
ATOM 3053 C CA . GLY A 1 394 ? -14.585 5.009 20.367 1.00 80.38 394 GLY A CA 1
ATOM 3054 C C . GLY A 1 394 ? -14.087 4.848 21.799 1.00 80.38 394 GLY A C 1
ATOM 3055 O O . GLY A 1 394 ? -13.202 5.592 22.208 1.00 80.38 394 GLY A O 1
ATOM 3056 N N . ALA A 1 395 ? -14.565 3.846 22.544 1.00 81.56 395 ALA A N 1
ATOM 3057 C CA . ALA A 1 395 ? -14.101 3.593 23.910 1.00 81.56 395 ALA A CA 1
ATOM 3058 C C . ALA A 1 395 ? -12.611 3.211 23.958 1.00 81.56 395 ALA A C 1
ATOM 3060 O O . ALA A 1 395 ? -11.892 3.638 24.863 1.00 81.56 395 ALA A O 1
ATOM 3061 N N . PHE A 1 396 ? -12.134 2.456 22.963 1.00 85.88 396 PHE A N 1
ATOM 3062 C CA . PHE A 1 396 ? -10.712 2.148 22.807 1.00 85.88 396 PHE A CA 1
ATOM 3063 C C . PHE A 1 396 ? -9.891 3.388 22.458 1.00 85.88 396 PHE A C 1
ATOM 3065 O O . PHE A 1 396 ? -8.899 3.662 23.126 1.00 85.88 396 PHE A O 1
ATOM 3072 N N . MET A 1 397 ? -10.309 4.164 21.452 1.00 87.50 397 MET A N 1
ATOM 3073 C CA . MET A 1 397 ? -9.596 5.385 21.059 1.00 87.50 397 MET A CA 1
ATOM 3074 C C . MET A 1 397 ? -9.517 6.393 22.211 1.00 87.50 397 MET A C 1
ATOM 3076 O O . MET A 1 397 ? -8.481 7.020 22.420 1.00 87.50 397 MET A O 1
ATOM 3080 N N . GLN A 1 398 ? -10.585 6.494 23.001 1.00 86.44 398 GLN A N 1
ATOM 3081 C CA . GLN A 1 398 ? -10.619 7.309 24.206 1.00 86.44 398 GLN A CA 1
ATOM 3082 C C . GLN A 1 398 ? -9.634 6.796 25.268 1.00 86.44 398 GLN A C 1
ATOM 3084 O O . GLN A 1 398 ? -8.902 7.591 25.846 1.00 86.44 398 GLN A O 1
ATOM 3089 N N . ALA A 1 399 ? -9.551 5.481 25.491 1.00 86.19 399 ALA A N 1
ATOM 3090 C CA . ALA A 1 399 ? -8.588 4.901 26.429 1.00 86.19 399 ALA A CA 1
ATOM 3091 C C . ALA A 1 399 ? -7.131 5.066 25.977 1.00 86.19 399 ALA A C 1
ATOM 3093 O O . ALA A 1 399 ? -6.255 5.294 26.804 1.00 86.19 399 ALA A O 1
ATOM 3094 N N . VAL A 1 400 ? -6.870 4.977 24.670 1.00 87.38 400 VAL A N 1
ATOM 3095 C CA . VAL A 1 400 ? -5.561 5.283 24.077 1.00 87.38 400 VAL A CA 1
ATOM 3096 C C . VAL A 1 400 ? -5.182 6.735 24.373 1.00 87.38 400 VAL A C 1
ATOM 3098 O O . VAL A 1 400 ? -4.071 6.988 24.831 1.00 87.38 400 VAL A O 1
ATOM 3101 N N . LYS A 1 401 ? -6.118 7.675 24.190 1.00 88.06 401 LYS A N 1
ATOM 3102 C CA . LYS A 1 401 ? -5.899 9.094 24.497 1.00 88.06 401 LYS A CA 1
ATOM 3103 C C . LYS A 1 401 ? -5.691 9.350 25.997 1.00 88.06 401 LYS A C 1
ATOM 3105 O O . LYS A 1 401 ? -4.779 10.078 26.352 1.00 88.06 401 LYS A O 1
ATOM 3110 N N . GLU A 1 402 ? -6.500 8.746 26.867 1.00 88.81 402 GLU A N 1
ATOM 3111 C CA . GLU A 1 402 ? -6.384 8.863 28.335 1.00 88.81 402 GLU A CA 1
ATOM 3112 C C . GLU A 1 402 ? -5.112 8.210 28.893 1.00 88.81 402 GLU A C 1
ATOM 3114 O O . GLU A 1 402 ? -4.624 8.607 29.946 1.00 88.81 402 GLU A O 1
ATOM 3119 N N . GLY A 1 403 ? -4.594 7.191 28.208 1.00 84.38 403 GLY A N 1
ATOM 3120 C CA . GLY A 1 403 ? -3.382 6.472 28.587 1.00 84.38 403 GLY A CA 1
ATOM 3121 C C . GLY A 1 403 ? -2.085 7.087 28.061 1.00 84.38 403 GLY A C 1
ATOM 3122 O O . GLY A 1 403 ? -1.058 6.416 28.149 1.00 84.38 403 GLY A O 1
ATOM 3123 N N . ASP A 1 404 ? -2.127 8.294 27.483 1.00 85.69 404 ASP A N 1
ATOM 3124 C CA . ASP A 1 404 ? -0.996 8.953 26.812 1.00 85.69 404 ASP A CA 1
ATOM 3125 C C . ASP A 1 404 ? -0.319 8.054 25.760 1.00 85.69 404 ASP A C 1
ATOM 3127 O O . ASP A 1 404 ? 0.907 8.010 25.622 1.00 85.69 404 ASP A O 1
ATOM 3131 N N . LEU A 1 405 ? -1.132 7.302 25.011 1.00 86.88 405 LEU A N 1
ATOM 3132 C CA . LEU A 1 405 ? -0.681 6.421 23.941 1.00 86.88 405 LEU A CA 1
ATOM 3133 C C . LEU A 1 405 ? -0.882 7.084 22.571 1.00 86.88 405 LEU A C 1
ATOM 3135 O O . LEU A 1 405 ? -1.931 7.647 22.261 1.00 86.88 405 LEU A O 1
ATOM 3139 N N . CYS A 1 406 ? 0.117 6.946 21.705 1.00 85.31 406 CYS A N 1
ATOM 3140 C CA . CYS A 1 406 ? 0.105 7.417 20.326 1.00 85.31 406 CYS A CA 1
ATOM 3141 C C . CYS A 1 406 ? -0.006 6.237 19.361 1.00 85.31 406 CYS A C 1
ATOM 3143 O O . CYS A 1 406 ? 0.739 5.259 19.456 1.00 85.31 406 CYS A O 1
ATOM 3145 N N . VAL A 1 407 ? -0.917 6.340 18.393 1.00 87.19 407 VAL A N 1
ATOM 3146 C CA . VAL A 1 407 ? -1.111 5.322 17.355 1.00 87.19 407 VAL A CA 1
ATOM 3147 C C . VAL A 1 407 ? -0.255 5.672 16.148 1.00 87.19 407 VAL A C 1
ATOM 3149 O O . VAL A 1 407 ? -0.574 6.596 15.409 1.00 87.19 407 VAL A O 1
ATOM 3152 N N . THR A 1 408 ? 0.798 4.899 15.903 1.00 83.44 408 THR A N 1
ATOM 3153 C CA . THR A 1 408 ? 1.681 5.111 14.746 1.00 83.44 408 THR A CA 1
ATOM 3154 C C . THR A 1 408 ? 1.184 4.414 13.482 1.00 83.44 408 THR A C 1
ATOM 3156 O O . THR A 1 408 ? 1.512 4.787 12.351 1.00 83.44 408 THR A O 1
ATOM 3159 N N . ARG A 1 409 ? 0.369 3.370 13.663 1.00 86.69 409 ARG A N 1
ATOM 3160 C CA . ARG A 1 409 ? -0.376 2.728 12.585 1.00 86.69 409 ARG A CA 1
ATOM 3161 C C . ARG A 1 409 ? -1.647 2.089 13.093 1.00 86.69 409 ARG A C 1
ATOM 3163 O O . ARG A 1 409 ? -1.648 1.446 14.137 1.00 86.69 409 ARG A O 1
ATOM 3170 N N . ALA A 1 410 ? -2.695 2.177 12.288 1.00 87.56 410 ALA A N 1
ATOM 3171 C CA . ALA A 1 410 ? -3.928 1.440 12.508 1.00 87.56 410 ALA A CA 1
ATOM 3172 C C . ALA A 1 410 ? -4.405 0.776 11.219 1.00 87.56 410 ALA A C 1
ATOM 3174 O O . ALA A 1 410 ? -4.303 1.339 10.125 1.00 87.56 410 ALA A O 1
ATOM 3175 N N . LYS A 1 411 ? -4.960 -0.423 11.368 1.00 87.06 411 LYS A N 1
ATOM 3176 C CA . LYS A 1 411 ? -5.765 -1.103 10.364 1.00 87.06 411 LYS A CA 1
ATOM 3177 C C . LYS A 1 411 ? -7.070 -1.540 11.011 1.00 87.06 411 LYS A C 1
ATOM 3179 O O . LYS A 1 411 ? -7.125 -2.544 11.718 1.00 87.06 411 LYS A O 1
ATOM 3184 N N . VAL A 1 412 ? -8.121 -0.778 10.739 1.00 86.31 412 VAL A N 1
ATOM 3185 C CA . VAL A 1 412 ? -9.485 -1.045 11.197 1.00 86.31 412 VAL A CA 1
ATOM 3186 C C . VAL A 1 412 ? -10.229 -1.755 10.072 1.00 86.31 412 VAL A C 1
ATOM 3188 O O . VAL A 1 412 ? -10.163 -1.336 8.915 1.00 86.31 412 VAL A O 1
ATOM 3191 N N . ARG A 1 413 ? -10.917 -2.852 10.393 1.00 78.31 413 ARG A N 1
ATOM 3192 C CA . ARG A 1 413 ? -11.672 -3.665 9.441 1.00 78.31 413 ARG A CA 1
ATOM 3193 C C . ARG A 1 413 ? -13.111 -3.775 9.912 1.00 78.31 413 ARG A C 1
ATOM 3195 O O . ARG A 1 413 ? -13.358 -3.864 11.110 1.00 78.31 413 ARG A O 1
ATOM 3202 N N . ARG A 1 414 ? -14.036 -3.823 8.960 1.00 74.25 414 ARG A N 1
ATOM 3203 C CA . ARG A 1 414 ? -15.459 -3.982 9.239 1.00 74.25 414 ARG A CA 1
ATOM 3204 C C . ARG A 1 414 ? -15.734 -5.366 9.818 1.00 74.25 414 ARG A C 1
ATOM 3206 O O . ARG A 1 414 ? -15.151 -6.349 9.359 1.00 74.25 414 ARG A O 1
ATOM 3213 N N . GLN A 1 415 ? -16.656 -5.438 10.773 1.00 62.53 415 GLN A N 1
ATOM 3214 C CA . GLN A 1 415 ? -17.222 -6.702 11.231 1.00 62.53 415 GLN A CA 1
ATOM 3215 C C . GLN A 1 415 ? -17.938 -7.388 10.066 1.00 62.53 415 GLN A C 1
ATOM 3217 O O . GLN A 1 415 ? -18.851 -6.819 9.466 1.00 62.53 415 GLN A O 1
ATOM 3222 N N . VAL A 1 416 ? -17.500 -8.600 9.731 1.00 58.59 416 VAL A N 1
ATOM 3223 C CA . VAL A 1 416 ? -18.178 -9.457 8.755 1.00 58.59 416 VAL A CA 1
ATOM 3224 C C . VAL A 1 416 ? -18.964 -10.501 9.549 1.00 58.59 416 VAL A C 1
ATOM 3226 O O . VAL A 1 416 ? -18.400 -11.087 10.476 1.00 58.59 416 VAL A O 1
ATOM 3229 N N . PRO A 1 417 ? -20.247 -10.754 9.238 1.00 49.78 417 PRO A N 1
ATOM 3230 C CA . PRO A 1 417 ? -21.004 -11.818 9.891 1.00 49.78 417 PRO A CA 1
ATOM 3231 C C . PRO A 1 417 ? -20.236 -13.149 9.840 1.00 49.78 417 PRO A C 1
ATOM 3233 O O . PRO A 1 417 ? -19.766 -13.553 8.779 1.00 49.78 417 PRO A O 1
ATOM 3236 N N . GLY A 1 418 ? -20.064 -13.803 10.992 1.00 51.53 418 GLY A N 1
ATOM 3237 C CA . GLY A 1 418 ? -19.320 -15.066 11.104 1.00 51.53 418 GLY A CA 1
ATOM 3238 C C . GLY A 1 418 ? -17.792 -14.944 11.224 1.00 51.53 418 GLY A C 1
ATOM 3239 O O . GLY A 1 418 ? -17.125 -15.968 11.332 1.00 51.53 418 GLY A O 1
ATOM 3240 N N . ARG A 1 419 ? -17.214 -13.730 11.245 1.00 52.34 419 ARG A N 1
ATOM 3241 C CA . ARG A 1 419 ? -15.773 -13.511 11.480 1.00 52.34 419 ARG A CA 1
ATOM 3242 C C . ARG A 1 419 ? -15.538 -12.282 12.366 1.00 52.34 419 ARG A C 1
ATOM 3244 O O . ARG A 1 419 ? -15.893 -11.168 11.985 1.00 52.34 419 ARG A O 1
ATOM 3251 N N . ALA A 1 420 ? -14.903 -12.462 13.526 1.00 50.06 420 ALA A N 1
ATOM 3252 C CA . ALA A 1 420 ? -14.520 -11.336 14.382 1.00 50.06 420 ALA A CA 1
ATOM 3253 C C . ALA A 1 420 ? -13.541 -10.408 13.626 1.00 50.06 420 ALA A C 1
ATOM 3255 O O . ALA A 1 420 ? -12.558 -10.897 13.053 1.00 50.06 420 ALA A O 1
ATOM 3256 N N . PRO A 1 421 ? -13.787 -9.088 13.557 1.00 58.59 421 PRO A N 1
ATOM 3257 C CA . PRO A 1 421 ? -12.886 -8.176 12.872 1.00 58.59 421 PRO A CA 1
ATOM 3258 C C . PRO A 1 421 ? -11.623 -7.997 13.714 1.00 58.59 421 PRO A C 1
ATOM 3260 O O . PRO A 1 421 ? -11.640 -7.354 14.752 1.00 58.59 421 PRO A O 1
ATOM 3263 N N . GLY A 1 422 ? -10.501 -8.552 13.263 1.00 69.44 422 GLY A N 1
ATOM 3264 C CA . GLY A 1 422 ? -9.206 -8.213 13.845 1.00 69.44 422 GLY A CA 1
ATOM 3265 C C . GLY A 1 422 ? -8.823 -6.784 13.462 1.00 69.44 422 GLY A C 1
ATOM 3266 O O . GLY A 1 422 ? -8.576 -6.503 12.283 1.00 69.44 422 GLY A O 1
ATOM 3267 N N . HIS A 1 423 ? -8.781 -5.887 14.442 1.00 81.81 423 HIS A N 1
ATOM 3268 C CA . HIS A 1 423 ? -8.130 -4.589 14.323 1.00 81.81 423 HIS A CA 1
ATOM 3269 C C . HIS A 1 423 ? -6.655 -4.734 14.680 1.00 81.81 423 HIS A C 1
ATOM 3271 O O . HIS A 1 423 ? -6.312 -5.419 15.639 1.00 81.81 423 HIS A O 1
ATOM 3277 N N . THR A 1 424 ? -5.780 -4.070 13.932 1.00 84.38 424 THR A N 1
ATOM 3278 C CA . THR A 1 424 ? -4.347 -4.038 14.244 1.00 84.38 424 THR A CA 1
ATOM 3279 C C . THR A 1 424 ? -3.927 -2.604 14.512 1.00 84.38 424 THR A C 1
ATOM 3281 O O . THR A 1 424 ? -4.136 -1.739 13.660 1.00 84.38 424 THR A O 1
ATOM 3284 N N . PHE A 1 425 ? -3.297 -2.361 15.654 1.00 85.88 425 PHE A N 1
ATOM 3285 C CA . PHE A 1 425 ? -2.738 -1.070 16.041 1.00 85.88 425 PHE A CA 1
ATOM 3286 C C . PHE A 1 425 ? -1.249 -1.207 16.346 1.00 85.88 425 PHE A C 1
ATOM 3288 O O . PHE A 1 425 ? -0.783 -2.270 16.748 1.00 85.88 425 PHE A O 1
ATOM 3295 N N . TYR A 1 426 ? -0.504 -0.128 16.151 1.00 85.12 426 TYR A N 1
ATOM 3296 C CA . TYR A 1 426 ? 0.868 0.018 16.616 1.00 85.12 426 TYR A CA 1
ATOM 3297 C C . TYR A 1 426 ? 0.916 1.215 17.552 1.00 85.12 426 TYR A C 1
ATOM 3299 O O . TYR A 1 426 ? 0.530 2.315 17.152 1.00 85.12 426 TYR A O 1
ATOM 3307 N N . LEU A 1 427 ? 1.330 0.974 18.795 1.00 85.81 427 LEU A N 1
ATOM 3308 C CA . LEU A 1 427 ? 1.230 1.940 19.886 1.00 85.81 427 LEU A CA 1
ATOM 3309 C C . LEU A 1 427 ? 2.611 2.334 20.416 1.00 85.81 427 LEU A C 1
ATOM 3311 O O . LEU A 1 427 ? 3.470 1.479 20.637 1.00 85.81 427 LEU A O 1
ATOM 3315 N N . LEU A 1 428 ? 2.796 3.625 20.666 1.00 84.06 428 LEU A N 1
ATOM 3316 C CA . LEU A 1 428 ? 3.897 4.196 21.442 1.00 84.06 428 LEU A CA 1
ATOM 3317 C C . LEU A 1 428 ? 3.342 4.964 22.637 1.00 84.06 428 LEU A C 1
ATOM 3319 O O . LEU A 1 428 ? 2.175 5.341 22.631 1.00 84.06 428 LEU A O 1
ATOM 3323 N N . ALA A 1 429 ? 4.176 5.227 23.636 1.00 82.50 429 ALA A N 1
ATOM 3324 C CA . ALA A 1 429 ? 3.887 6.280 24.602 1.00 82.50 429 ALA A CA 1
ATOM 3325 C C . ALA A 1 429 ? 4.019 7.670 23.941 1.00 82.50 429 ALA A C 1
ATOM 3327 O O . ALA A 1 429 ? 4.661 7.812 22.893 1.00 82.50 429 ALA A O 1
ATOM 3328 N N . ALA A 1 430 ? 3.421 8.701 24.542 1.00 80.88 430 ALA A N 1
ATOM 3329 C CA . ALA A 1 430 ? 3.436 10.076 24.031 1.00 80.88 430 ALA A CA 1
ATOM 3330 C C . ALA A 1 430 ? 4.851 10.664 23.863 1.00 80.88 430 ALA A C 1
ATOM 3332 O O . ALA A 1 430 ? 5.076 11.503 22.993 1.00 80.88 430 ALA A O 1
ATOM 3333 N N . ASP A 1 431 ? 5.818 10.186 24.646 1.00 79.06 431 ASP A N 1
ATOM 3334 C CA . ASP A 1 431 ? 7.238 10.547 24.554 1.00 79.06 431 ASP A CA 1
ATOM 3335 C C . ASP A 1 431 ? 8.003 9.778 23.450 1.00 79.06 431 ASP A C 1
ATOM 3337 O O . ASP A 1 431 ? 9.198 9.993 23.235 1.00 79.06 431 ASP A O 1
ATOM 3341 N N . GLY A 1 432 ? 7.325 8.877 22.732 1.00 75.69 432 GLY A N 1
ATOM 3342 C CA . GLY A 1 432 ? 7.897 8.026 21.690 1.00 75.69 432 GLY A CA 1
ATOM 3343 C C . GLY A 1 432 ? 8.599 6.765 22.205 1.00 75.69 432 GLY A C 1
ATOM 3344 O O . GLY A 1 432 ? 9.215 6.052 21.401 1.00 75.69 432 GLY A O 1
ATOM 3345 N N . SER A 1 433 ? 8.524 6.478 23.509 1.00 79.75 433 SER A N 1
ATOM 3346 C CA . SER A 1 433 ? 9.031 5.246 24.119 1.00 79.75 433 SER A CA 1
ATOM 3347 C C . SER A 1 433 ? 8.047 4.074 23.969 1.00 79.75 433 SER A C 1
ATOM 3349 O O . SER A 1 433 ? 6.933 4.217 23.452 1.00 79.75 433 SER A O 1
ATOM 3351 N N . MET A 1 434 ? 8.482 2.869 24.355 1.00 80.31 434 MET A N 1
ATOM 3352 C CA . MET A 1 434 ? 7.604 1.697 24.343 1.00 80.31 434 MET A CA 1
ATOM 3353 C C . MET A 1 434 ? 6.535 1.840 25.433 1.00 80.31 434 MET A C 1
ATOM 3355 O O . MET A 1 434 ? 6.883 2.136 26.575 1.00 80.31 434 MET A O 1
ATOM 3359 N N . PRO A 1 435 ? 5.252 1.615 25.105 1.00 82.06 435 PRO A N 1
ATOM 3360 C CA . PRO A 1 435 ? 4.166 1.839 26.046 1.00 82.06 435 PRO A CA 1
ATOM 3361 C C . PRO A 1 435 ? 4.174 0.790 27.160 1.00 82.06 435 PRO A C 1
ATOM 3363 O O . PRO A 1 435 ? 4.574 -0.358 26.945 1.00 82.06 435 PRO A O 1
ATOM 3366 N N . CYS A 1 436 ? 3.690 1.165 28.346 1.00 80.81 436 CYS A N 1
ATOM 3367 C CA . CYS A 1 436 ? 3.582 0.227 29.456 1.00 80.81 436 CYS A CA 1
ATOM 3368 C C . CYS A 1 436 ? 2.507 -0.838 29.152 1.00 80.81 436 CYS A C 1
ATOM 3370 O O . CYS A 1 436 ? 1.389 -0.478 28.761 1.00 80.81 436 CYS A O 1
ATOM 3372 N N . PRO A 1 437 ? 2.777 -2.141 29.369 1.00 80.19 437 PRO A N 1
ATOM 3373 C CA . PRO A 1 437 ? 1.814 -3.199 29.062 1.00 80.19 437 PRO A CA 1
ATOM 3374 C C . PRO A 1 437 ? 0.465 -3.054 29.776 1.00 80.19 437 PRO A C 1
ATOM 3376 O O . PRO A 1 437 ? -0.570 -3.375 29.197 1.00 80.19 437 PRO A O 1
ATOM 3379 N N . SER A 1 438 ? 0.445 -2.526 31.004 1.00 80.44 438 SER A N 1
ATOM 3380 C CA . SER A 1 438 ? -0.795 -2.311 31.759 1.00 80.44 438 SER A CA 1
ATOM 3381 C C . SER A 1 438 ? -1.687 -1.227 31.144 1.00 80.44 438 SER A C 1
ATOM 3383 O O . SER A 1 438 ? -2.906 -1.391 31.120 1.00 80.44 438 SER A O 1
ATOM 3385 N N . GLN A 1 439 ? -1.101 -0.160 30.584 1.00 82.75 439 GLN A N 1
ATOM 3386 C CA . GLN A 1 439 ? -1.834 0.889 29.862 1.00 82.75 439 GLN A CA 1
ATOM 3387 C C . GLN A 1 439 ? -2.472 0.326 28.587 1.00 82.75 439 GLN A C 1
ATOM 3389 O O . GLN A 1 439 ? -3.648 0.564 28.311 1.00 82.75 439 GLN A O 1
ATOM 3394 N N . VAL A 1 440 ? -1.712 -0.479 27.835 1.00 82.25 440 VAL A N 1
ATOM 3395 C CA . VAL A 1 440 ? -2.189 -1.124 26.603 1.00 82.25 440 VAL A CA 1
ATOM 3396 C C . VAL A 1 440 ? -3.306 -2.121 26.907 1.00 82.25 440 VAL A C 1
ATOM 3398 O O . VAL A 1 440 ? -4.329 -2.119 26.221 1.00 82.25 440 VAL A O 1
ATOM 3401 N N . GLN A 1 441 ? -3.153 -2.928 27.960 1.00 80.69 441 GLN A N 1
ATOM 3402 C CA . GLN A 1 441 ? -4.182 -3.869 28.399 1.00 80.69 441 GLN A CA 1
ATOM 3403 C C . GLN A 1 441 ? -5.466 -3.138 28.808 1.00 80.69 441 GLN A C 1
ATOM 3405 O O . GLN A 1 441 ? -6.549 -3.512 28.363 1.00 80.69 441 GLN A O 1
ATOM 3410 N N . ALA A 1 442 ? -5.356 -2.065 29.599 1.00 81.25 442 ALA A N 1
ATOM 3411 C CA . ALA A 1 442 ? -6.504 -1.259 30.010 1.00 81.25 442 ALA A CA 1
ATOM 3412 C C . ALA A 1 442 ? -7.261 -0.673 28.805 1.00 81.25 442 ALA A C 1
ATOM 3414 O O . ALA A 1 442 ? -8.494 -0.678 28.793 1.00 81.25 442 ALA A O 1
ATOM 3415 N N . ALA A 1 443 ? -6.539 -0.227 27.770 1.00 81.88 443 ALA A N 1
ATOM 3416 C CA . ALA A 1 443 ? -7.147 0.236 26.529 1.00 81.88 443 ALA A CA 1
ATOM 3417 C C . ALA A 1 443 ? -7.860 -0.896 25.772 1.00 81.88 443 ALA A C 1
ATOM 3419 O O . ALA A 1 443 ? -9.016 -0.732 25.380 1.00 81.88 443 ALA A O 1
ATOM 3420 N N . CYS A 1 444 ? -7.222 -2.062 25.617 1.00 77.69 444 CYS A N 1
ATOM 3421 C CA . CYS A 1 444 ? -7.807 -3.220 24.928 1.00 77.69 444 CYS A CA 1
ATOM 3422 C C . CYS A 1 444 ? -9.094 -3.714 25.607 1.00 77.69 444 CYS A C 1
ATOM 3424 O O . CYS A 1 444 ? -10.090 -3.964 24.922 1.00 77.69 444 CYS A O 1
ATOM 3426 N N . CYS A 1 445 ? -9.116 -3.749 26.945 1.00 76.69 445 CYS A N 1
ATOM 3427 C CA . CYS A 1 445 ? -10.300 -4.120 27.721 1.00 76.69 445 CYS A CA 1
ATOM 3428 C C . CYS A 1 445 ? -11.518 -3.233 27.405 1.00 76.69 445 CYS A C 1
ATOM 3430 O O . CYS A 1 445 ? -12.642 -3.729 27.412 1.00 76.69 445 CYS A O 1
ATOM 3432 N N . ARG A 1 446 ? -11.330 -1.947 27.064 1.00 75.19 446 ARG A N 1
ATOM 3433 C CA . ARG A 1 446 ? -12.446 -1.047 26.701 1.00 75.19 446 ARG A CA 1
ATOM 3434 C C . ARG A 1 446 ? -13.099 -1.380 25.360 1.00 75.19 446 ARG A C 1
ATOM 3436 O O . ARG A 1 446 ? -14.258 -1.033 25.152 1.00 75.19 446 ARG A O 1
ATOM 3443 N N . LEU A 1 447 ? -12.388 -2.058 24.459 1.00 70.31 447 LEU A N 1
ATOM 3444 C CA . LEU A 1 447 ? -12.974 -2.583 23.223 1.00 70.31 447 LEU A CA 1
ATOM 3445 C C . LEU A 1 447 ? -13.720 -3.914 23.454 1.00 70.31 447 LEU A C 1
ATOM 3447 O O . LEU A 1 447 ? -14.251 -4.488 22.504 1.00 70.31 447 LEU A O 1
ATOM 3451 N N . GLY A 1 448 ? -13.719 -4.442 24.685 1.00 63.22 448 GLY A N 1
ATOM 3452 C CA . GLY A 1 448 ? -14.166 -5.805 24.970 1.00 63.22 448 GLY A CA 1
ATOM 3453 C C . GLY A 1 448 ? -13.343 -6.851 24.216 1.00 63.22 448 GLY A C 1
ATOM 3454 O O . GLY A 1 448 ? -13.861 -7.917 23.902 1.00 63.22 448 GLY A O 1
ATOM 3455 N N . GLY A 1 449 ? -12.105 -6.518 23.834 1.00 62.03 449 GLY A N 1
ATOM 3456 C CA . GLY A 1 449 ? -11.239 -7.381 23.043 1.00 62.03 449 GLY A CA 1
ATOM 3457 C C . GLY A 1 449 ? -10.100 -7.960 23.866 1.00 62.03 449 GLY A C 1
ATOM 3458 O O . GLY A 1 449 ? -9.546 -7.295 24.740 1.00 62.03 449 GLY A O 1
ATOM 3459 N N . GLU A 1 450 ? -9.739 -9.202 23.564 1.00 57.97 450 GLU A N 1
ATOM 3460 C CA . GLU A 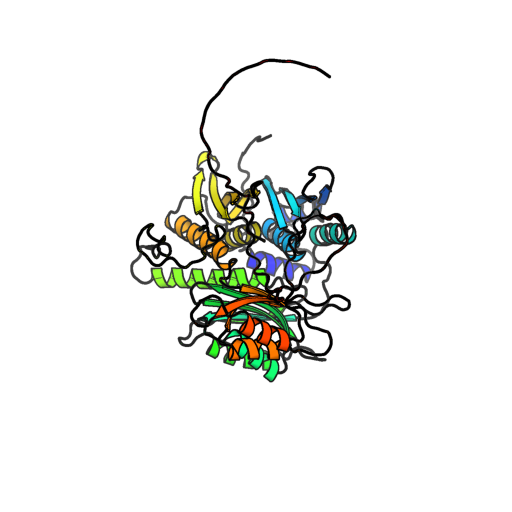1 450 ? -8.561 -9.851 24.133 1.00 57.97 450 GLU A CA 1
ATOM 3461 C C . GLU A 1 450 ? -7.326 -9.511 23.290 1.00 57.97 450 GLU A C 1
ATOM 3463 O O . GLU A 1 450 ? -7.387 -9.485 22.055 1.00 57.97 450 GLU A O 1
ATOM 3468 N N . LEU A 1 451 ? -6.204 -9.236 23.957 1.00 61.00 451 LEU A N 1
ATOM 3469 C CA . LEU A 1 451 ? -4.916 -9.089 23.295 1.00 61.00 451 LEU A CA 1
ATOM 3470 C C . LEU A 1 451 ? -4.464 -10.469 22.809 1.00 61.00 451 LEU A C 1
ATOM 3472 O O . LEU A 1 451 ? -4.065 -11.314 23.608 1.00 61.00 451 LEU A O 1
ATOM 3476 N N . VAL A 1 452 ? -4.509 -10.704 21.499 1.00 56.22 452 VAL A N 1
ATOM 3477 C CA . VAL A 1 452 ? -4.061 -11.987 20.944 1.00 56.22 452 VAL A CA 1
ATOM 3478 C C . VAL A 1 452 ? -2.538 -12.003 20.857 1.00 56.22 452 VAL A C 1
ATOM 3480 O O . VAL A 1 452 ? -1.935 -11.197 20.146 1.00 56.22 452 VAL A O 1
ATOM 3483 N N . LEU A 1 453 ? -1.923 -12.952 21.561 1.00 50.94 453 LEU A N 1
ATOM 3484 C CA . LEU A 1 453 ? -0.498 -13.252 21.453 1.00 50.94 453 LEU A CA 1
ATOM 3485 C C . LEU A 1 453 ? -0.264 -14.037 20.149 1.00 50.94 453 LEU A C 1
ATOM 3487 O O . LEU A 1 453 ? -0.898 -15.071 19.934 1.00 50.94 453 LEU A O 1
ATOM 3491 N N . GLU A 1 454 ? 0.631 -13.573 19.269 1.00 43.94 454 GLU A N 1
ATOM 3492 C CA . GLU A 1 454 ? 1.089 -14.395 18.137 1.00 43.94 454 GLU A CA 1
ATOM 3493 C C . GLU A 1 454 ? 1.852 -15.600 18.717 1.00 43.94 454 GLU A C 1
ATOM 3495 O O . GLU A 1 454 ? 2.974 -15.453 19.199 1.00 43.94 454 GLU A O 1
ATOM 3500 N N . ARG A 1 455 ? 1.231 -16.791 18.734 1.00 34.41 455 ARG A N 1
ATOM 3501 C CA . ARG A 1 455 ? 1.920 -18.030 19.119 1.00 34.41 455 ARG A CA 1
ATOM 3502 C C . ARG A 1 455 ? 2.983 -18.335 18.067 1.00 34.41 455 ARG A C 1
ATOM 3504 O O . ARG A 1 455 ? 2.650 -18.518 16.897 1.00 34.41 455 ARG A O 1
ATOM 3511 N N . GLY A 1 456 ? 4.242 -18.427 18.489 1.00 31.97 456 GLY A N 1
ATOM 3512 C CA . GLY A 1 456 ? 5.240 -19.173 17.733 1.00 31.97 456 GLY A CA 1
ATOM 3513 C C . GLY A 1 456 ? 4.735 -20.604 17.563 1.00 31.97 456 GLY A C 1
ATOM 3514 O O . GLY A 1 456 ? 4.281 -21.222 18.526 1.00 31.97 456 GLY A O 1
ATOM 3515 N N . VAL A 1 457 ? 4.719 -21.094 16.327 1.00 29.83 457 VAL A N 1
ATOM 3516 C CA . VAL A 1 457 ? 4.417 -22.494 16.034 1.00 29.83 457 VAL A CA 1
ATOM 3517 C C . VAL A 1 457 ? 5.612 -23.315 16.510 1.00 29.83 457 VAL A C 1
ATOM 3519 O O . VAL A 1 457 ? 6.559 -23.502 15.755 1.00 29.83 457 VAL A O 1
ATOM 3522 N N . ASP A 1 458 ? 5.571 -23.783 17.754 1.00 28.31 458 ASP A N 1
ATOM 3523 C CA . ASP A 1 458 ? 6.408 -24.895 18.194 1.00 28.31 458 ASP A CA 1
ATOM 3524 C C . ASP A 1 458 ? 5.579 -26.179 18.103 1.00 28.31 458 ASP A C 1
ATOM 3526 O O . ASP A 1 458 ? 4.478 -26.290 18.651 1.00 28.31 458 ASP A O 1
ATOM 3530 N N . GLY A 1 459 ? 6.101 -27.115 17.309 1.00 27.20 459 GLY A N 1
ATOM 3531 C CA . GLY A 1 459 ? 5.540 -28.439 17.075 1.00 27.20 459 GLY A CA 1
ATOM 3532 C C . GLY A 1 459 ? 5.407 -29.253 18.362 1.00 27.20 459 GLY A C 1
ATOM 3533 O O . GLY A 1 459 ? 6.133 -29.057 19.333 1.00 27.20 459 GLY A O 1
ATOM 3534 N N . GLY A 1 460 ? 4.429 -30.155 18.361 1.00 25.42 460 GLY A N 1
ATOM 3535 C CA . GLY A 1 460 ? 4.003 -30.889 19.542 1.00 25.42 460 GLY A CA 1
ATOM 3536 C C . GLY A 1 460 ? 5.017 -31.878 20.115 1.00 25.42 460 GLY A C 1
ATOM 3537 O O . GLY A 1 460 ? 5.839 -32.452 19.411 1.00 25.42 460 GLY A O 1
ATOM 3538 N N . SER A 1 461 ? 4.843 -32.153 21.402 1.00 24.02 461 SER A N 1
ATOM 3539 C CA . SER A 1 461 ? 4.821 -33.510 21.943 1.00 24.02 461 SER A CA 1
ATOM 3540 C C . SER A 1 461 ? 4.060 -33.478 23.262 1.00 24.02 461 SER A C 1
ATOM 3542 O O . SER A 1 461 ? 4.317 -32.643 24.125 1.00 24.02 461 SER A O 1
ATOM 3544 N N . SER A 1 462 ? 3.098 -34.381 23.385 1.00 29.69 462 SER A N 1
ATOM 3545 C CA . SER A 1 462 ? 2.473 -34.800 24.633 1.00 29.69 462 SER A CA 1
ATOM 3546 C C . SER A 1 462 ? 3.523 -35.296 25.627 1.00 29.69 462 SER A C 1
ATOM 3548 O O . SER A 1 462 ? 4.329 -36.139 25.241 1.00 29.69 462 SER A O 1
ATOM 3550 N N . ASP A 1 463 ? 3.471 -34.840 26.881 1.00 23.78 463 ASP A N 1
ATOM 3551 C CA . ASP A 1 463 ? 3.491 -35.766 28.019 1.00 23.78 463 ASP A CA 1
ATOM 3552 C C . ASP A 1 463 ? 3.016 -35.114 29.328 1.00 23.78 463 ASP A C 1
ATOM 3554 O O . ASP A 1 463 ? 3.203 -33.920 29.572 1.00 23.78 463 ASP A O 1
ATOM 3558 N N . GLU A 1 464 ? 2.340 -35.920 30.142 1.00 27.44 464 GLU A N 1
ATOM 3559 C CA . GLU A 1 464 ? 1.705 -35.552 31.405 1.00 27.44 464 GLU A CA 1
ATOM 3560 C C . GLU A 1 464 ? 2.687 -35.436 32.590 1.00 27.44 464 GLU A C 1
ATOM 3562 O O . GLU A 1 464 ? 3.639 -36.197 32.730 1.00 27.44 464 GLU A O 1
ATOM 3567 N N . SER A 1 465 ? 2.277 -34.596 33.550 1.00 25.58 465 SER A N 1
ATOM 3568 C CA . SER A 1 465 ? 2.467 -34.718 35.009 1.00 25.58 465 SER A CA 1
ATOM 3569 C C . SER A 1 465 ? 3.722 -34.136 35.701 1.00 25.58 465 SER A C 1
ATOM 3571 O O . SER A 1 465 ? 4.858 -34.542 35.497 1.00 25.58 465 SER A O 1
ATOM 3573 N N . VAL A 1 466 ? 3.441 -33.214 36.637 1.00 25.95 466 VAL A N 1
ATOM 3574 C CA . VAL A 1 466 ? 3.744 -33.215 38.094 1.00 25.95 466 VAL A CA 1
ATOM 3575 C C . VAL A 1 466 ? 4.091 -31.797 38.576 1.00 25.95 466 VAL A C 1
ATOM 3577 O O . VAL A 1 466 ? 4.854 -31.061 37.961 1.00 25.95 466 VAL A O 1
ATOM 3580 N N . GLY A 1 467 ? 3.437 -31.396 39.671 1.00 24.06 467 GLY A N 1
ATOM 3581 C CA . GLY A 1 467 ? 3.331 -30.021 40.145 1.00 24.06 467 GLY A CA 1
ATOM 3582 C C . GLY A 1 467 ? 4.560 -29.440 40.848 1.00 24.06 467 GLY A C 1
ATOM 3583 O O . GLY A 1 467 ? 5.447 -30.142 41.320 1.00 24.06 467 GLY A O 1
ATOM 3584 N N . GLY A 1 468 ? 4.542 -28.113 40.968 1.00 22.70 468 GLY A N 1
ATOM 3585 C CA . GLY A 1 468 ? 5.522 -27.324 41.704 1.00 22.70 468 GLY A CA 1
ATOM 3586 C C . GLY A 1 468 ? 5.186 -25.841 41.600 1.00 22.70 468 GLY A C 1
ATOM 3587 O O . GLY A 1 468 ? 5.286 -25.247 40.532 1.00 22.70 468 GLY A O 1
ATOM 3588 N N . ALA A 1 469 ? 4.736 -25.258 42.709 1.00 27.45 469 ALA A N 1
ATOM 3589 C CA . ALA A 1 469 ? 4.313 -23.871 42.818 1.00 27.45 469 ALA A CA 1
ATOM 3590 C C . ALA A 1 469 ? 5.447 -22.888 42.471 1.00 27.45 469 ALA A C 1
ATOM 3592 O O . ALA A 1 469 ? 6.382 -22.714 43.246 1.00 27.45 469 ALA A O 1
ATOM 3593 N N . HIS A 1 470 ? 5.316 -22.187 41.344 1.00 24.39 470 HIS A N 1
ATOM 3594 C CA . HIS A 1 470 ? 6.068 -20.971 41.047 1.00 24.39 470 HIS A CA 1
ATOM 3595 C C . HIS A 1 470 ? 5.148 -19.956 40.363 1.00 24.39 470 HIS A C 1
ATOM 3597 O O . HIS A 1 470 ? 4.824 -20.084 39.188 1.00 24.39 470 HIS A O 1
ATOM 3603 N N . ARG A 1 471 ? 4.723 -18.971 41.166 1.00 25.59 471 ARG A N 1
ATOM 3604 C CA . ARG A 1 471 ? 4.335 -17.592 40.823 1.00 25.59 471 ARG A CA 1
ATOM 3605 C C . ARG A 1 471 ? 4.169 -17.331 39.314 1.00 25.59 471 ARG A C 1
ATOM 3607 O O . ARG A 1 471 ? 5.139 -17.069 38.605 1.00 25.59 471 ARG A O 1
ATOM 3614 N N . GLU A 1 472 ? 2.921 -17.389 38.855 1.00 27.48 472 GLU A N 1
ATOM 3615 C CA . GLU A 1 472 ? 2.490 -17.044 37.499 1.00 27.48 472 GLU A CA 1
ATOM 3616 C C . GLU A 1 472 ? 2.646 -15.536 37.234 1.00 27.48 472 GLU A C 1
ATOM 3618 O O . GLU A 1 472 ? 1.710 -14.755 37.347 1.00 27.48 472 GLU A O 1
ATOM 3623 N N . GLU A 1 473 ? 3.845 -15.113 36.844 1.00 28.06 473 GLU A N 1
ATOM 3624 C CA . GLU A 1 473 ? 4.035 -13.940 35.985 1.00 28.06 473 GLU A CA 1
ATOM 3625 C C . GLU A 1 473 ? 4.164 -14.446 34.544 1.00 28.06 473 GLU A C 1
ATOM 3627 O O . GLU A 1 473 ? 5.245 -14.498 33.962 1.00 28.06 473 GLU A O 1
ATOM 3632 N N . ARG A 1 474 ? 3.057 -14.926 33.970 1.00 32.34 474 ARG A N 1
ATOM 3633 C CA . ARG A 1 474 ? 3.000 -15.346 32.565 1.00 32.34 474 ARG A CA 1
ATOM 3634 C C . ARG A 1 474 ? 1.726 -14.808 31.938 1.00 32.34 474 ARG A C 1
ATOM 3636 O O . ARG A 1 474 ? 0.643 -15.248 32.297 1.00 32.34 474 ARG A O 1
ATOM 3643 N N . ASN A 1 475 ? 1.889 -13.827 31.048 1.00 26.97 475 ASN A N 1
ATOM 3644 C CA . ASN A 1 475 ? 1.212 -13.707 29.745 1.00 26.97 475 ASN A CA 1
ATOM 3645 C C . ASN A 1 475 ? 1.356 -12.277 29.202 1.00 26.97 475 ASN A C 1
ATOM 3647 O O . ASN A 1 475 ? 0.399 -11.519 29.101 1.00 26.97 475 ASN A O 1
ATOM 3651 N N . PHE A 1 476 ? 2.580 -11.926 28.809 1.00 28.44 476 PHE A N 1
ATOM 3652 C CA . PHE A 1 476 ? 2.837 -10.834 27.876 1.00 28.44 476 PHE A CA 1
ATOM 3653 C C . PHE A 1 476 ? 3.681 -11.414 26.746 1.00 28.44 476 PHE A C 1
ATOM 3655 O O . PHE A 1 476 ? 4.846 -11.735 26.961 1.00 28.44 476 PHE A O 1
ATOM 3662 N N . CYS A 1 477 ? 3.115 -11.590 25.551 1.00 29.78 477 CYS A N 1
ATOM 3663 C CA . CYS A 1 477 ? 3.942 -11.843 24.374 1.00 29.78 477 CYS A CA 1
ATOM 3664 C C . CYS A 1 477 ? 4.179 -10.512 23.671 1.00 29.78 477 CYS A C 1
ATOM 3666 O O . CYS A 1 477 ? 3.284 -9.935 23.052 1.00 29.78 477 CYS A O 1
ATOM 3668 N N . TYR A 1 478 ? 5.412 -10.034 23.776 1.00 32.34 478 TYR A N 1
ATOM 3669 C CA . TYR A 1 478 ? 5.971 -9.144 22.779 1.00 32.34 478 TYR A CA 1
ATOM 3670 C C . TYR A 1 478 ? 6.239 -9.998 21.541 1.00 32.34 478 TYR A C 1
ATOM 3672 O O . TYR A 1 478 ? 7.082 -10.888 21.594 1.00 32.34 478 TYR A O 1
ATOM 3680 N N . SER A 1 479 ? 5.580 -9.738 20.411 1.00 28.55 479 SER A N 1
ATOM 3681 C CA . SER A 1 479 ? 6.073 -10.292 19.149 1.00 28.55 479 SER A CA 1
ATOM 3682 C C . SER A 1 479 ? 7.321 -9.498 18.732 1.00 28.55 479 SER A C 1
ATOM 3684 O O . SER A 1 479 ? 7.254 -8.590 17.900 1.00 28.55 479 SER A O 1
ATOM 3686 N N . PHE A 1 480 ? 8.474 -9.818 19.315 1.00 31.02 480 PHE A N 1
ATOM 3687 C CA . PHE A 1 480 ? 9.725 -9.715 18.578 1.00 31.02 480 PHE A CA 1
ATOM 3688 C C . PHE A 1 480 ? 9.815 -11.003 17.765 1.00 31.02 480 PHE A C 1
ATOM 3690 O O . PHE A 1 480 ? 9.923 -12.083 18.330 1.00 31.02 480 PHE A O 1
ATOM 3697 N N . GLN A 1 481 ? 9.758 -10.926 16.434 1.00 27.44 481 GLN A N 1
ATOM 3698 C CA . GLN A 1 481 ? 10.273 -12.039 15.634 1.00 27.44 481 GLN A CA 1
ATOM 3699 C C . GLN A 1 481 ? 11.800 -12.061 15.798 1.00 27.44 481 GLN A C 1
ATOM 3701 O O . GLN A 1 481 ? 12.539 -11.547 14.958 1.00 27.44 481 GLN A O 1
ATOM 3706 N N . GLU A 1 482 ? 12.258 -12.622 16.912 1.00 27.42 482 GLU A N 1
ATOM 3707 C CA . GLU A 1 482 ? 13.608 -13.122 17.113 1.00 27.42 482 GLU A CA 1
ATOM 3708 C C . GLU A 1 482 ? 13.631 -14.581 16.658 1.00 27.42 482 GLU A C 1
ATOM 3710 O O . GLU A 1 482 ? 13.198 -15.484 17.360 1.00 27.42 482 GLU A O 1
ATOM 3715 N N . ARG A 1 483 ? 14.173 -14.838 15.465 1.00 28.92 483 ARG A N 1
ATOM 3716 C CA . ARG A 1 483 ? 14.882 -16.105 15.250 1.00 28.92 483 ARG A CA 1
ATOM 3717 C C . ARG A 1 483 ? 16.284 -15.908 15.830 1.00 28.92 483 ARG A C 1
ATOM 3719 O O . ARG A 1 483 ? 17.172 -15.463 15.105 1.00 28.92 483 ARG A O 1
ATOM 3726 N N . GLN A 1 484 ? 16.497 -16.181 17.112 1.00 27.27 484 GLN A N 1
ATOM 3727 C CA . GLN A 1 484 ? 17.848 -16.464 17.592 1.00 27.27 484 GLN A CA 1
ATOM 3728 C C . GLN A 1 484 ? 18.048 -17.978 17.587 1.00 27.27 484 GLN A C 1
ATOM 3730 O O . GLN A 1 484 ? 17.401 -18.716 18.319 1.00 27.27 484 GLN A O 1
ATOM 3735 N N . ARG A 1 485 ? 18.934 -18.433 16.696 1.00 28.30 485 ARG A N 1
ATOM 3736 C CA . ARG A 1 485 ? 19.620 -19.715 16.840 1.00 28.30 485 ARG A CA 1
ATOM 3737 C C . ARG A 1 485 ? 20.607 -19.537 17.993 1.00 28.30 485 ARG A C 1
ATOM 3739 O O . ARG A 1 485 ? 21.397 -18.598 17.955 1.00 28.30 485 ARG A O 1
ATOM 3746 N N . SER A 1 486 ? 20.541 -20.422 18.977 1.00 25.55 486 SER A N 1
ATOM 3747 C CA . SER A 1 486 ? 21.476 -20.506 20.094 1.00 25.55 486 SER A CA 1
ATOM 3748 C C . SER A 1 486 ? 22.937 -20.603 19.619 1.00 25.55 486 SER A C 1
ATOM 3750 O O . SER A 1 486 ? 23.287 -21.487 18.840 1.00 25.55 486 SER A O 1
ATOM 3752 N N . GLN A 1 487 ? 23.777 -19.707 20.125 1.00 27.47 487 GLN A N 1
ATOM 3753 C CA . GLN A 1 487 ? 25.174 -19.932 20.518 1.00 27.47 487 GLN A CA 1
ATOM 3754 C C . GLN A 1 487 ? 25.162 -19.517 22.001 1.00 27.47 487 GLN A C 1
ATOM 3756 O O . GLN A 1 487 ? 24.573 -18.493 22.321 1.00 27.47 487 GLN A O 1
ATOM 3761 N N . GLU A 1 488 ? 25.562 -20.326 22.975 1.00 27.66 488 GLU A N 1
ATOM 3762 C CA . GLU A 1 488 ? 26.917 -20.814 23.227 1.00 27.66 488 GLU A CA 1
ATOM 3763 C C . GLU A 1 488 ? 26.857 -22.008 24.199 1.00 27.66 488 GLU A C 1
ATOM 3765 O O . GLU A 1 488 ? 26.024 -22.043 25.105 1.00 27.66 488 GLU A O 1
ATOM 3770 N N . TRP A 1 489 ? 27.800 -22.940 24.077 1.00 24.45 489 TRP A N 1
ATOM 3771 C CA . TRP A 1 489 ? 28.530 -23.369 25.266 1.00 24.45 489 TRP A CA 1
ATOM 3772 C C . TRP A 1 489 ? 30.016 -23.336 24.926 1.00 24.45 489 TRP A C 1
ATOM 3774 O O . TRP A 1 489 ? 30.440 -23.881 23.906 1.00 24.45 489 TRP A O 1
ATOM 3784 N N . GLU A 1 490 ? 30.748 -22.605 25.757 1.00 29.16 490 GLU A N 1
ATOM 3785 C CA . GLU A 1 490 ? 32.171 -22.316 25.667 1.00 29.16 490 GLU A CA 1
ATOM 3786 C C . GLU A 1 490 ? 33.064 -23.546 25.864 1.00 29.16 490 GLU A C 1
ATOM 3788 O O . GLU A 1 490 ? 32.702 -24.540 26.499 1.00 29.16 490 GLU A O 1
ATOM 3793 N N . ASP A 1 491 ? 34.266 -23.384 25.319 1.00 26.83 491 ASP A N 1
ATOM 3794 C CA . ASP A 1 491 ? 35.528 -24.052 25.601 1.00 26.83 491 ASP A CA 1
ATOM 3795 C C . ASP A 1 491 ? 35.634 -24.806 26.937 1.00 26.83 491 ASP A C 1
ATOM 3797 O O . ASP A 1 491 ? 35.492 -24.249 28.025 1.00 26.83 491 ASP A O 1
ATOM 3801 N N . ASN A 1 492 ? 36.119 -26.047 26.853 1.00 25.62 492 ASN A N 1
ATOM 3802 C CA . ASN A 1 492 ? 37.106 -26.500 27.821 1.00 25.62 492 ASN A CA 1
ATOM 3803 C C . ASN A 1 492 ? 38.201 -27.308 27.119 1.00 25.62 492 ASN A C 1
ATOM 3805 O O . ASN A 1 492 ? 37.961 -28.308 26.442 1.00 25.62 492 ASN A O 1
ATOM 3809 N N . SER A 1 493 ? 39.421 -26.817 27.265 1.00 27.28 493 SER A N 1
ATOM 3810 C CA . SER A 1 493 ? 40.648 -27.385 26.731 1.00 27.28 493 SER A CA 1
ATOM 3811 C C . SER A 1 493 ? 41.179 -28.460 27.681 1.00 27.28 493 SER A C 1
ATOM 3813 O O . SER A 1 493 ? 41.239 -28.236 28.885 1.00 27.28 493 SER A O 1
ATOM 3815 N N . SER A 1 494 ? 41.590 -29.619 27.150 1.00 26.30 494 SER A N 1
ATOM 3816 C CA . SER A 1 494 ? 42.864 -30.309 27.459 1.00 26.30 494 SER A CA 1
ATOM 3817 C C . SER A 1 494 ? 42.863 -31.798 27.064 1.00 26.30 494 SER A C 1
ATOM 3819 O O . SER A 1 494 ? 42.032 -32.590 27.486 1.00 26.30 494 SER A O 1
ATOM 3821 N N . SER A 1 495 ? 43.863 -32.145 26.245 1.00 24.47 495 SER A N 1
ATOM 3822 C CA . SER A 1 495 ? 44.632 -33.402 26.201 1.00 24.47 495 SER A CA 1
ATOM 3823 C C . SER A 1 495 ? 43.939 -34.770 26.363 1.00 24.47 495 SER A C 1
ATOM 3825 O O . SER A 1 495 ? 43.557 -35.161 27.459 1.00 24.47 495 SER A O 1
ATOM 3827 N N . SER A 1 496 ? 44.052 -35.605 25.321 1.00 23.62 496 SER A N 1
ATOM 3828 C CA . SER A 1 496 ? 44.905 -36.820 25.282 1.00 23.62 496 SER A CA 1
ATOM 3829 C C . SER A 1 496 ? 44.281 -38.020 24.537 1.00 23.62 496 SER A C 1
ATOM 3831 O O . SER A 1 496 ? 43.184 -38.474 24.825 1.00 23.62 496 SER A O 1
ATOM 3833 N N . THR A 1 497 ? 45.075 -38.534 23.588 1.00 24.56 497 THR A N 1
ATOM 3834 C CA . THR A 1 497 ? 45.270 -39.953 23.215 1.00 24.56 497 THR A CA 1
ATOM 3835 C C . THR A 1 497 ? 44.121 -40.821 22.657 1.00 24.56 497 THR A C 1
ATOM 3837 O O . THR A 1 497 ? 43.316 -41.358 23.398 1.00 24.56 497 THR A O 1
ATOM 3840 N N . ALA A 1 498 ? 44.264 -41.122 21.356 1.00 23.22 498 ALA A N 1
ATOM 3841 C CA . ALA A 1 498 ? 44.407 -42.463 20.748 1.00 23.22 498 ALA A CA 1
ATOM 3842 C C . ALA A 1 498 ? 43.219 -43.451 20.579 1.00 23.22 498 ALA A C 1
ATOM 3844 O O . ALA A 1 498 ? 42.376 -43.645 21.444 1.00 23.22 498 ALA A O 1
ATOM 3845 N N . SER A 1 499 ? 43.343 -44.206 19.470 1.00 23.44 499 SER A N 1
ATOM 3846 C CA . SER A 1 499 ? 42.635 -45.419 18.989 1.00 23.44 499 SER A CA 1
ATOM 3847 C C . SER A 1 499 ? 41.292 -45.190 18.269 1.00 23.44 499 SER A C 1
ATOM 3849 O O . SER A 1 499 ? 40.366 -44.624 18.825 1.00 23.44 499 SER A O 1
ATOM 3851 N N . THR A 1 500 ? 41.196 -45.369 16.944 1.00 23.28 500 THR A N 1
ATOM 3852 C CA . THR A 1 500 ? 41.122 -46.622 16.149 1.00 23.28 500 THR A CA 1
ATOM 3853 C C . THR A 1 500 ? 39.882 -47.466 16.459 1.00 23.28 500 THR A C 1
ATOM 3855 O O . THR A 1 500 ? 39.885 -48.180 17.450 1.00 23.28 500 THR A O 1
ATOM 3858 N N . ALA A 1 501 ? 38.881 -47.456 15.567 1.00 23.70 501 ALA A N 1
ATOM 3859 C CA . ALA A 1 501 ? 38.322 -48.655 14.917 1.00 23.70 501 ALA A CA 1
ATOM 3860 C C . ALA A 1 501 ? 37.039 -48.335 14.124 1.00 23.70 501 ALA A C 1
ATOM 3862 O O . ALA A 1 501 ? 36.081 -47.755 14.621 1.00 23.70 501 ALA A O 1
ATOM 3863 N N . SER A 1 502 ? 37.066 -48.776 12.872 1.00 21.36 502 SER A N 1
ATOM 3864 C CA . SER A 1 502 ? 35.961 -49.165 11.994 1.00 21.36 502 SER A CA 1
ATOM 3865 C C . SER A 1 502 ? 34.796 -49.890 12.684 1.00 21.36 502 SER A C 1
ATOM 3867 O O . SER A 1 502 ? 35.046 -50.680 13.587 1.00 21.36 502 SER A O 1
ATOM 3869 N N . ILE A 1 503 ? 33.577 -49.750 12.145 1.00 23.52 503 ILE A N 1
ATOM 3870 C CA . ILE A 1 503 ? 32.759 -50.855 11.601 1.00 23.52 503 ILE A CA 1
ATOM 3871 C C . ILE A 1 503 ? 31.555 -50.285 10.829 1.00 23.52 503 ILE A C 1
ATOM 3873 O O . ILE A 1 503 ? 30.879 -49.355 11.252 1.00 23.52 503 ILE A O 1
ATOM 3877 N N . SER A 1 504 ? 31.363 -50.886 9.664 1.00 23.50 504 SER A N 1
ATOM 3878 C CA . SER A 1 504 ? 30.288 -50.800 8.682 1.00 23.50 504 SER A CA 1
ATOM 3879 C C . SER A 1 504 ? 28.950 -51.379 9.151 1.00 23.50 504 SER A C 1
ATOM 3881 O O . SER A 1 504 ? 28.942 -52.478 9.707 1.00 23.50 504 SER A O 1
ATOM 3883 N N . LEU A 1 505 ? 27.845 -50.723 8.785 1.00 29.05 505 LEU A N 1
ATOM 3884 C CA . LEU A 1 505 ? 26.784 -51.238 7.899 1.00 29.05 505 LEU A CA 1
ATOM 3885 C C . LEU A 1 505 ? 25.799 -50.118 7.555 1.00 29.05 505 LEU A C 1
ATOM 3887 O O . LEU A 1 505 ? 25.420 -49.377 8.488 1.00 29.05 505 LEU A O 1
#

Sequence (505 aa):
MLHTLAAAPRAPSLKPFLEYVELESRNLKDECPSAVAPDGALLEYETLELRVHPPNVEIDNEGDEGATIVTVDSVNRPGTLVQLVQCLTGLGLRISQARISSDRGWFVDDFHVTDADGGKVTDERKLSAIRKVLTVERAPLAEADSAVLELAGEDCPGLLADVHMLLAQSGFDVQSAAVWTHKQKVGFAMSVSQAGKPVDYAKLETVRQVLLTMLGGHGQGVALVHRVRGSVHLERKLHVLLLEEERKRLCLSQGCSGVYKPAPPSPRPVPGMGMRLPHRSPKHSYPEVTIKAMPRLGYWLVKVVCGDRDKLLFDIACTLADMDYDVYHGSVDCGSDGRTAYLEFYIRPRFQEVEWDEARVEILKYLLETAIQRRFPRGLKVHVQPQASQGSLGAFMQAVKEGDLCVTRAKVRRQVPGRAPGHTFYLLAADGSMPCPSQVQAACCRLGGELVLERGVDGGSSDESVGGAHREERNFCYSFQERQRSQEWEDNSSSSTASTASISL

Foldseek 3Di:
DDDDLPDDDDPQPQDALVVVVVVVVVCVVDPDDDCADPVGDGVVQVVQCVVCAQWDWDWDPDPDVQFIKIKIKDFDDQCLLLLLLLLCVVLQKFFQKKKWACPPRITIMITGIDHNVSGYPPPPVSVVSSCCSRRDPDPQADQDFWKKKKKKAFDDQLLVLVLQVLCVVLQKDWAWKKWADDPRMIIIITTIAHPPDGDDVVSVVVSQVVRQVSRCVPNPMDIDIDGDGHDDSRVLSRLLSVLVVVVVVQVVQCVPDNDDDDPPDPDPPDPPDDDPPPDDDLQPFQWDWDWDDDVVSQWIKIKIKHFADGSLVNLLSSLCSNLQKDFRIKIWHCDPVNTMIIIITTIAHSNDGSDDDPVSVVSSRVSSSRSNVRVDFDEFKWKWFADPPAADPSQLSVLCSVQQKDWNIKIWHHDDVPDGTIIITGIAHNVRHYGDPVSNCVSSVRSVTDGDAPDDPDDDDDDDDDDDDDDPPDDDDRPPPDPDDDDDDDDDDDDDDDDDDDDDD

Secondary structure (DSSP, 8-state):
-------PPP---SS-HHHHHHHHHHHTTSS---SB-TTS-B-HHHHHHHHHPSPEEEEESSS-SSSEEEEEEEE--TTHHHHHHHHHHHTT-EEEEEEEE--TTEEEEEEEEE-TTS-B---HHHHHHHHHHHHSTT----S-EEEEEEEEEE--TTHHHHHHHHHHHTT-EEEEEEEEEETTEEEEEEEEEBTTB---HHHHHHHHHHHHHHH-TTS--EEEEEEEES---HHHHHHHHHHHHHHHHHHHHHTSSS---PPPPS-PPPTTSS---S---GGGPPPEEEEEEETTTTEEEEEEEEE--TTHHHHHHHHHHHTTEEEEEEEEEE-TTSSEEEEEEEEEESSS-----HHHHHHHHHHHHHHHHHTS--SEEEEEEE-TTT--HHHHHHHHHHTTEEEEEEEE-PPBTTB---EEEEEEETTSSPPPHHHHHHHHHHTTEEE------PPP---------------------------------------------

Organism: NCBI:txid121088